Protein 4ZGP (pdb70)

B-factor: mean 39.88, std 13.02, range [15.13, 100.06]

Solvent-accessible surface area: 23967 Å² total; per-residue (Å²): 163,45,91,10,37,37,75,32,7,33,51,2,16,2,28,41,0,16,66,78,4,146,192,32,9,21,106,7,72,51,19,90,95,11,28,78,31,0,45,121,17,0,93,46,51,47,12,71,152,138,96,7,87,170,121,6,23,73,83,0,57,102,7,5,137,77,4,71,30,13,0,17,0,2,0,0,22,24,24,0,96,12,0,68,63,36,31,145,105,47,35,39,77,2,61,50,0,111,66,0,0,64,0,0,33,3,0,9,24,0,11,27,4,15,59,68,21,2,67,46,5,175,83,30,133,98,83,74,6,145,158,28,31,28,0,0,0,0,34,60,74,62,101,68,85,55,9,9,20,0,13,0,0,0,28,60,86,91,25,6,0,0,0,1,51,27,106,94,90,58,88,88,0,159,136,42,33,110,61,16,43,119,36,0,34,39,5,24,137,118,2,105,76,4,78,18,72,37,2,0,0,7,0,9,6,87,175,111,130,21,63,0,22,16,1,20,23,3,40,58,81,12,28,4,19,48,7,56,28,88,51,0,65,91,30,76,17,121,88,178,68,20,76,54,72,37,29,105,198,168,53,88,8,37,52,80,30,8,34,51,2,13,2,28,45,0,13,73,77,5,138,189,35,8,11,100,6,69,49,22,90,96,11,22,87,19,0,45,136,28,9,84,65,139,66,152,232,143,95,8,89,176,102,5,20,75,74,0,73,114,5,6,171,84,4,70,30,15,0,16,0,1,0,0,24,30,27,0,99,40,0,74,182,43,24,133,100,47,35,37,83,3,68,54,0,84,65,0,1,81,0,2,49,40,4,107,74,0,44,54,4,15,82,84,21,13,96,46,6,160,78,51,156,132,72,10,201,152,29,28,23,0,0,0,0,33,27,58,18,22,60,18,57,10,0,24,0,16,0,0,0,29,54,76,105,14,10,0,0,0,1,44,30,113,100,60,22,21,18,1,118,35,22,33,114,53,12,46,113,21,0,34,52,7,24,155,124,2,108,77,3,75,19,70,43,2,0,0,5,0,1,4,7,21,75,93,22,12,0,24,19,1,23,24,9,42,67,147,11,87,4,56,55,8,54,25,83,52,0,70,81,22,70,22,123,89,162,76,21,74,53,74,39,26,108,124

InterPro domains:
  IPR009772 Cell division cycle protein 123 [PF07065] (18-298)
  IPR009772 Cell division cycle protein 123 [PTHR15323] (5-314)

GO terms:
  GO:0000287 magnesium ion binding (F, IDA)
  GO:0005524 ATP binding (F, IDA)
  GO:0044183 protein folding chaperone (F, TAS)
  GO:0005829 cytosol (C, HDA)
  GO:0005515 protein binding (F, IPI)

Secondary structure (DSSP, 8-state):
---B-HHHHHHTSHHHHHHHTGGGS--EEEESSPPHHHHHHHT----------HHHHHHHHHHHHHTTS-EEEE-SS---GGGGGGSSSSSS-B-SHHHHHHHHHT-HHHHHHHHHTTTTBTT------TT----EEEEEP----GGGEEEEEEETTEEEEEEESSSS--THHHHTHHHHHHHHHHHHHTTTT-S-SSEEEEEEEETTEEEEEEEEESSTTS--TTS-HHHHHH--TT-SS-EEE----/-----HHHHHHTSHHHHHHHHGGGS--EEEESSPPHHHHHHHH---------HHHHHHHHHHHHHTTS-EEEE-SS---GGGTTTSSSSSS-B-SHHHHHHHHHT-HHHHHHHHHTTTT-TT-----TT----EEEEEP----GGGEEEEEEETTEEEEEEESSSS--HHHHHTHHHHHHHHHHHHHTTTT-S-SSEEEEEEEETTEEEEEEEEESSTTS--TTS-HHHHHHS-TTS-S-EEE----

Structure (mmCIF, N/CA/C/O backbone):
data_4ZGP
#
_entry.id   4ZGP
#
_cell.length_a   86.483
_cell.length_b   91.436
_cell.length_c   86.006
_cell.angle_alpha   90.00
_cell.angle_beta   91.24
_cell.angle_gamma   90.00
#
_symmetry.space_group_name_H-M   'C 1 2 1'
#
loop_
_entity.id
_entity.type
_entity.pdbx_description
1 polymer 'Cell division cycle protein 123'
2 non-polymer "ADENOSINE-5'-DIPHOSPHATE"
3 water water
#
loop_
_atom_site.group_PDB
_atom_site.id
_atom_site.type_symbol
_atom_site.label_atom_id
_atom_site.label_alt_id
_atom_site.label_comp_id
_atom_site.label_asym_id
_atom_site.label_entity_id
_atom_site.label_seq_id
_atom_site.pdbx_PDB_ins_code
_atom_site.Cartn_x
_atom_site.Cartn_y
_atom_site.Cartn_z
_atom_site.occupancy
_atom_site.B_iso_or_equiv
_atom_site.auth_seq_id
_atom_site.auth_comp_id
_atom_site.auth_asym_id
_atom_site.auth_atom_id
_atom_site.pdbx_PDB_model_num
ATOM 1 N N . THR A 1 21 ? 198.555 -21.166 184.182 1.00 62.12 2 THR A N 1
ATOM 2 C CA . THR A 1 21 ? 199.833 -21.450 183.534 1.00 65.29 2 THR A CA 1
ATOM 3 C C . THR A 1 21 ? 200.438 -20.194 182.902 1.00 60.66 2 THR A C 1
ATOM 4 O O . THR A 1 21 ? 201.663 -20.026 182.866 1.00 63.32 2 THR A O 1
ATOM 8 N N . LEU A 1 22 ? 199.573 -19.324 182.390 1.00 58.88 3 LEU A N 1
ATOM 9 C CA . LEU A 1 22 ? 199.991 -18.013 181.906 1.00 53.56 3 LEU A CA 1
ATOM 10 C C . LEU A 1 22 ? 200.490 -17.168 183.066 1.00 42.49 3 LEU A C 1
ATOM 11 O O . LEU A 1 22 ? 199.745 -16.916 184.014 1.00 46.42 3 LEU A O 1
ATOM 16 N N . ILE A 1 23 ? 201.739 -16.720 182.995 1.00 45.86 4 ILE A N 1
ATOM 17 C CA . ILE A 1 23 ? 202.257 -15.823 184.024 1.00 46.20 4 ILE A CA 1
ATOM 18 C C . ILE A 1 23 ? 202.614 -14.445 183.448 1.00 43.01 4 ILE A C 1
ATOM 19 O O . ILE A 1 23 ? 202.883 -14.300 182.250 1.00 40.48 4 ILE A O 1
ATOM 24 N N . LEU A 1 24 ? 202.603 -13.447 184.324 1.00 38.05 5 LEU A N 1
ATOM 25 C CA . LEU A 1 24 ? 202.897 -12.065 183.971 1.00 35.35 5 LEU A CA 1
ATOM 26 C C . LEU A 1 24 ? 204.118 -11.564 184.719 1.00 36.17 5 LEU A C 1
ATOM 27 O O . LEU A 1 24 ? 204.172 -11.666 185.942 1.00 39.89 5 LEU A O 1
ATOM 32 N N . THR A 1 25 ? 205.096 -11.018 184.006 1.00 31.68 6 THR A N 1
ATOM 33 C CA . THR A 1 25 ? 206.258 -10.455 184.685 1.00 31.97 6 THR A CA 1
ATOM 34 C C . THR A 1 25 ? 206.161 -8.932 184.762 1.00 35.85 6 THR A C 1
ATOM 35 O O . THR A 1 25 ? 205.464 -8.299 183.965 1.00 28.55 6 THR A O 1
ATOM 39 N N . LYS A 1 26 ? 206.866 -8.361 185.731 1.00 32.32 7 LYS A N 1
ATOM 40 C CA . LYS A 1 26 ? 207.035 -6.919 185.845 1.00 32.76 7 LYS A CA 1
ATOM 41 C C . LYS A 1 26 ? 207.499 -6.281 184.533 1.00 29.82 7 LYS A C 1
ATOM 42 O O . LYS A 1 26 ? 206.983 -5.238 184.131 1.00 28.82 7 LYS A O 1
ATOM 48 N N . ASN A 1 27 ? 208.465 -6.900 183.864 1.00 26.18 8 ASN A N 1
ATOM 49 C CA . ASN A 1 27 ? 208.964 -6.346 182.608 1.00 27.94 8 ASN A CA 1
ATOM 50 C C . ASN A 1 27 ? 207.876 -6.317 181.531 1.00 28.49 8 ASN A C 1
ATOM 51 O O . ASN A 1 27 ? 207.821 -5.404 180.711 1.00 22.94 8 ASN A O 1
ATOM 56 N N . GLN A 1 28 ? 207.013 -7.321 181.522 1.00 26.64 9 GLN A N 1
ATOM 57 C CA . GLN A 1 28 ? 205.951 -7.337 180.514 1.00 25.84 9 GLN A CA 1
ATOM 58 C C . GLN A 1 28 ? 205.008 -6.164 180.686 1.00 25.59 9 GLN A C 1
ATOM 59 O O . GLN A 1 28 ? 204.527 -5.598 179.694 1.00 26.48 9 GLN A O 1
ATOM 65 N N . VAL A 1 29 ? 204.734 -5.813 181.942 1.00 24.02 10 VAL A N 1
ATOM 66 C CA . VAL A 1 29 ? 203.883 -4.659 182.253 1.00 25.49 10 VAL A CA 1
ATOM 67 C C . VAL A 1 29 ? 204.594 -3.341 181.899 1.00 23.04 10 VAL A C 1
ATOM 68 O O . VAL A 1 29 ? 204.003 -2.440 181.277 1.00 24.49 10 VAL A O 1
ATOM 72 N N . LEU A 1 30 ? 205.862 -3.243 182.262 1.00 25.03 11 LEU A N 1
ATOM 73 C CA . LEU A 1 30 ? 206.662 -2.061 181.937 1.00 26.74 11 LEU A CA 1
ATOM 74 C C . LEU A 1 30 ? 206.777 -1.818 180.431 1.00 26.56 11 LEU A C 1
ATOM 75 O O . LEU A 1 30 ? 206.786 -0.665 179.988 1.00 21.65 11 LEU A O 1
ATOM 80 N N . HIS A 1 31 ? 206.897 -2.892 179.644 1.00 20.26 12 HIS A N 1
ATOM 81 C CA . HIS A 1 31 ? 207.054 -2.752 178.201 1.00 19.40 12 HIS A CA 1
ATOM 82 C C . HIS A 1 31 ? 205.799 -2.206 177.517 1.00 19.03 12 HIS A C 1
ATOM 83 O O . HIS A 1 31 ? 205.876 -1.696 176.394 1.00 22.91 12 HIS A O 1
ATOM 90 N N . CYS A 1 32 ? 204.658 -2.337 178.188 1.00 20.80 13 CYS A N 1
ATOM 91 C CA . CYS A 1 32 ? 203.382 -1.908 177.624 1.00 22.42 13 CYS A CA 1
ATOM 92 C C . CYS A 1 32 ? 202.988 -0.495 178.027 1.00 21.85 13 CYS A C 1
ATOM 93 O O . CYS A 1 32 ? 201.915 -0.028 177.624 1.00 20.11 13 CYS A O 1
ATOM 96 N N . GLN A 1 33 ? 203.814 0.176 178.824 1.00 20.81 14 GLN A N 1
ATOM 97 C CA . GLN A 1 33 ? 203.526 1.581 179.127 1.00 22.90 14 GLN A CA 1
ATOM 98 C C . GLN A 1 33 ? 203.493 2.383 177.844 1.00 22.91 14 GLN A C 1
ATOM 99 O O . GLN A 1 33 ? 204.303 2.150 176.944 1.00 20.37 14 GLN A O 1
ATOM 105 N N . PHE A 1 34 ? 202.584 3.357 177.758 1.00 20.54 15 PHE A N 1
ATOM 106 C CA . PHE A 1 34 ? 202.466 4.165 176.546 1.00 19.24 15 PHE A CA 1
ATOM 107 C C . PHE A 1 34 ? 203.809 4.776 176.121 1.00 18.25 15 PHE A C 1
ATOM 108 O O . PHE A 1 34 ? 204.196 4.705 174.959 1.00 21.92 15 PHE A O 1
ATOM 116 N N . SER A 1 35 ? 204.514 5.369 177.071 1.00 23.65 16 SER A N 1
ATOM 117 C CA . SER A 1 35 ? 205.795 5.986 176.743 1.00 25.66 16 SER A CA 1
ATOM 118 C C . SER A 1 35 ? 206.788 4.962 176.178 1.00 27.92 16 SER A C 1
ATOM 119 O O . SER A 1 35 ? 207.627 5.304 175.363 1.00 24.92 16 SER A O 1
ATOM 122 N N . SER A 1 36 ? 206.680 3.705 176.594 1.00 25.69 17 SER A N 1
ATOM 123 C CA . SER A 1 36 ? 207.632 2.714 176.112 1.00 25.58 17 SER A CA 1
ATOM 124 C C . SER A 1 36 ? 207.379 2.337 174.656 1.00 25.97 17 SER A C 1
ATOM 125 O O . SER A 1 36 ? 208.314 2.092 173.915 1.00 35.89 17 SER A O 1
ATOM 128 N N . TRP A 1 37 ? 206.134 2.278 174.216 1.00 25.82 18 TRP A N 1
ATOM 129 C CA . TRP A 1 37 ? 205.950 1.825 172.847 1.00 24.18 18 TRP A CA 1
ATOM 130 C C . TRP A 1 37 ? 205.644 2.954 171.881 1.00 20.83 18 TRP A C 1
ATOM 131 O O . TRP A 1 37 ? 205.847 2.809 170.669 1.00 22.43 18 TRP A O 1
ATOM 142 N N . TYR A 1 38 ? 205.189 4.089 172.401 1.00 24.41 19 TYR A N 1
ATOM 143 C CA . TYR A 1 38 ? 204.868 5.222 171.523 1.00 23.41 19 TYR A CA 1
ATOM 144 C C . TYR A 1 38 ? 206.135 5.657 170.798 1.00 25.13 19 TYR A C 1
ATOM 145 O O . TYR A 1 38 ? 206.109 5.943 169.610 1.00 27.81 19 TYR A O 1
ATOM 154 N N . SER A 1 39 ? 207.230 5.672 171.556 1.00 29.63 20 SER A N 1
ATOM 155 C CA . SER A 1 39 ? 208.586 5.910 171.075 1.00 34.62 20 SER A CA 1
ATOM 156 C C . SER A 1 39 ? 208.967 4.986 169.924 1.00 29.69 20 SER A C 1
ATOM 157 O O . SER A 1 39 ? 209.404 5.440 168.870 1.00 37.49 20 SER A O 1
ATOM 160 N N . LEU A 1 40 ? 208.781 3.686 170.134 1.00 27.09 21 LEU A N 1
ATOM 161 C CA . LEU A 1 40 ? 209.004 2.696 169.081 1.00 21.58 21 LEU A CA 1
ATOM 162 C C . LEU A 1 40 ? 208.206 2.908 167.810 1.00 24.00 21 LEU A C 1
ATOM 163 O O . LEU A 1 40 ? 208.722 2.711 166.715 1.00 21.04 21 LEU A O 1
ATOM 168 N N . PHE A 1 41 ? 206.931 3.252 167.971 1.00 21.03 22 PHE A N 1
ATOM 169 C CA . PHE A 1 41 ? 205.964 3.123 166.901 1.00 26.78 22 PHE A CA 1
ATOM 170 C C . PHE A 1 41 ? 205.284 4.446 166.543 1.00 25.18 22 PHE A C 1
ATOM 171 O O . PHE A 1 41 ? 204.153 4.453 166.072 1.00 22.87 22 PHE A O 1
ATOM 179 N N . ARG A 1 42 ? 205.998 5.554 166.748 1.00 26.92 23 ARG A N 1
ATOM 180 C CA . ARG A 1 42 ? 205.451 6.885 166.499 1.00 28.43 23 ARG A CA 1
ATOM 181 C C . ARG A 1 42 ? 204.879 7.027 165.095 1.00 24.93 23 ARG A C 1
ATOM 182 O O . ARG A 1 42 ? 203.843 7.651 164.908 1.00 28.34 23 ARG A O 1
ATOM 190 N N . LYS A 1 43 ? 205.525 6.422 164.109 1.00 23.22 24 LYS A N 1
ATOM 191 C CA . LYS A 1 43 ? 205.067 6.534 162.726 1.00 28.68 24 LYS A CA 1
ATOM 192 C C . LYS A 1 43 ? 203.797 5.717 162.419 1.00 27.25 24 LYS A C 1
ATOM 193 O O . LYS A 1 43 ? 203.201 5.871 161.350 1.00 27.47 24 LYS A O 1
ATOM 199 N N . LEU A 1 44 ? 203.390 4.858 163.350 1.00 25.19 25 LEU A N 1
ATOM 200 C CA . LEU A 1 44 ? 202.273 3.931 163.109 1.00 26.28 25 LEU A CA 1
ATOM 201 C C . LEU A 1 44 ? 201.027 4.259 163.919 1.00 25.84 25 LEU A C 1
ATOM 202 O O . LEU A 1 44 ? 199.985 3.631 163.750 1.00 24.91 25 LEU A O 1
ATOM 207 N N . THR A 1 45 ? 201.123 5.258 164.782 1.00 23.32 26 THR A N 1
ATOM 208 C CA . THR A 1 45 ? 200.130 5.449 165.827 1.00 21.36 26 THR A CA 1
ATOM 209 C C . THR A 1 45 ? 199.686 6.905 165.819 1.00 28.98 26 THR A C 1
ATOM 210 O O . THR A 1 45 ? 200.458 7.793 165.443 1.00 25.80 26 THR A O 1
ATOM 214 N N . PRO A 1 46 ? 198.429 7.157 166.180 1.00 27.35 27 PRO A N 1
ATOM 215 C CA . PRO A 1 46 ? 197.975 8.553 166.111 1.00 29.22 27 PRO A CA 1
ATOM 216 C C . PRO A 1 46 ? 198.752 9.464 167.047 1.00 28.32 27 PRO A C 1
ATOM 217 O O . PRO A 1 46 ? 199.238 9.049 168.105 1.00 25.97 27 PRO A O 1
ATOM 221 N N . LYS A 1 47 ? 198.889 10.724 166.638 1.00 27.78 28 LYS A N 1
ATOM 222 C CA . LYS A 1 47 ? 199.717 11.663 167.382 1.00 29.95 28 LYS A CA 1
ATOM 223 C C . LYS A 1 47 ? 199.316 11.792 168.852 1.00 28.44 28 LYS A C 1
ATOM 224 O O . LYS A 1 47 ? 198.128 11.756 169.202 1.00 28.64 28 LYS A O 1
ATOM 230 N N . ALA A 1 48 ? 200.313 11.956 169.706 1.00 23.21 29 ALA A N 1
ATOM 231 C CA . ALA A 1 48 ? 200.074 12.068 171.139 1.00 27.77 29 ALA A CA 1
ATOM 232 C C . ALA A 1 48 ? 201.176 12.861 171.811 1.00 31.09 29 ALA A C 1
ATOM 233 O O . ALA A 1 48 ? 202.286 12.972 171.279 1.00 33.67 29 ALA A O 1
ATOM 235 N N . LYS A 1 49 ? 200.865 13.437 172.969 1.00 25.57 30 LYS A N 1
ATOM 236 C CA . LYS A 1 49 ? 201.877 14.073 173.808 1.00 28.72 30 LYS A CA 1
ATOM 237 C C . LYS A 1 49 ? 201.935 13.358 175.128 1.00 30.06 30 LYS A C 1
ATOM 238 O O . LYS A 1 49 ? 200.910 12.925 175.661 1.00 31.29 30 LYS A O 1
ATOM 244 N N . VAL A 1 50 ? 203.134 13.220 175.671 1.00 26.12 31 VAL A N 1
ATOM 245 C CA . VAL A 1 50 ? 203.273 12.584 176.967 1.00 25.79 31 VAL A CA 1
ATOM 246 C C . VAL A 1 50 ? 203.849 13.536 178.004 1.00 31.62 31 VAL A C 1
ATOM 247 O O . VAL A 1 50 ? 204.911 14.120 177.797 1.00 35.16 31 VAL A O 1
ATOM 251 N N . ILE A 1 51 ? 203.141 13.693 179.115 1.00 28.36 32 ILE A N 1
ATOM 252 C CA . ILE A 1 51 ? 203.675 14.445 180.247 1.00 31.59 32 ILE A CA 1
ATOM 253 C C . ILE A 1 51 ? 204.232 13.491 181.296 1.00 28.39 32 ILE A C 1
ATOM 254 O O . ILE A 1 51 ? 203.487 12.787 181.972 1.00 30.98 32 ILE A O 1
ATOM 259 N N . LYS A 1 52 ? 205.558 13.461 181.420 1.00 27.61 33 LYS A N 1
ATOM 260 C CA . LYS A 1 52 ? 206.228 12.459 182.226 1.00 29.27 33 LYS A CA 1
ATOM 261 C C . LYS A 1 52 ? 207.474 13.052 182.888 1.00 38.38 33 LYS A C 1
ATOM 262 O O . LYS A 1 52 ? 208.301 13.647 182.209 1.00 35.77 33 LYS A O 1
ATOM 268 N N . PRO A 1 53 ? 207.591 12.909 184.214 1.00 32.95 34 PRO A N 1
ATOM 269 C CA . PRO A 1 53 ? 206.558 12.294 185.053 1.00 34.69 34 PRO A CA 1
ATOM 270 C C . PRO A 1 53 ? 205.317 13.169 185.195 1.00 38.50 34 PRO A C 1
ATOM 271 O O . PRO A 1 53 ? 205.342 14.361 184.892 1.00 37.02 34 PRO A O 1
ATOM 275 N N . ILE A 1 54 ? 204.229 12.556 185.629 1.00 35.02 35 ILE A N 1
ATOM 276 C CA . ILE A 1 54 ? 202.981 13.272 185.837 1.00 41.53 35 ILE A CA 1
ATOM 277 C C . ILE A 1 54 ? 203.163 14.278 186.976 1.00 40.92 35 ILE A C 1
ATOM 278 O O . ILE A 1 54 ? 203.780 13.959 187.991 1.00 45.40 35 ILE A O 1
ATOM 283 N N . PRO A 1 55 ? 202.669 15.515 186.792 1.00 42.20 36 PRO A N 1
ATOM 284 C CA . PRO A 1 55 ? 202.748 16.516 187.866 1.00 42.37 36 PRO A CA 1
ATOM 285 C C . PRO A 1 55 ? 202.128 16.000 189.152 1.00 43.42 36 PRO A C 1
ATOM 286 O O . PRO A 1 55 ? 201.040 15.429 189.118 1.00 43.03 36 PRO A O 1
ATOM 290 N N . ALA A 1 56 ? 202.827 16.185 190.268 1.00 46.96 37 ALA A N 1
ATOM 291 C CA . ALA A 1 56 ? 202.398 15.636 191.547 1.00 41.22 37 ALA A CA 1
ATOM 292 C C . ALA A 1 56 ? 201.019 16.134 191.994 1.00 44.79 37 ALA A C 1
ATOM 293 O O . ALA A 1 56 ? 200.267 15.388 192.629 1.00 45.66 37 ALA A O 1
ATOM 295 N N . THR A 1 57 ? 200.677 17.385 191.683 1.00 44.63 38 THR A N 1
ATOM 296 C CA . THR A 1 57 ? 199.373 17.894 192.107 1.00 44.05 38 THR A CA 1
ATOM 297 C C . THR A 1 57 ? 198.264 17.212 191.309 1.00 46.15 38 THR A C 1
ATOM 298 O O . THR A 1 57 ? 197.167 17.006 191.821 1.00 44.38 38 THR A O 1
ATOM 302 N N . VAL A 1 58 ? 198.557 16.854 190.060 1.00 42.72 39 VAL A N 1
ATOM 303 C CA . VAL A 1 58 ? 197.613 16.091 189.255 1.00 35.40 39 VAL A CA 1
ATOM 304 C C . VAL A 1 58 ? 197.427 14.700 189.870 1.00 39.76 39 VAL A C 1
ATOM 305 O O . VAL A 1 58 ? 196.299 14.217 190.037 1.00 39.19 39 VAL A O 1
ATOM 309 N N . LEU A 1 59 ? 198.543 14.071 190.212 1.00 40.30 40 LEU A N 1
ATOM 310 C CA . LEU A 1 59 ? 198.543 12.742 190.806 1.00 42.24 40 LEU A CA 1
ATOM 311 C C . LEU A 1 59 ? 197.719 12.736 192.086 1.00 45.92 40 LEU A C 1
ATOM 312 O O . LEU A 1 59 ? 196.932 11.822 192.333 1.00 44.27 40 LEU A O 1
ATOM 317 N N . LYS A 1 60 ? 197.887 13.786 192.880 1.00 44.69 41 LYS A N 1
ATOM 318 C CA . LYS A 1 60 ? 197.183 13.926 194.150 1.00 45.14 41 LYS A CA 1
ATOM 319 C C . LYS A 1 60 ? 195.669 14.018 193.928 1.00 46.90 41 LYS A C 1
ATOM 320 O O . LYS A 1 60 ? 194.887 13.341 194.594 1.00 45.29 41 LYS A O 1
ATOM 326 N N . TYR A 1 61 ? 195.268 14.851 192.973 1.00 45.23 42 TYR A N 1
ATOM 327 C CA . TYR A 1 61 ? 193.865 15.011 192.605 1.00 41.56 42 TYR A CA 1
ATOM 328 C C . TYR A 1 61 ? 193.223 13.711 192.107 1.00 47.65 42 TYR A C 1
ATOM 329 O O . TYR A 1 61 ? 192.054 13.447 192.392 1.00 46.83 42 TYR A O 1
ATOM 338 N N . LEU A 1 62 ? 193.981 12.894 191.374 1.00 38.68 43 LEU A N 1
ATOM 339 C CA . LEU A 1 62 ? 193.408 11.689 190.770 1.00 41.56 43 LEU A CA 1
ATOM 340 C C . LEU A 1 62 ? 193.041 10.596 191.777 1.00 45.94 43 LEU A C 1
ATOM 341 O O . LEU A 1 62 ? 192.246 9.710 191.465 1.00 44.36 43 LEU A O 1
ATOM 346 N N . HIS A 1 63 ? 193.614 10.656 192.974 1.00 41.99 44 HIS A N 1
ATOM 347 C CA . HIS A 1 63 ? 193.310 9.669 194.017 1.00 49.24 44 HIS A CA 1
ATOM 348 C C . HIS A 1 63 ? 192.031 9.959 194.838 1.00 47.97 44 HIS A C 1
ATOM 349 O O . HIS A 1 63 ? 191.698 9.206 195.747 1.00 54.30 44 HIS A O 1
ATOM 356 N N . GLU A 1 64 ? 191.318 11.034 194.518 1.00 49.34 45 GLU A N 1
ATOM 357 C CA . GLU A 1 64 ? 190.115 11.409 195.269 1.00 51.82 45 GLU A CA 1
ATOM 358 C C . GLU A 1 64 ? 188.918 10.519 194.961 1.00 54.01 45 GLU A C 1
ATOM 359 O O . GLU A 1 64 ? 188.538 10.376 193.801 1.00 49.52 45 GLU A O 1
ATOM 365 N N . ASP A 1 65 ? 188.298 9.966 196.002 1.00 50.96 46 ASP A N 1
ATOM 366 C CA . ASP A 1 65 ? 187.166 9.057 195.822 1.00 44.47 46 ASP A CA 1
ATOM 367 C C . ASP A 1 65 ? 185.800 9.708 196.048 1.00 50.05 46 ASP A C 1
ATOM 368 O O . ASP A 1 65 ? 184.866 9.042 196.490 1.00 48.33 46 ASP A O 1
ATOM 373 N N . SER A 1 66 ? 185.681 10.999 195.751 1.00 47.55 47 SER A N 1
ATOM 374 C CA . SER A 1 66 ? 184.410 11.691 195.933 1.00 48.59 47 SER A CA 1
ATOM 375 C C . SER A 1 66 ? 183.392 11.309 194.860 1.00 46.60 47 SER A C 1
ATOM 376 O O . SER A 1 66 ? 183.761 11.014 193.719 1.00 44.52 47 SER A O 1
ATOM 379 N N . ILE A 1 67 ? 182.111 11.320 195.222 1.00 47.19 48 ILE A N 1
ATOM 380 C CA . ILE A 1 67 ? 181.056 11.007 194.260 1.00 41.54 48 ILE A CA 1
ATOM 381 C C . ILE A 1 67 ? 180.265 12.246 193.823 1.00 43.42 48 ILE A C 1
ATOM 382 O O . ILE A 1 67 ? 179.656 12.245 192.751 1.00 46.45 48 ILE A O 1
ATOM 387 N N . TYR A 1 68 ? 180.273 13.296 194.642 1.00 47.89 49 TYR A N 1
ATOM 388 C CA . TYR A 1 68 ? 179.479 14.495 194.358 1.00 45.71 49 TYR A CA 1
ATOM 389 C C . TYR A 1 68 ? 180.185 15.426 193.366 1.00 51.16 49 TYR A C 1
ATOM 390 O O . TYR A 1 68 ? 181.402 15.367 193.209 1.00 49.90 49 TYR A O 1
ATOM 399 N N . VAL A 1 69 ? 179.411 16.289 192.709 1.00 51.70 50 VAL A N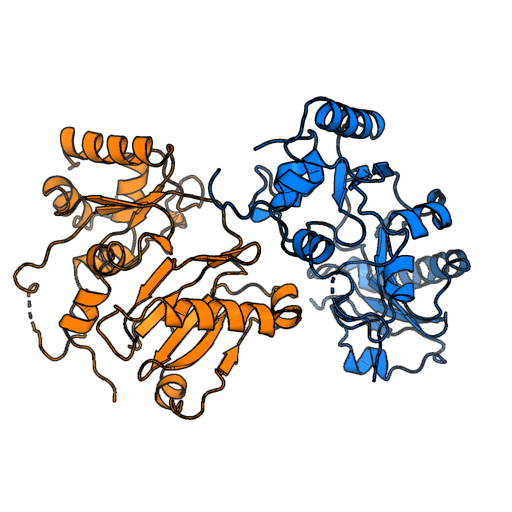 1
ATOM 400 C CA . VAL A 1 69 ? 179.960 17.271 191.771 1.00 57.91 50 VAL A CA 1
ATOM 401 C C . VAL A 1 69 ? 180.678 18.409 192.495 1.00 59.38 50 VAL A C 1
ATOM 402 O O . VAL A 1 69 ? 181.727 18.885 192.049 1.00 63.46 50 VAL A O 1
ATOM 406 N N . TYR A 1 91 ? 189.934 19.982 196.372 1.00 62.91 72 TYR A N 1
ATOM 407 C CA . TYR A 1 91 ? 191.290 20.091 195.839 1.00 57.77 72 TYR A CA 1
ATOM 408 C C . TYR A 1 91 ? 191.305 20.099 194.311 1.00 54.34 72 TYR A C 1
ATOM 409 O O . TYR A 1 91 ? 190.444 19.502 193.667 1.00 53.02 72 TYR A O 1
ATOM 418 N N . TYR A 1 92 ? 192.294 20.782 193.744 1.00 48.66 73 TYR A N 1
ATOM 419 C CA . TYR A 1 92 ? 192.445 20.880 192.302 1.00 47.64 73 TYR A CA 1
ATOM 420 C C . TYR A 1 92 ? 193.909 21.172 191.985 1.00 50.08 73 TYR A C 1
ATOM 421 O O . TYR A 1 92 ? 194.577 21.862 192.756 1.00 48.08 73 TYR A O 1
ATOM 430 N N . PRO A 1 93 ? 194.424 20.632 190.864 1.00 44.82 74 PRO A N 1
ATOM 431 C CA . PRO A 1 93 ? 195.849 20.809 190.551 1.00 41.88 74 PRO A CA 1
ATOM 432 C C . PRO A 1 93 ? 196.248 22.281 190.394 1.00 43.84 74 PRO A C 1
ATOM 433 O O . PRO A 1 93 ? 195.388 23.109 190.090 1.00 40.86 74 PRO A O 1
ATOM 437 N N . GLU A 1 94 ? 197.528 22.590 190.593 1.00 49.20 75 GLU A N 1
ATOM 438 C CA . GLU A 1 94 ? 198.005 23.972 190.495 1.00 47.53 75 GLU A CA 1
ATOM 439 C C . GLU A 1 94 ? 197.991 24.464 189.049 1.00 46.70 75 GLU A C 1
ATOM 440 O O . GLU A 1 94 ? 198.002 23.664 188.109 1.00 44.83 75 GLU A O 1
ATOM 446 N N . ARG A 1 95 ? 197.966 25.782 188.877 1.00 41.37 76 ARG A N 1
ATOM 447 C CA . ARG A 1 95 ? 197.759 26.382 187.563 1.00 43.88 76 ARG A CA 1
ATOM 448 C C . ARG A 1 95 ? 198.816 25.961 186.551 1.00 41.09 76 ARG A C 1
ATOM 449 O O . ARG A 1 95 ? 198.530 25.844 185.358 1.00 40.48 76 ARG A O 1
ATOM 457 N N . GLU A 1 96 ? 200.036 25.737 187.029 1.00 40.32 77 GLU A N 1
ATOM 458 C CA . GLU A 1 96 ? 201.146 25.383 186.158 1.00 42.36 77 GLU A CA 1
ATOM 459 C C . GLU A 1 96 ? 200.847 24.079 185.422 1.00 41.19 77 GLU A C 1
ATOM 460 O O . GLU A 1 96 ? 201.089 23.951 184.215 1.00 37.31 77 GLU A O 1
ATOM 466 N N . ALA A 1 97 ? 200.307 23.121 186.164 1.00 37.49 78 ALA A N 1
ATOM 467 C CA . ALA A 1 97 ? 199.925 21.830 185.608 1.00 39.91 78 ALA A CA 1
ATOM 468 C C . ALA A 1 97 ? 198.774 21.987 184.625 1.00 41.28 78 ALA A C 1
ATOM 469 O O . ALA A 1 97 ? 198.788 21.398 183.544 1.00 34.37 78 ALA A O 1
ATOM 471 N N . ILE A 1 98 ? 197.777 22.782 185.006 1.00 34.79 79 ILE A N 1
ATOM 472 C CA . ILE A 1 98 ? 196.639 23.044 184.135 1.00 32.17 79 ILE A CA 1
ATOM 473 C C . ILE A 1 98 ? 197.088 23.670 182.808 1.00 36.53 79 ILE A C 1
ATOM 474 O O . ILE A 1 98 ? 196.602 23.285 181.740 1.00 35.29 79 ILE A O 1
ATOM 479 N N . GLN A 1 99 ? 197.996 24.644 182.866 1.00 33.00 80 GLN A N 1
ATOM 480 C CA . GLN A 1 99 ? 198.473 25.283 181.635 1.00 34.52 80 GLN A CA 1
ATOM 481 C C . GLN A 1 99 ? 199.285 24.313 180.770 1.00 35.89 80 GLN A C 1
ATOM 482 O O . GLN A 1 99 ? 199.205 24.344 179.530 1.00 34.49 80 GLN A O 1
ATOM 488 N N . LEU A 1 100 ? 200.049 23.452 181.430 1.00 31.03 81 LEU A N 1
ATOM 489 C CA . LEU A 1 100 ? 200.849 22.440 180.744 1.00 38.26 81 LEU A CA 1
ATOM 490 C C . LEU A 1 100 ? 199.946 21.498 179.954 1.00 36.13 81 LEU A C 1
ATOM 491 O O . LEU A 1 100 ? 200.187 21.206 178.779 1.00 37.59 81 LEU A O 1
ATOM 496 N N . ILE A 1 101 ? 198.883 21.051 180.605 1.00 33.23 82 ILE A N 1
ATOM 497 C CA . ILE A 1 101 ? 197.903 20.192 179.961 1.00 27.14 82 ILE A CA 1
ATOM 498 C C . ILE A 1 101 ? 197.225 20.892 178.805 1.00 31.78 82 ILE A C 1
ATOM 499 O O . ILE A 1 101 ? 197.096 20.334 177.724 1.00 29.29 82 ILE A O 1
ATOM 504 N N . GLU A 1 102 ? 196.818 22.145 178.997 1.00 29.75 83 GLU A N 1
ATOM 505 C CA . GLU A 1 102 ? 196.083 22.783 177.922 1.00 30.82 83 GLU A CA 1
ATOM 506 C C . GLU A 1 102 ? 197.008 23.248 176.796 1.00 30.04 83 GLU A C 1
ATOM 507 O O . GLU A 1 102 ? 196.562 23.466 175.666 1.00 35.28 83 GLU A O 1
ATOM 513 N N . LYS A 1 103 ? 198.294 23.367 177.087 1.00 34.09 84 LYS A N 1
ATOM 514 C CA . LYS A 1 103 ? 199.270 23.613 176.034 1.00 35.66 84 LYS A CA 1
ATOM 515 C C . LYS A 1 103 ? 199.300 22.408 175.087 1.00 37.90 84 LYS A C 1
ATOM 516 O O . LYS A 1 103 ? 199.224 22.548 173.860 1.00 33.98 84 LYS A O 1
ATOM 522 N N . ALA A 1 104 ? 199.385 21.224 175.677 1.00 34.62 85 ALA A N 1
ATOM 523 C CA . ALA A 1 104 ? 199.363 19.977 174.914 1.00 36.15 85 ALA A CA 1
ATOM 524 C C . ALA A 1 104 ? 198.078 19.824 174.092 1.00 33.73 85 ALA A C 1
ATOM 525 O O . ALA A 1 104 ? 198.117 19.438 172.924 1.00 31.49 85 ALA A O 1
ATOM 527 N N . ILE A 1 105 ? 196.939 20.158 174.692 1.00 33.38 86 ILE A N 1
ATOM 528 C CA . ILE A 1 105 ? 195.673 20.070 173.981 1.00 28.61 86 ILE A CA 1
ATOM 529 C C . ILE A 1 105 ? 195.649 20.984 172.763 1.00 31.22 86 ILE A C 1
ATOM 530 O O . ILE A 1 105 ? 195.256 20.573 171.668 1.00 30.17 86 ILE A O 1
ATOM 535 N N . LYS A 1 106 ? 196.071 22.234 172.957 1.00 35.86 87 LYS A N 1
ATOM 536 C CA . LYS A 1 106 ? 196.174 23.192 171.855 1.00 33.14 87 LYS A CA 1
ATOM 537 C C . LYS A 1 106 ? 197.070 22.674 170.729 1.00 28.05 87 LYS A C 1
ATOM 538 O O . LYS A 1 106 ? 196.714 22.723 169.543 1.00 34.22 87 LYS A O 1
ATOM 544 N N . GLU A 1 107 ? 198.235 22.174 171.112 1.00 29.12 88 GLU A N 1
ATOM 545 C CA . GLU A 1 107 ? 199.194 21.608 170.160 1.00 35.07 88 GLU A CA 1
ATOM 546 C C . GLU A 1 107 ? 198.669 20.392 169.395 1.00 37.34 88 GLU A C 1
ATOM 547 O O . GLU A 1 107 ? 199.167 20.075 168.313 1.00 37.66 88 GLU A O 1
ATOM 553 N N . LEU A 1 108 ? 197.670 19.714 169.947 1.00 31.84 89 LEU A N 1
ATOM 554 C CA . LEU A 1 108 ? 197.098 18.531 169.295 1.00 30.51 89 LEU A CA 1
ATOM 555 C C . LEU A 1 108 ? 195.842 18.899 168.508 1.00 38.52 89 LEU A C 1
ATOM 556 O O . LEU A 1 108 ? 195.156 18.034 167.966 1.00 37.64 89 LEU A O 1
ATOM 561 N N . GLY A 1 109 ? 195.541 20.192 168.443 1.00 35.08 90 GLY A N 1
ATOM 562 C CA . GLY A 1 109 ? 194.422 20.652 167.640 1.00 33.90 90 GLY A CA 1
ATOM 563 C C . GLY A 1 109 ? 193.149 20.942 168.412 1.00 33.29 90 GLY A C 1
ATOM 564 O O . GLY A 1 109 ? 192.087 21.124 167.810 1.00 38.77 90 GLY A O 1
ATOM 565 N N . GLY A 1 110 ? 193.238 20.971 169.737 1.00 30.15 91 GLY A N 1
ATOM 566 C CA . GLY A 1 110 ? 192.099 21.347 170.559 1.00 32.35 91 GLY A CA 1
ATOM 567 C C . GLY A 1 110 ? 191.222 20.248 171.138 1.00 30.95 91 GLY A C 1
ATOM 568 O O . GLY A 1 110 ? 190.296 20.534 171.889 1.00 27.49 91 GLY A O 1
ATOM 569 N N . ALA A 1 111 ? 191.501 18.989 170.812 1.00 30.17 92 ALA A N 1
ATOM 570 C CA . ALA A 1 111 ? 190.698 17.896 171.356 1.00 28.26 92 ALA A CA 1
ATOM 571 C C . ALA A 1 111 ? 191.568 16.655 171.571 1.00 24.71 92 ALA A C 1
ATOM 572 O O . ALA A 1 111 ? 192.300 16.253 170.663 1.00 26.38 92 ALA A O 1
ATOM 574 N N . VAL A 1 112 ? 191.500 16.087 172.777 1.00 26.61 93 VAL A N 1
ATOM 575 C CA . VAL A 1 112 ? 192.330 14.924 173.125 1.00 28.09 93 VAL A CA 1
ATOM 576 C C . VAL A 1 112 ? 191.567 13.826 173.871 1.00 31.22 93 VAL A C 1
ATOM 577 O O . VAL A 1 112 ? 190.493 14.061 174.423 1.00 25.96 93 VAL A O 1
ATOM 581 N N . VAL A 1 113 ? 192.139 12.623 173.854 1.00 26.55 94 VAL A N 1
ATOM 582 C CA . VAL A 1 113 ? 191.715 11.530 174.719 1.00 23.01 94 VAL A CA 1
ATOM 583 C C . VAL A 1 113 ? 192.838 11.249 175.715 1.00 24.65 94 VAL A C 1
ATOM 584 O O . VAL A 1 113 ? 193.963 10.970 175.311 1.00 23.81 94 VAL A O 1
ATOM 588 N N . PRO A 1 114 ? 192.557 11.371 177.021 1.00 25.15 95 PRO A N 1
ATOM 589 C CA . PRO A 1 114 ? 193.601 11.198 178.034 1.00 26.44 95 PRO A CA 1
ATOM 590 C C . PRO A 1 114 ? 193.749 9.755 178.482 1.00 26.21 95 PRO A C 1
ATOM 591 O O . PRO A 1 114 ? 192.762 9.026 178.432 1.00 28.42 95 PRO A O 1
ATOM 595 N N . LYS A 1 115 ? 194.939 9.359 178.920 1.00 24.92 96 LYS A N 1
ATOM 596 C CA . LYS A 1 115 ? 195.106 8.053 179.595 1.00 22.82 96 LYS A CA 1
ATOM 597 C C . LYS A 1 115 ? 196.352 8.142 180.481 1.00 30.53 96 LYS A C 1
ATOM 598 O O . LYS A 1 115 ? 197.119 9.099 180.361 1.00 25.68 96 LYS A O 1
ATOM 604 N N . LEU A 1 116 ? 196.545 7.198 181.400 1.00 24.22 97 LEU A N 1
ATOM 605 C CA . LEU A 1 116 ? 197.829 7.125 182.089 1.00 25.28 97 LEU A CA 1
ATOM 606 C C . LEU A 1 116 ? 198.657 6.058 181.378 1.00 24.72 97 LEU A C 1
ATOM 607 O O . LEU A 1 116 ? 198.502 5.868 180.170 1.00 25.74 97 LEU A O 1
ATOM 612 N N . ASN A 1 117 ? 199.556 5.392 182.099 1.00 24.45 98 ASN A N 1
ATOM 613 C CA . ASN A 1 117 ? 200.540 4.574 181.415 1.00 26.82 98 ASN A CA 1
ATOM 614 C C . ASN A 1 117 ? 199.912 3.447 180.619 1.00 23.11 98 ASN A C 1
ATOM 615 O O . ASN A 1 117 ? 200.437 3.082 179.571 1.00 21.97 98 ASN A O 1
ATOM 620 N N . TRP A 1 118 ? 198.811 2.880 181.106 1.00 20.70 99 TRP A N 1
ATOM 621 C CA . TRP A 1 118 ? 198.255 1.714 180.399 1.00 24.93 99 TRP A CA 1
ATOM 622 C C . TRP A 1 118 ? 196.808 1.860 179.951 1.00 22.49 99 TRP A C 1
ATOM 623 O O . TRP A 1 118 ? 196.482 1.456 178.837 1.00 22.10 99 TRP A O 1
ATOM 634 N N . SER A 1 119 ? 195.950 2.417 180.805 1.00 26.95 100 SER A N 1
ATOM 635 C CA . SER A 1 119 ? 194.507 2.295 180.600 1.00 29.66 100 SER A CA 1
ATOM 636 C C . SER A 1 119 ? 193.806 3.601 180.202 1.00 28.01 100 SER A C 1
ATOM 637 O O . SER A 1 119 ? 193.970 4.632 180.844 1.00 33.31 100 SER A O 1
ATOM 640 N N . THR A 1 120 ? 193.043 3.523 179.126 1.00 23.73 101 THR A N 1
ATOM 641 C CA . THR A 1 120 ? 192.171 4.612 178.671 1.00 27.87 101 THR A CA 1
ATOM 642 C C . THR A 1 120 ? 190.872 4.538 179.474 1.00 28.42 101 THR A C 1
ATOM 643 O O . THR A 1 120 ? 190.334 3.449 179.654 1.00 30.55 101 THR A O 1
ATOM 647 N N . PRO A 1 121 ? 190.375 5.691 179.970 1.00 27.76 102 PRO A N 1
ATOM 648 C CA . PRO A 1 121 ? 189.185 5.732 180.831 1.00 29.05 102 PRO A CA 1
ATOM 649 C C . PRO A 1 121 ? 187.893 5.541 180.043 1.00 29.40 102 PRO A C 1
ATOM 650 O O . PRO A 1 121 ? 186.957 6.345 180.103 1.00 30.84 102 PRO A O 1
ATOM 654 N N . LYS A 1 122 ? 187.843 4.451 179.294 1.00 26.66 103 LYS A N 1
ATOM 655 C CA . LYS A 1 122 ? 186.704 4.153 178.436 1.00 26.70 103 LYS A CA 1
ATOM 656 C C . LYS A 1 122 ? 185.475 3.838 179.287 1.00 31.50 103 LYS A C 1
ATOM 657 O O . LYS A 1 122 ? 184.338 3.901 178.819 1.00 29.84 103 LYS A O 1
ATOM 663 N N . ASP A 1 123 ? 185.717 3.505 180.545 1.00 34.51 104 ASP A N 1
ATOM 664 C CA . ASP A 1 123 ? 184.642 3.071 181.438 1.00 39.51 104 ASP A CA 1
ATOM 665 C C . ASP A 1 123 ? 183.942 4.244 182.081 1.00 36.61 104 ASP A C 1
ATOM 666 O O . ASP A 1 123 ? 182.969 4.072 182.815 1.00 42.69 104 ASP A O 1
ATOM 671 N N . ALA A 1 124 ? 184.450 5.439 181.823 1.00 40.82 105 ALA A N 1
ATOM 672 C CA . ALA A 1 124 ? 184.051 6.595 182.606 1.00 36.01 105 ALA A CA 1
ATOM 673 C C . ALA A 1 124 ? 183.232 7.579 181.789 1.00 41.34 105 ALA A C 1
ATOM 674 O O . ALA A 1 124 ? 183.127 8.757 182.147 1.00 38.28 105 ALA A O 1
ATOM 676 N N . LEU A 1 125 ? 182.645 7.092 180.702 1.00 39.17 106 LEU A N 1
ATOM 677 C CA . LEU A 1 125 ? 181.798 7.929 179.859 1.00 37.51 106 LEU A CA 1
ATOM 678 C C . LEU A 1 125 ? 180.592 8.494 180.608 1.00 44.29 106 LEU A C 1
ATOM 679 O O . LEU A 1 125 ? 180.098 9.569 180.269 1.00 41.55 106 LEU A O 1
ATOM 684 N N . TRP A 1 126 ? 180.137 7.766 181.628 1.00 41.26 107 TRP A N 1
ATOM 685 C CA . TRP A 1 126 ? 178.960 8.148 182.410 1.00 42.62 107 TRP A CA 1
ATOM 686 C C . TRP A 1 126 ? 179.107 9.504 183.084 1.00 44.82 107 TRP A C 1
ATOM 687 O O . TRP A 1 126 ? 178.102 10.120 183.451 1.00 46.71 107 TRP A O 1
ATOM 698 N N . ILE A 1 127 ? 180.334 9.986 183.253 1.00 37.10 108 ILE A N 1
ATOM 699 C CA . ILE A 1 127 ? 180.493 11.258 183.950 1.00 38.16 108 ILE A CA 1
ATOM 700 C C . ILE A 1 127 ? 180.633 12.446 183.004 1.00 43.29 108 ILE A C 1
ATOM 701 O O . ILE A 1 127 ? 180.635 13.595 183.431 1.00 47.64 108 ILE A O 1
ATOM 706 N N . THR A 1 128 ? 180.734 12.188 181.712 1.00 40.99 109 THR A N 1
ATOM 707 C CA . THR A 1 128 ? 180.979 13.293 180.795 1.00 49.76 109 THR A CA 1
ATOM 708 C C . THR A 1 128 ? 179.684 13.982 180.393 1.00 50.47 109 THR A C 1
ATOM 709 O O . THR A 1 128 ? 178.648 13.337 180.228 1.00 45.76 109 THR A O 1
ATOM 713 N N . THR A 1 129 ? 179.753 15.296 180.217 1.00 58.33 110 THR A N 1
ATOM 714 C CA . THR A 1 129 ? 178.568 16.061 179.853 1.00 57.35 110 THR A CA 1
ATOM 715 C C . THR A 1 129 ? 178.110 15.727 178.428 1.00 55.49 110 THR A C 1
ATOM 716 O O . THR A 1 129 ? 176.995 16.067 178.041 1.00 62.46 110 THR A O 1
ATOM 720 N N . THR A 1 130 ? 178.959 15.029 177.669 1.00 54.90 111 THR A N 1
ATOM 721 C CA . THR A 1 130 ? 178.702 14.747 176.253 1.00 50.82 111 THR A CA 1
ATOM 722 C C . THR A 1 130 ? 178.696 13.266 175.856 1.00 48.91 111 THR A C 1
ATOM 723 O O . THR A 1 130 ? 178.440 12.941 174.693 1.00 49.30 111 THR A O 1
ATOM 727 N N . GLY A 1 131 ? 179.011 12.377 176.793 1.00 47.30 112 GLY A N 1
ATOM 728 C CA . GLY A 1 131 ? 179.066 10.952 176.500 1.00 44.91 112 GLY A CA 1
ATOM 729 C C . GLY A 1 131 ? 180.243 10.511 175.640 1.00 43.42 112 GLY A C 1
ATOM 730 O O . GLY A 1 131 ? 180.191 9.476 174.982 1.00 46.62 112 GLY A O 1
ATOM 731 N N . SER A 1 132 ? 181.321 11.283 175.662 1.00 37.70 113 SER A N 1
ATOM 732 C CA . SER A 1 132 ? 182.451 11.040 174.774 1.00 38.89 113 SER A CA 1
ATOM 733 C C . SER A 1 132 ? 183.770 11.075 175.547 1.00 31.36 113 SER A C 1
ATOM 734 O O . SER A 1 132 ? 183.844 11.668 176.614 1.00 31.84 113 SER A O 1
ATOM 737 N N . LEU A 1 133 ? 184.804 10.446 174.996 1.00 28.78 114 LEU A N 1
ATOM 738 C CA . LEU A 1 133 ? 186.132 10.518 175.575 1.00 33.01 114 LEU A CA 1
ATOM 739 C C . LEU A 1 133 ? 186.818 11.827 175.192 1.00 28.56 114 LEU A C 1
ATOM 740 O O . LEU A 1 133 ? 187.859 12.175 175.747 1.00 28.89 114 LEU A O 1
ATOM 745 N N . LYS A 1 134 ? 186.233 12.527 174.231 1.00 28.30 115 LYS A N 1
ATOM 746 C CA . LYS A 1 134 ? 186.787 13.784 173.744 1.00 28.66 115 LYS A CA 1
ATOM 747 C C . LYS A 1 134 ? 186.886 14.834 174.851 1.00 28.79 115 LYS A C 1
ATOM 748 O O . LYS A 1 134 ? 185.906 15.137 175.511 1.00 31.68 115 LYS A O 1
ATOM 754 N N . CYS A 1 135 ? 188.083 15.376 175.057 1.00 26.17 116 CYS A N 1
ATOM 755 C CA . CYS A 1 135 ? 188.294 16.397 176.081 1.00 28.40 116 CYS A CA 1
ATOM 756 C C . CYS A 1 135 ? 188.916 17.600 175.407 1.00 32.47 116 CYS A C 1
ATOM 757 O O . CYS A 1 135 ? 189.847 17.446 174.609 1.00 28.62 116 CYS A O 1
ATOM 760 N N . THR A 1 136 ? 188.417 18.793 175.728 1.00 30.06 117 THR A N 1
ATOM 761 C CA . THR A 1 136 ? 188.943 20.013 175.114 1.00 28.00 117 THR A CA 1
ATOM 762 C C . THR A 1 136 ? 189.591 20.950 176.128 1.00 32.03 117 THR A C 1
ATOM 763 O O . THR A 1 136 ? 190.208 21.945 175.755 1.00 36.21 117 THR A O 1
ATOM 767 N N . THR A 1 137 ? 189.448 20.648 177.410 1.00 27.61 118 THR A N 1
ATOM 768 C CA . THR A 1 137 ? 190.062 21.465 178.453 1.00 30.15 118 THR A CA 1
ATOM 769 C C . THR A 1 137 ? 190.703 20.571 179.490 1.00 30.36 118 THR A C 1
ATOM 770 O O . THR A 1 137 ? 190.429 19.368 179.530 1.00 31.18 118 THR A O 1
ATOM 774 N N . ALA A 1 138 ? 191.543 21.147 180.342 1.00 28.55 119 ALA A N 1
ATOM 775 C CA . ALA A 1 138 ? 192.168 20.356 181.397 1.00 30.48 119 ALA A CA 1
ATOM 776 C C . ALA A 1 138 ? 191.134 19.844 182.385 1.00 34.67 119 ALA A C 1
ATOM 777 O O . ALA A 1 138 ? 191.278 18.755 182.958 1.00 31.13 119 ALA A O 1
ATOM 779 N N . GLU A 1 139 ? 190.079 20.628 182.590 1.00 33.24 120 GLU A N 1
ATOM 780 C CA . GLU A 1 139 ? 189.017 20.220 183.493 1.00 34.16 120 GLU A CA 1
ATOM 781 C C . GLU A 1 139 ? 188.359 18.916 183.044 1.00 31.23 120 GLU A C 1
ATOM 782 O O . GLU A 1 139 ? 188.093 18.025 183.861 1.00 36.42 120 GLU A O 1
ATOM 788 N N . GLU A 1 140 ? 188.098 18.821 181.748 1.00 30.93 121 GLU A N 1
ATOM 789 C CA A GLU A 1 140 ? 187.500 17.633 181.147 0.32 32.55 121 GLU A CA 1
ATOM 790 C CA B GLU A 1 140 ? 187.491 17.631 181.181 0.68 32.52 121 GLU A CA 1
ATOM 791 C C . GLU A 1 140 ? 188.431 16.432 181.263 1.00 30.52 121 GLU A C 1
ATOM 792 O O . GLU A 1 140 ? 188.009 15.330 181.618 1.00 31.70 121 GLU A O 1
ATOM 803 N N . VAL A 1 141 ? 189.699 16.651 180.943 1.00 29.44 122 VAL A N 1
ATOM 804 C CA . VAL A 1 141 ? 190.700 15.597 181.064 1.00 30.79 122 VAL A CA 1
ATOM 805 C C . VAL A 1 141 ? 190.720 15.034 182.489 1.00 33.65 122 VAL A C 1
ATOM 806 O O . VAL A 1 141 ? 190.649 13.816 182.697 1.00 31.15 122 VAL A O 1
ATOM 810 N N . LEU A 1 142 ? 190.780 15.929 183.467 1.00 29.63 123 LEU A N 1
ATOM 811 C CA . LEU A 1 142 ? 190.952 15.542 184.860 1.00 29.35 123 LEU A CA 1
ATOM 812 C C . LEU A 1 142 ? 189.712 14.855 185.415 1.00 33.22 123 LEU A C 1
ATOM 813 O O . LEU A 1 142 ? 189.809 13.897 186.182 1.00 33.95 123 LEU A O 1
ATOM 818 N N . LEU A 1 143 ? 188.547 15.353 185.026 1.00 31.61 124 LEU A N 1
ATOM 819 C CA . LEU A 1 143 ? 187.299 14.778 185.507 1.00 38.08 124 LEU A CA 1
ATOM 820 C C . LEU A 1 143 ? 187.171 13.343 184.994 1.00 37.77 124 LEU A C 1
ATOM 821 O O . LEU A 1 143 ? 186.847 12.418 185.751 1.00 33.03 124 LEU A O 1
ATOM 826 N N . LEU A 1 144 ? 187.481 13.150 183.715 1.00 32.48 125 LEU A N 1
ATOM 827 C CA . LEU A 1 144 ? 187.383 11.826 183.111 1.00 30.60 125 LEU A CA 1
ATOM 828 C C . LEU A 1 144 ? 188.375 10.842 183.746 1.00 33.84 125 LEU A C 1
ATOM 829 O O . LEU A 1 144 ? 188.023 9.703 184.067 1.00 30.00 125 LEU A O 1
ATOM 834 N N . LEU A 1 145 ? 189.610 11.282 183.950 1.00 34.68 126 LEU A N 1
ATOM 835 C CA . LEU A 1 145 ? 190.610 10.410 184.562 1.00 30.85 126 LEU A CA 1
ATOM 836 C C . LEU A 1 145 ? 190.280 10.067 186.007 1.00 34.27 126 LEU A C 1
ATOM 837 O O . LEU A 1 145 ? 190.513 8.943 186.450 1.00 34.60 126 LEU A O 1
ATOM 842 N N . LYS A 1 146 ? 189.768 11.046 186.747 1.00 30.81 127 LYS A N 1
ATOM 843 C CA . LYS A 1 146 ? 189.431 10.836 188.154 1.00 37.56 127 LYS A CA 1
ATOM 844 C C . LYS A 1 146 ? 188.302 9.812 188.330 1.00 42.17 127 LYS A C 1
ATOM 845 O O . LYS A 1 146 ? 188.230 9.133 189.359 1.00 41.92 127 LYS A O 1
ATOM 851 N N . SER A 1 147 ? 187.435 9.683 187.328 1.00 36.94 128 SER A N 1
ATOM 852 C CA . SER A 1 147 ? 186.228 8.863 187.491 1.00 39.31 128 SER A CA 1
ATOM 853 C C . SER A 1 147 ? 186.373 7.437 186.982 1.00 37.08 128 SER A C 1
ATOM 854 O O . SER A 1 147 ? 185.447 6.630 187.101 1.00 40.15 128 SER A O 1
ATOM 857 N N . SER A 1 148 ? 187.528 7.123 186.408 1.00 32.47 129 SER A N 1
ATOM 858 C CA . SER A 1 148 ? 187.741 5.807 185.824 1.00 30.92 129 SER A CA 1
ATOM 859 C C . SER A 1 148 ? 188.261 4.763 186.799 1.00 30.05 129 SER A C 1
ATOM 860 O O . SER A 1 148 ? 189.260 5.002 187.492 1.00 32.41 129 SER A O 1
ATOM 863 N N . ASP A 1 149 ? 187.610 3.594 186.809 1.00 35.42 130 ASP A N 1
ATOM 864 C CA . ASP A 1 149 ? 188.113 2.403 187.508 1.00 32.43 130 ASP A CA 1
ATOM 865 C C . ASP A 1 149 ? 189.436 1.922 186.902 1.00 31.67 130 ASP A C 1
ATOM 866 O O . ASP A 1 149 ? 190.339 1.446 187.611 1.00 35.15 130 ASP A O 1
ATOM 871 N N . PHE A 1 150 ? 189.524 1.997 185.576 1.00 32.87 131 PHE A N 1
ATOM 872 C CA . PHE A 1 150 ? 190.710 1.535 184.869 1.00 32.65 131 PHE A CA 1
ATOM 873 C C . PHE A 1 150 ? 191.900 2.378 185.257 1.00 29.71 131 PHE A C 1
ATOM 874 O O . PHE A 1 150 ? 192.971 1.852 185.531 1.00 30.35 131 PHE A O 1
ATOM 882 N N . VAL A 1 151 ? 191.708 3.695 185.272 1.00 32.78 132 VAL A N 1
ATOM 883 C CA . VAL A 1 151 ? 192.778 4.617 185.647 1.00 33.06 132 VAL A CA 1
ATOM 884 C C . VAL A 1 151 ? 193.202 4.357 187.092 1.00 31.94 132 VAL A C 1
ATOM 885 O O . VAL A 1 151 ? 194.390 4.333 187.405 1.00 28.31 132 VAL A O 1
ATOM 889 N N . ALA A 1 152 ? 192.219 4.126 187.959 1.00 33.15 133 ALA A N 1
ATOM 890 C CA . ALA A 1 152 ? 192.476 3.814 189.359 1.00 35.12 133 ALA A CA 1
ATOM 891 C C . ALA A 1 152 ? 193.277 2.525 189.491 1.00 30.63 133 ALA A C 1
ATOM 892 O O . ALA A 1 152 ? 194.108 2.393 190.38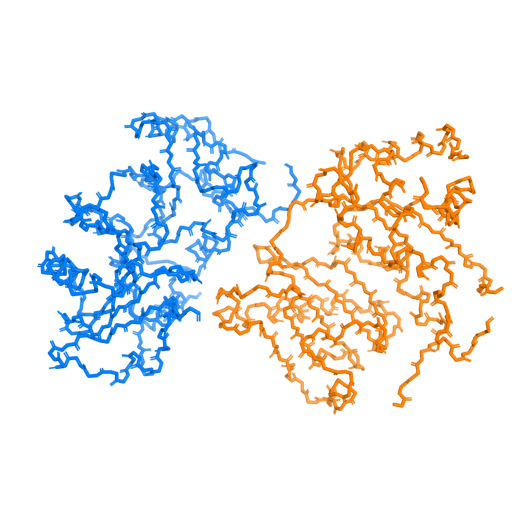8 1.00 33.62 133 ALA A O 1
ATOM 894 N N . HIS A 1 153 ? 193.024 1.577 188.597 1.00 32.20 134 HIS A N 1
ATOM 895 C CA . HIS A 1 153 ? 193.789 0.340 188.615 1.00 30.75 134 HIS A CA 1
ATOM 896 C C . HIS A 1 153 ? 195.250 0.575 188.232 1.00 32.10 134 HIS A C 1
ATOM 897 O O . HIS A 1 153 ? 196.153 -0.035 188.815 1.00 33.30 134 HIS A O 1
ATOM 904 N N . ASP A 1 154 ? 195.476 1.457 187.260 1.00 30.92 135 ASP A N 1
ATOM 905 C CA . ASP A 1 154 ? 196.835 1.853 186.897 1.00 27.86 135 ASP A CA 1
ATOM 906 C C . ASP A 1 154 ? 197.563 2.454 188.095 1.00 32.54 135 ASP A C 1
ATOM 907 O O . ASP A 1 154 ? 198.745 2.181 188.328 1.00 30.52 135 ASP A O 1
ATOM 912 N N . LEU A 1 155 ? 196.847 3.313 188.820 1.00 28.58 136 LEU A N 1
ATOM 913 C CA . LEU A 1 155 ? 197.426 4.084 189.918 1.00 34.58 136 LEU A CA 1
ATOM 914 C C . LEU A 1 155 ? 197.742 3.250 191.163 1.00 36.19 136 LEU A C 1
ATOM 915 O O . LEU A 1 155 ? 198.688 3.555 191.893 1.00 40.53 136 LEU A O 1
ATOM 920 N N . ASN A 1 156 ? 196.968 2.199 191.401 1.00 35.39 137 ASN A N 1
ATOM 921 C CA . ASN A 1 156 ? 197.070 1.470 192.666 1.00 38.33 137 ASN A CA 1
ATOM 922 C C . ASN A 1 156 ? 197.448 -0.014 192.568 1.00 42.15 137 ASN A C 1
ATOM 923 O O . ASN A 1 156 ? 197.883 -0.606 193.554 1.00 42.28 137 ASN A O 1
ATOM 928 N N . HIS A 1 157 ? 197.269 -0.626 191.401 1.00 36.23 138 HIS A N 1
ATOM 929 C CA . HIS A 1 157 ? 197.398 -2.075 191.303 1.00 36.61 138 HIS A CA 1
ATOM 930 C C . HIS A 1 157 ? 198.125 -2.574 190.062 1.00 36.74 138 HIS A C 1
ATOM 931 O O . HIS A 1 157 ? 198.003 -3.748 189.722 1.00 35.03 138 HIS A O 1
ATOM 938 N N . ALA A 1 158 ? 198.885 -1.702 189.403 1.00 33.92 139 ALA A N 1
ATOM 939 C CA . ALA A 1 158 ? 199.429 -2.018 188.085 1.00 34.51 139 ALA A CA 1
ATOM 940 C C . ALA A 1 158 ? 200.316 -3.259 188.068 1.00 35.66 139 ALA A C 1
ATOM 941 O O . ALA A 1 158 ? 200.369 -3.967 187.066 1.00 32.66 139 ALA A O 1
ATOM 943 N N . PHE A 1 159 ? 201.025 -3.516 189.161 1.00 32.74 140 PHE A N 1
ATOM 944 C CA . PHE A 1 159 ? 201.989 -4.615 189.179 1.00 34.38 140 PHE A CA 1
ATOM 945 C C . PHE A 1 159 ? 201.588 -5.790 190.066 1.00 40.15 140 PHE A C 1
ATOM 946 O O . PHE A 1 159 ? 202.404 -6.671 190.325 1.00 40.01 140 PHE A O 1
ATOM 954 N N . ASP A 1 160 ? 200.339 -5.816 190.513 1.00 42.47 141 ASP A N 1
ATOM 955 C CA . ASP A 1 160 ? 199.911 -6.806 191.504 1.00 42.64 141 ASP A CA 1
ATOM 956 C C . ASP A 1 160 ? 199.867 -8.238 190.964 1.00 48.25 141 ASP A C 1
ATOM 957 O O . ASP A 1 160 ? 199.956 -9.199 191.732 1.00 49.02 141 ASP A O 1
ATOM 962 N N . ASP A 1 161 ? 199.736 -8.391 189.650 1.00 39.69 142 ASP A N 1
ATOM 963 C CA . ASP A 1 161 ? 199.688 -9.727 189.074 1.00 42.85 142 ASP A CA 1
ATOM 964 C C 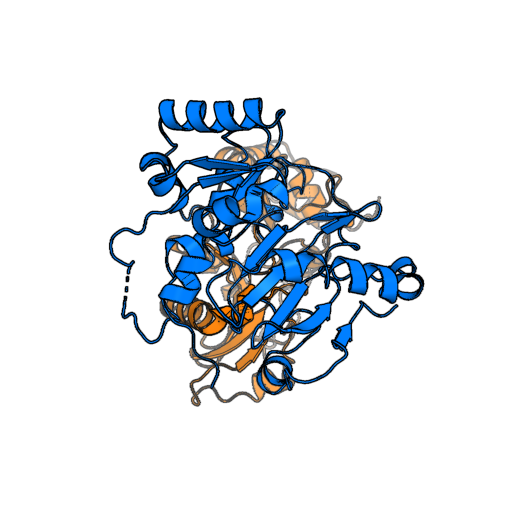. ASP A 1 161 ? 201.058 -10.245 188.632 1.00 41.14 142 ASP A C 1
ATOM 965 O O . ASP A 1 161 ? 201.168 -11.369 188.152 1.00 41.76 142 ASP A O 1
ATOM 970 N N . CYS A 1 162 ? 202.098 -9.433 188.795 1.00 35.56 143 CYS A N 1
ATOM 971 C CA . CYS A 1 162 ? 203.433 -9.845 188.395 1.00 43.31 143 CYS A CA 1
ATOM 972 C C . CYS A 1 162 ? 204.023 -10.798 189.419 1.00 48.14 143 CYS A C 1
ATOM 973 O O . CYS A 1 162 ? 204.191 -10.447 190.588 1.00 46.84 143 CYS A O 1
ATOM 976 N N . LYS A 1 163 ? 204.340 -12.007 188.973 1.00 45.39 144 LYS A N 1
ATOM 977 C CA . LYS A 1 163 ? 204.821 -13.020 189.891 1.00 51.60 144 LYS A CA 1
ATOM 978 C C . LYS A 1 163 ? 206.201 -12.653 190.428 1.00 54.06 144 LYS A C 1
ATOM 979 O O . LYS A 1 163 ? 206.558 -13.034 191.544 1.00 53.16 144 LYS A O 1
ATOM 985 N N . ASP A 1 164 ? 206.967 -11.895 189.648 1.00 45.64 145 ASP A N 1
ATOM 986 C CA . ASP A 1 164 ? 208.327 -11.565 190.041 1.00 42.65 145 ASP A CA 1
ATOM 987 C C . ASP A 1 164 ? 208.431 -10.223 190.759 1.00 55.04 145 ASP A C 1
ATOM 988 O O . ASP A 1 164 ? 209.514 -9.651 190.863 1.00 60.02 145 ASP A O 1
ATOM 993 N N . PHE A 1 165 ? 207.309 -9.733 191.275 1.00 56.34 146 PHE A N 1
ATOM 994 C CA . PHE A 1 165 ? 207.295 -8.445 191.954 1.00 58.83 146 PHE A CA 1
ATOM 995 C C . PHE A 1 165 ? 206.237 -8.399 193.064 1.00 60.54 146 PHE A C 1
ATOM 996 O O . PHE A 1 165 ? 205.035 -8.472 192.801 1.00 67.51 146 PHE A O 1
ATOM 1004 N N . ASP A 1 166 ? 206.700 -8.273 194.306 1.00 73.07 147 ASP A N 1
ATOM 1005 C CA . ASP A 1 166 ? 205.832 -8.336 195.485 1.00 74.87 147 ASP A CA 1
ATOM 1006 C C . ASP A 1 166 ? 205.437 -6.958 196.018 1.00 77.50 147 ASP A C 1
ATOM 1007 O O . ASP A 1 166 ? 206.203 -5.994 195.923 1.00 72.01 147 ASP A O 1
ATOM 1012 N N . ASN A 1 167 ? 204.238 -6.884 196.591 1.00 79.89 148 ASN A N 1
ATOM 1013 C CA . ASN A 1 167 ? 203.658 -5.608 196.991 1.00 80.74 148 ASN A CA 1
ATOM 1014 C C . ASN A 1 167 ? 203.166 -5.620 198.432 1.00 77.93 148 ASN A C 1
ATOM 1015 O O . ASN A 1 167 ? 202.700 -4.602 198.943 1.00 81.30 148 ASN A O 1
ATOM 1020 N N . SER A 1 171 ? 202.545 -0.930 195.205 1.00 62.97 152 SER A N 1
ATOM 1021 C CA . SER A 1 171 ? 203.942 -0.506 195.167 1.00 66.31 152 SER A CA 1
ATOM 1022 C C . SER A 1 171 ? 204.529 -0.691 193.766 1.00 63.97 152 SER A C 1
ATOM 1023 O O . SER A 1 171 ? 204.003 -1.464 192.959 1.00 63.60 152 SER A O 1
ATOM 1026 N N . VAL A 1 172 ? 205.617 0.021 193.479 1.00 61.04 153 VAL A N 1
ATOM 1027 C CA . VAL A 1 172 ? 206.101 0.152 192.105 1.00 56.33 153 VAL A CA 1
ATOM 1028 C C . VAL A 1 172 ? 207.614 -0.072 191.985 1.00 55.73 153 VAL A C 1
ATOM 1029 O O . VAL A 1 172 ? 208.349 0.105 192.955 1.00 56.42 153 VAL A O 1
ATOM 1033 N N . PRO A 1 173 ? 208.080 -0.475 190.790 1.00 50.82 154 PRO A N 1
ATOM 1034 C CA . PRO A 1 173 ? 209.508 -0.716 190.555 1.00 51.92 154 PRO A CA 1
ATOM 1035 C C . PRO A 1 173 ? 210.357 0.547 190.552 1.00 53.20 154 PRO A C 1
ATOM 1036 O O . PRO A 1 173 ? 209.845 1.662 190.438 1.00 44.08 154 PRO A O 1
ATOM 1040 N N . LYS A 1 174 ? 211.665 0.336 190.665 1.00 58.12 155 LYS A N 1
ATOM 1041 C CA . LYS A 1 174 ? 212.680 1.378 190.540 1.00 57.25 155 LYS A CA 1
ATOM 1042 C C . LYS A 1 174 ? 212.661 2.009 189.154 1.00 53.39 155 LYS A C 1
ATOM 1043 O O . LYS A 1 174 ? 212.468 1.315 188.154 1.00 57.86 155 LYS A O 1
ATOM 1049 N N . ASP A 1 175 ? 212.862 3.323 189.106 1.00 54.00 156 ASP A N 1
ATOM 1050 C CA . ASP A 1 175 ? 212.940 4.074 187.848 1.00 58.04 156 ASP A CA 1
ATOM 1051 C C . ASP A 1 175 ? 211.634 4.025 187.043 1.00 52.09 156 ASP A C 1
ATOM 1052 O O . ASP A 1 175 ? 211.629 4.200 185.824 1.00 55.47 156 ASP A O 1
ATOM 1057 N N . PHE A 1 176 ? 210.532 3.783 187.738 1.00 44.44 157 PHE A N 1
ATOM 1058 C CA . PHE A 1 176 ? 209.211 3.860 187.126 1.00 42.63 157 PHE A CA 1
ATOM 1059 C C . PHE A 1 176 ? 208.604 5.213 187.458 1.00 38.65 157 PHE A C 1
ATOM 1060 O O . PHE A 1 176 ? 208.863 5.756 188.523 1.00 37.12 157 PHE A O 1
ATOM 1068 N N . SER A 1 177 ? 207.813 5.773 186.553 1.00 35.30 158 SER A N 1
ATOM 1069 C CA . SER A 1 177 ? 207.005 6.935 186.915 1.00 33.09 158 SER A CA 1
ATOM 1070 C C . SER A 1 177 ? 205.654 6.886 186.200 1.00 32.63 158 SER A C 1
ATOM 1071 O O . SER A 1 177 ? 205.565 6.378 185.085 1.00 28.63 158 SER A O 1
ATOM 1074 N N . PHE A 1 178 ? 204.614 7.427 186.830 1.00 29.48 159 PHE A N 1
ATOM 1075 C CA . PHE A 1 178 ? 203.342 7.583 186.146 1.00 28.21 159 PHE A CA 1
ATOM 1076 C C . PHE A 1 178 ? 203.466 8.696 185.102 1.00 32.25 159 PHE A C 1
ATOM 1077 O O . PHE A 1 178 ? 204.303 9.597 185.224 1.00 32.47 159 PHE A O 1
ATOM 1085 N N . GLU A 1 179 ? 202.651 8.617 184.057 1.00 26.66 160 GLU A N 1
ATOM 1086 C CA . GLU A 1 179 ? 202.721 9.570 182.960 1.00 27.01 160 GLU A CA 1
ATOM 1087 C C . GLU A 1 179 ? 201.308 9.938 182.573 1.00 29.92 160 GLU A C 1
ATOM 1088 O O . GLU A 1 179 ? 200.397 9.122 182.696 1.00 27.87 160 GLU A O 1
ATOM 1094 N N . LEU A 1 180 ? 201.128 11.180 182.144 1.00 30.20 161 LEU A N 1
ATOM 1095 C CA . LEU A 1 180 ? 199.867 11.630 181.609 1.00 30.63 161 LEU A CA 1
ATOM 1096 C C . LEU A 1 180 ? 199.963 11.680 180.095 1.00 29.34 161 LEU A C 1
ATOM 1097 O O . LEU A 1 180 ? 200.746 12.442 179.519 1.00 28.81 161 LEU A O 1
ATOM 1102 N N . VAL A 1 181 ? 199.149 10.856 179.457 1.00 23.64 162 VAL A N 1
ATOM 1103 C CA . VAL A 1 181 ? 199.124 10.776 178.016 1.00 23.82 162 VAL A CA 1
ATOM 1104 C C . VAL A 1 181 ? 197.928 11.536 177.480 1.00 25.50 162 VAL A C 1
ATOM 1105 O O . VAL A 1 181 ? 196.808 11.324 177.913 1.00 26.28 162 VAL A O 1
ATOM 1109 N N . LEU A 1 182 ? 198.181 12.421 176.531 1.00 25.76 163 LEU A N 1
ATOM 1110 C CA . LEU A 1 182 ? 197.113 13.083 175.808 1.00 27.59 163 LEU A CA 1
ATOM 1111 C C . LEU A 1 182 ? 197.205 12.697 174.332 1.00 26.75 163 LEU A C 1
ATOM 1112 O O . LEU A 1 182 ? 198.098 13.130 173.606 1.00 25.98 163 LEU A O 1
ATOM 1117 N N . LYS A 1 183 ? 196.282 11.855 173.888 1.00 22.50 164 LYS A N 1
ATOM 1118 C CA . LYS A 1 183 ? 196.217 11.476 172.484 1.00 24.83 164 LYS A CA 1
ATOM 1119 C C . LYS A 1 183 ? 195.365 12.434 171.706 1.00 28.26 164 LYS A C 1
ATOM 1120 O O . LYS A 1 183 ? 194.299 12.800 172.173 1.00 27.20 164 LYS A O 1
ATOM 1126 N N . GLU A 1 184 ? 195.795 12.806 170.504 1.00 25.48 165 GLU A N 1
ATOM 1127 C CA . GLU A 1 184 ? 194.933 13.629 169.662 1.00 27.46 165 GLU A CA 1
ATOM 1128 C C . GLU A 1 184 ? 193.623 12.898 169.404 1.00 34.04 165 GLU A C 1
ATOM 1129 O O . GLU A 1 184 ? 193.628 11.746 168.999 1.00 27.85 165 GLU A O 1
ATOM 1135 N N . TRP A 1 185 ? 192.504 13.564 169.665 1.00 27.75 166 TRP A N 1
ATOM 1136 C CA . TRP A 1 185 ? 191.204 12.980 169.408 1.00 26.72 166 TRP A CA 1
ATOM 1137 C C . TRP A 1 185 ? 190.909 12.957 167.923 1.00 33.55 166 TRP A C 1
ATOM 1138 O O . TRP A 1 185 ? 191.222 13.893 167.198 1.00 32.97 166 TRP A O 1
ATOM 1149 N N . PHE A 1 186 ? 190.309 11.870 167.462 1.00 30.37 167 PHE A N 1
ATOM 1150 C CA . PHE A 1 186 ? 189.768 11.844 166.124 1.00 32.72 167 PHE A CA 1
ATOM 1151 C C . PHE A 1 186 ? 188.518 10.976 166.144 1.00 38.47 167 PHE A C 1
ATOM 1152 O O . PHE A 1 186 ? 188.414 10.030 166.925 1.00 32.44 167 PHE A O 1
ATOM 1160 N N . PRO A 1 187 ? 187.537 11.322 165.320 1.00 35.23 168 PRO A N 1
ATOM 1161 C CA . PRO A 1 187 ? 186.374 10.441 165.292 1.00 35.67 168 PRO A CA 1
ATOM 1162 C C . PRO A 1 187 ? 186.786 9.101 164.683 1.00 33.48 168 PRO A C 1
ATOM 1163 O O . PRO A 1 187 ? 187.405 9.089 163.625 1.00 42.79 168 PRO A O 1
ATOM 1167 N N . MET A 1 188 ? 186.501 7.990 165.344 1.00 39.51 169 MET A N 1
ATOM 1168 C CA . MET A 1 188 ? 186.866 6.706 164.751 1.00 34.63 169 MET A CA 1
ATOM 1169 C C . MET A 1 188 ? 185.663 5.775 164.676 1.00 34.66 169 MET A C 1
ATOM 1170 O O . MET A 1 188 ? 184.824 5.757 165.572 1.00 41.19 169 MET A O 1
ATOM 1175 N N . HIS A 1 189 ? 185.570 5.029 163.582 1.00 30.81 170 HIS A N 1
ATOM 1176 C CA . HIS A 1 189 ? 184.494 4.060 163.403 1.00 31.54 170 HIS A CA 1
ATOM 1177 C C . HIS A 1 189 ? 184.728 2.892 164.358 1.00 31.86 170 HIS A C 1
ATOM 1178 O O . HIS A 1 189 ? 185.680 2.146 164.188 1.00 31.09 170 HIS A O 1
ATOM 1185 N N . ALA A 1 190 ? 183.867 2.743 165.358 1.00 32.38 171 ALA A N 1
ATOM 1186 C CA . ALA A 1 190 ? 184.089 1.750 166.406 1.00 33.99 171 ALA A CA 1
ATOM 1187 C C . ALA A 1 190 ? 184.216 0.340 165.842 1.00 32.39 171 ALA A C 1
ATOM 1188 O O . ALA A 1 190 ? 184.933 -0.500 166.408 1.00 31.59 171 ALA A O 1
ATOM 1190 N N . SER A 1 191 ? 183.527 0.085 164.728 1.00 28.84 172 SER A N 1
ATOM 1191 C CA . SER A 1 191 ? 183.429 -1.265 164.181 1.00 30.67 172 SER A CA 1
ATOM 1192 C C . SER A 1 191 ? 184.592 -1.632 163.270 1.00 29.22 172 SER A C 1
ATOM 1193 O O . SER A 1 191 ? 184.649 -2.752 162.781 1.00 27.21 172 SER A O 1
ATOM 1196 N N . THR A 1 192 ? 185.506 -0.705 163.003 1.00 24.20 173 THR A N 1
ATOM 1197 C CA . THR A 1 192 ? 186.695 -1.104 162.245 1.00 24.38 173 THR A CA 1
ATOM 1198 C C . THR A 1 192 ? 187.939 -1.034 163.138 1.00 24.02 173 THR A C 1
ATOM 1199 O O . THR A 1 192 ? 189.065 -0.827 162.652 1.00 23.95 173 THR A O 1
ATOM 1203 N N . GLU A 1 193 ? 187.710 -1.236 164.431 1.00 26.14 174 GLU A N 1
ATOM 1204 C CA A GLU A 1 193 ? 188.815 -1.428 165.357 0.54 25.81 174 GLU A CA 1
ATOM 1205 C CA B GLU A 1 193 ? 188.773 -1.431 165.416 0.46 25.81 174 GLU A CA 1
ATOM 1206 C C . GLU A 1 193 ? 188.896 -2.904 165.735 1.00 25.28 174 GLU A C 1
ATOM 1207 O O . GLU A 1 193 ? 187.874 -3.586 165.863 1.00 25.16 174 GLU A O 1
ATOM 1218 N N . PHE A 1 194 ? 190.120 -3.397 165.891 1.00 22.24 175 PHE A N 1
ATOM 1219 C CA . PHE A 1 194 ? 190.309 -4.825 166.170 1.00 21.88 175 PHE A CA 1
ATOM 1220 C C . PHE A 1 194 ? 191.283 -5.027 167.317 1.00 23.92 175 PHE A C 1
ATOM 1221 O O . PHE A 1 194 ? 192.154 -4.196 167.557 1.00 20.60 175 PHE A O 1
ATOM 1229 N N . ARG A 1 195 ? 191.154 -6.164 167.988 1.00 21.27 176 ARG A N 1
ATOM 1230 C CA . ARG A 1 195 ? 192.117 -6.557 169.001 1.00 16.68 176 ARG A CA 1
ATOM 1231 C C . ARG A 1 195 ? 192.834 -7.805 168.501 1.00 22.78 176 ARG A C 1
ATOM 1232 O O . ARG A 1 195 ? 192.186 -8.743 168.058 1.00 21.11 176 ARG A O 1
ATOM 1240 N N . CYS A 1 196 ? 194.166 -7.801 168.582 1.00 20.97 177 CYS A N 1
ATOM 1241 C CA . CYS A 1 196 ? 195.005 -8.730 167.825 1.00 19.16 177 CYS A CA 1
ATOM 1242 C C . CYS A 1 196 ? 195.985 -9.400 168.766 1.00 23.27 177 CYS A C 1
ATOM 1243 O O . CYS A 1 196 ? 196.727 -8.750 169.509 1.00 20.49 177 CYS A O 1
ATOM 1246 N N . PHE A 1 197 ? 195.992 -10.721 168.718 1.00 20.20 178 PHE A N 1
ATOM 1247 C CA . PHE A 1 197 ? 196.668 -11.505 169.721 1.00 21.81 178 PHE A CA 1
ATOM 1248 C C . PHE A 1 197 ? 197.887 -12.164 169.102 1.00 20.90 178 PHE A C 1
ATOM 1249 O O . PHE A 1 197 ? 197.812 -12.773 168.034 1.00 22.22 178 PHE A O 1
ATOM 1257 N N . VAL A 1 198 ? 199.017 -12.005 169.777 1.00 23.49 179 VAL A N 1
ATOM 1258 C CA . VAL A 1 198 ? 200.297 -12.396 169.249 1.00 22.34 179 VAL A CA 1
ATOM 1259 C C . VAL A 1 198 ? 200.973 -13.354 170.217 1.00 22.20 179 VAL A C 1
ATOM 1260 O O . VAL A 1 198 ? 201.089 -13.060 171.395 1.00 20.75 179 VAL A O 1
ATOM 1264 N N . LYS A 1 199 ? 201.419 -14.496 169.707 1.00 27.22 180 LYS A N 1
ATOM 1265 C CA . LYS A 1 199 ? 202.107 -15.472 170.546 1.00 26.43 180 LYS A CA 1
ATOM 1266 C C . LYS A 1 199 ? 203.301 -16.007 169.776 1.00 24.97 180 LYS A C 1
ATOM 1267 O O . LYS A 1 199 ? 203.178 -16.358 168.603 1.00 26.11 180 LYS A O 1
ATOM 1273 N N . SER A 1 200 ? 204.454 -16.029 170.439 1.00 29.05 181 SER A N 1
ATOM 1274 C CA . SER A 1 200 ? 205.732 -16.332 169.798 1.00 32.68 181 SER A CA 1
ATOM 1275 C C . SER A 1 200 ? 205.902 -15.543 168.505 1.00 31.20 181 SER A C 1
ATOM 1276 O O . SER A 1 200 ? 206.273 -16.093 167.476 1.00 30.68 181 SER A O 1
ATOM 1279 N N . LYS A 1 201 ? 205.591 -14.245 168.576 1.00 27.70 182 LYS A N 1
ATOM 1280 C CA A LYS A 1 201 ? 205.736 -13.312 167.463 0.67 27.31 182 LYS A CA 1
ATOM 1281 C CA B LYS A 1 201 ? 205.767 -13.334 167.442 0.33 27.42 182 LYS A CA 1
ATOM 1282 C C . LYS A 1 201 ? 204.858 -13.633 166.258 1.00 33.51 182 LYS A C 1
ATOM 1283 O O . LYS A 1 201 ? 205.067 -13.102 165.163 1.00 31.36 182 LYS A O 1
ATOM 1294 N N . ARG A 1 202 ? 203.856 -14.482 166.451 1.00 28.96 183 ARG A N 1
ATOM 1295 C CA . ARG A 1 202 ? 202.953 -14.756 165.354 1.00 27.02 183 ARG A CA 1
ATOM 1296 C C . ARG A 1 202 ? 201.513 -14.323 165.708 1.00 21.04 183 ARG A C 1
ATOM 1297 O O . ARG A 1 202 ? 201.099 -14.391 166.855 1.00 23.45 183 ARG A O 1
ATOM 1305 N N . LEU A 1 203 ? 200.778 -13.881 164.702 1.00 28.20 184 LEU A N 1
ATOM 1306 C CA . LEU A 1 203 ? 199.382 -13.508 164.885 1.00 25.38 184 LEU A CA 1
ATOM 1307 C C . LEU A 1 203 ? 198.502 -14.756 164.925 1.00 21.11 184 LEU A C 1
ATOM 1308 O O . LEU A 1 203 ? 198.287 -15.382 163.887 1.00 29.39 184 LEU A O 1
ATOM 1313 N N . ILE A 1 204 ? 198.005 -15.092 166.102 1.00 23.53 185 ILE A N 1
ATOM 1314 C CA . ILE A 1 204 ? 197.229 -16.316 166.262 1.00 27.30 185 ILE A CA 1
ATOM 1315 C C . ILE A 1 204 ? 195.725 -16.066 166.162 1.00 29.53 185 ILE A C 1
ATOM 1316 O O . ILE A 1 204 ? 194.955 -16.988 165.873 1.00 28.86 185 ILE A O 1
ATOM 1321 N N . ALA A 1 205 ? 195.311 -14.821 166.389 1.00 24.41 186 ALA A N 1
ATOM 1322 C CA . ALA A 1 205 ? 193.885 -14.490 166.444 1.00 20.09 186 ALA A CA 1
ATOM 1323 C C . ALA A 1 205 ? 193.667 -12.990 166.430 1.00 27.94 186 ALA A C 1
ATOM 1324 O O . ALA A 1 205 ? 194.503 -12.248 166.928 1.00 24.50 186 ALA A O 1
ATOM 1326 N N . PHE A 1 206 ? 192.527 -12.561 165.894 1.00 21.67 187 PHE A N 1
ATOM 1327 C CA . PHE A 1 206 ? 192.066 -11.190 166.129 1.00 20.54 187 PHE A CA 1
ATOM 1328 C C . PHE A 1 206 ? 190.560 -11.126 166.021 1.00 26.09 187 PHE A C 1
ATOM 1329 O O . PHE A 1 206 ? 189.926 -11.986 165.393 1.00 25.55 187 PHE A O 1
ATOM 1337 N N . CYS A 1 207 ? 189.985 -10.119 166.671 1.00 20.67 188 CYS A N 1
ATOM 1338 C CA . CYS A 1 207 ? 188.548 -9.970 166.671 1.00 22.95 188 CYS A CA 1
ATOM 1339 C C . CYS A 1 207 ? 188.174 -8.524 166.599 1.00 23.43 188 CYS A C 1
ATOM 1340 O O . CYS A 1 207 ? 188.961 -7.645 166.921 1.00 22.27 188 CYS A O 1
ATOM 1343 N N . GLN A 1 208 ? 186.965 -8.299 166.118 1.00 23.52 189 GLN A N 1
ATOM 1344 C CA . GLN A 1 208 ? 186.317 -7.009 166.219 1.00 22.73 189 GLN A CA 1
ATOM 1345 C C . GLN A 1 208 ? 186.342 -6.499 167.656 1.00 28.93 189 GLN A C 1
ATOM 1346 O O . GLN A 1 208 ? 186.116 -7.258 168.616 1.00 26.51 189 GLN A O 1
ATOM 1352 N N . ARG A 1 209 ? 186.594 -5.200 167.813 1.00 23.24 190 ARG A N 1
ATOM 1353 C CA A ARG A 1 209 ? 186.803 -4.603 169.130 0.49 29.81 190 ARG A CA 1
ATOM 1354 C CA B ARG A 1 209 ? 186.789 -4.644 169.143 0.51 29.80 190 ARG A CA 1
ATOM 1355 C C . ARG A 1 209 ? 185.495 -4.221 169.822 1.00 32.88 190 ARG A C 1
ATOM 1356 O O . ARG A 1 209 ? 185.372 -4.326 171.042 1.00 32.84 190 ARG A O 1
ATOM 1371 N N . ASP A 1 210 ? 184.518 -3.766 169.046 1.00 28.50 191 ASP A N 1
ATOM 1372 C CA . ASP A 1 210 ? 183.254 -3.320 169.644 1.00 35.62 191 ASP A CA 1
ATOM 1373 C C . ASP A 1 210 ? 182.241 -4.449 169.634 1.00 35.35 191 ASP A C 1
ATOM 1374 O O . ASP A 1 210 ? 182.579 -5.573 169.271 1.00 35.87 191 ASP A O 1
ATOM 1379 N N . ASP A 1 211 ? 180.992 -4.177 170.002 1.00 33.16 192 ASP A N 1
ATOM 1380 C CA . ASP A 1 211 ? 180.036 -5.284 170.067 1.00 32.14 192 ASP A CA 1
ATOM 1381 C C . ASP A 1 211 ? 178.843 -5.149 169.126 1.00 39.06 192 ASP A C 1
ATOM 1382 O O . ASP A 1 211 ? 177.807 -5.772 169.333 1.00 39.10 192 ASP A O 1
ATOM 1387 N N . ASN A 1 212 ? 178.997 -4.371 168.061 1.00 37.90 193 ASN A N 1
ATOM 1388 C CA . ASN A 1 212 ? 177.918 -4.256 167.094 1.00 40.58 193 ASN A CA 1
ATOM 1389 C C . ASN A 1 212 ? 178.264 -4.930 165.788 1.00 39.50 193 ASN A C 1
ATOM 1390 O O . ASN A 1 212 ? 179.363 -4.769 165.262 1.00 36.79 193 ASN A O 1
ATOM 1395 N N . TYR A 1 213 ? 177.316 -5.708 165.290 1.00 36.07 194 TYR A N 1
ATOM 1396 C CA . TYR A 1 213 ? 177.434 -6.354 164.001 1.00 39.59 194 TYR A CA 1
ATOM 1397 C C . TYR A 1 213 ? 177.684 -5.307 162.921 1.00 42.89 194 TYR A C 1
ATOM 1398 O O . TYR A 1 213 ? 177.147 -4.209 162.982 1.00 37.61 194 TYR A O 1
ATOM 1407 N N . TYR A 1 214 ? 178.534 -5.641 161.957 1.00 36.21 195 TYR A N 1
ATOM 1408 C CA . TYR A 1 214 ? 178.877 -4.712 160.880 1.00 37.21 195 TYR A CA 1
ATOM 1409 C C . TYR A 1 214 ? 179.162 -5.559 159.650 1.00 38.91 195 TYR A C 1
ATOM 1410 O O . TYR A 1 214 ? 180.224 -6.155 159.525 1.00 37.65 195 TYR A O 1
ATOM 1419 N N . GLU A 1 215 ? 178.180 -5.658 158.759 1.00 44.94 196 GLU A N 1
ATOM 1420 C CA . GLU A 1 215 ? 178.251 -6.602 157.640 1.00 48.33 196 GLU A CA 1
ATOM 1421 C C . GLU A 1 215 ? 179.449 -6.356 156.715 1.00 37.03 196 GLU A C 1
ATOM 1422 O O . GLU A 1 215 ? 179.967 -7.295 156.125 1.00 39.21 196 GLU A O 1
ATOM 1428 N N . PHE A 1 216 ? 179.895 -5.106 156.628 1.00 39.78 197 PHE A N 1
ATOM 1429 C CA . PHE A 1 216 ? 181.040 -4.731 155.785 1.00 38.52 197 PHE A CA 1
ATOM 1430 C C . PHE A 1 216 ? 182.302 -5.547 156.092 1.00 35.57 197 PHE A C 1
ATOM 1431 O O . PHE A 1 216 ? 183.147 -5.759 155.224 1.00 38.78 197 PHE A O 1
ATOM 1439 N N . LEU A 1 217 ? 182.433 -5.994 157.336 1.00 35.40 198 LEU A N 1
ATOM 1440 C CA . LEU A 1 217 ? 183.632 -6.708 157.756 1.00 32.45 198 LEU A CA 1
ATOM 1441 C C . LEU A 1 217 ? 183.755 -8.072 157.081 1.00 35.13 198 LEU A C 1
ATOM 1442 O O . LEU A 1 217 ? 184.844 -8.485 156.696 1.00 33.43 198 LEU A O 1
ATOM 1447 N N . LYS A 1 218 ? 182.629 -8.766 156.936 1.00 39.00 199 LYS A N 1
ATOM 1448 C CA . LYS A 1 218 ? 182.638 -10.139 156.442 1.00 40.43 199 LYS A CA 1
ATOM 1449 C C . LYS A 1 218 ? 183.200 -10.209 155.026 1.00 30.67 199 LYS A C 1
ATOM 1450 O O . LYS A 1 218 ? 184.037 -11.053 154.708 1.00 36.93 199 LYS A O 1
ATOM 1456 N N . GLU A 1 219 ? 182.749 -9.275 154.196 1.00 35.17 200 GLU A N 1
ATOM 1457 C CA . GLU A 1 219 ? 183.125 -9.181 152.797 1.00 42.07 200 GLU A CA 1
ATOM 1458 C C . GLU A 1 219 ? 184.581 -8.734 152.608 1.00 44.65 200 GLU A C 1
ATOM 1459 O O . GLU A 1 219 ? 185.185 -8.950 151.552 1.00 44.07 200 GLU A O 1
ATOM 1465 N N . ASN A 1 220 ? 185.148 -8.119 153.641 1.00 34.19 201 ASN A N 1
ATOM 1466 C CA . ASN A 1 220 ? 186.461 -7.495 153.518 1.00 32.88 201 ASN A CA 1
ATOM 1467 C C . ASN A 1 220 ? 187.504 -8.041 154.483 1.00 36.20 201 ASN A C 1
ATOM 1468 O O . ASN A 1 220 ? 188.557 -7.426 154.689 1.00 31.29 201 ASN A O 1
ATOM 1473 N N . ILE A 1 221 ? 187.240 -9.227 155.024 1.00 34.90 202 ILE A N 1
ATOM 1474 C CA . ILE A 1 221 ? 188.057 -9.747 156.116 1.00 31.94 202 ILE A CA 1
ATOM 1475 C C . ILE A 1 221 ? 189.485 -10.081 155.675 1.00 31.39 202 ILE A C 1
ATOM 1476 O O . ILE A 1 221 ? 190.420 -9.893 156.449 1.00 31.06 202 ILE A O 1
ATOM 1481 N N . ASP A 1 222 ? 189.681 -10.522 154.432 1.00 31.36 203 ASP A N 1
ATOM 1482 C CA . ASP A 1 222 ? 191.032 -10.829 153.962 1.00 34.58 203 ASP A CA 1
ATOM 1483 C C . ASP A 1 222 ? 191.866 -9.551 153.850 1.00 32.68 203 ASP A C 1
ATOM 1484 O O . ASP A 1 222 ? 193.062 -9.540 154.148 1.00 31.52 203 ASP A O 1
ATOM 1489 N N . CYS A 1 223 ? 191.222 -8.468 153.443 1.00 30.52 204 CYS A N 1
ATOM 1490 C CA . CYS A 1 223 ? 191.886 -7.170 153.373 1.00 29.57 204 CYS A CA 1
ATOM 1491 C C . CYS A 1 223 ? 192.306 -6.726 154.781 1.00 31.82 204 CYS A C 1
ATOM 1492 O O . CYS A 1 223 ? 193.458 -6.330 154.990 1.00 28.41 204 CYS A O 1
ATOM 1495 N N . TYR A 1 224 ? 191.389 -6.818 155.745 1.00 28.73 205 TYR A N 1
ATOM 1496 C CA . TYR A 1 224 ? 191.727 -6.448 157.127 1.00 26.88 205 TYR A CA 1
ATOM 1497 C C . TYR A 1 224 ? 192.859 -7.305 157.673 1.00 26.64 205 TYR A C 1
ATOM 1498 O O . TYR A 1 224 ? 193.774 -6.789 158.313 1.00 24.45 205 TYR A O 1
ATOM 1507 N N . GLU A 1 225 ? 192.797 -8.611 157.406 1.00 24.58 206 GLU A N 1
ATOM 1508 C CA . GLU A 1 225 ? 193.808 -9.529 157.890 1.00 29.30 206 GLU A CA 1
ATOM 1509 C C . GLU A 1 225 ? 195.185 -9.160 157.354 1.00 29.03 206 GLU A C 1
ATOM 1510 O O . GLU A 1 225 ? 196.165 -9.148 158.104 1.00 25.26 206 GLU A O 1
ATOM 1516 N N . LYS A 1 226 ? 195.254 -8.849 156.060 1.00 27.75 207 LYS A N 1
ATOM 1517 C CA . LYS A 1 226 ? 196.532 -8.499 155.437 1.00 29.44 207 LYS A CA 1
ATOM 1518 C C . LYS A 1 226 ? 197.096 -7.221 156.043 1.00 24.54 207 LYS A C 1
ATOM 1519 O O . LYS A 1 226 ? 198.284 -7.141 156.312 1.00 24.92 207 LYS A O 1
ATOM 1525 N N . LEU A 1 227 ? 196.249 -6.225 156.255 1.00 22.69 208 LEU A N 1
ATOM 1526 C CA . LEU A 1 227 ? 196.714 -4.976 156.870 1.00 24.35 208 LEU A CA 1
ATOM 1527 C C . LEU A 1 227 ? 197.197 -5.179 158.322 1.00 25.46 208 LEU A C 1
ATOM 1528 O O . LEU A 1 227 ? 198.171 -4.556 158.748 1.00 22.04 208 LEU A O 1
ATOM 1533 N N . ILE A 1 228 ? 196.529 -6.058 159.064 1.00 23.85 209 ILE A N 1
ATOM 1534 C CA . ILE A 1 228 ? 196.937 -6.363 160.446 1.00 24.40 209 ILE A CA 1
ATOM 1535 C C . ILE A 1 228 ? 198.260 -7.127 160.458 1.00 22.56 209 ILE A C 1
ATOM 1536 O O . ILE A 1 228 ? 199.139 -6.839 161.272 1.00 22.59 209 ILE A O 1
ATOM 1541 N N . SER A 1 229 ? 198.382 -8.109 159.568 1.00 23.31 210 SER A N 1
ATOM 1542 C CA A SER A 1 229 ? 199.610 -8.889 159.388 0.54 25.49 210 SER A CA 1
ATOM 1543 C CA B SER A 1 229 ? 199.629 -8.867 159.469 0.46 25.47 210 SER A CA 1
ATOM 1544 C C . SER A 1 229 ? 200.791 -7.977 159.045 1.00 26.13 210 SER A C 1
ATOM 1545 O O . SER A 1 229 ? 201.893 -8.098 159.587 1.00 28.38 210 SER A O 1
ATOM 1550 N N . ASP A 1 230 ? 200.553 -7.073 158.106 1.00 27.27 211 ASP A N 1
ATOM 1551 C CA . ASP A 1 230 ? 201.587 -6.125 157.697 1.00 26.90 211 ASP A CA 1
ATOM 1552 C C . ASP A 1 230 ? 202.016 -5.219 158.843 1.00 26.77 211 ASP A C 1
ATOM 1553 O O . ASP A 1 230 ? 203.207 -4.933 159.001 1.00 26.11 211 ASP A O 1
ATOM 1558 N N . LEU A 1 231 ? 201.056 -4.754 159.640 1.00 23.10 212 LEU A N 1
ATOM 1559 C CA . LEU A 1 231 ? 201.402 -3.926 160.799 1.00 23.52 212 LEU A CA 1
ATOM 1560 C C . LEU A 1 231 ? 202.264 -4.723 161.792 1.00 24.57 212 LEU A C 1
ATOM 1561 O O . LEU A 1 231 ? 203.258 -4.217 162.298 1.00 24.45 212 LEU A O 1
ATOM 1566 N N . LEU A 1 232 ? 201.898 -5.976 162.050 1.00 21.44 213 LEU A N 1
ATOM 1567 C CA . LEU A 1 232 ? 202.644 -6.775 163.013 1.00 24.29 213 LEU A CA 1
ATOM 1568 C C . LEU A 1 232 ? 204.110 -6.908 162.589 1.00 24.11 213 LEU A C 1
ATOM 1569 O O . LEU A 1 232 ? 204.998 -6.929 163.434 1.00 23.92 213 LEU A O 1
ATOM 1574 N N . LYS A 1 233 ? 204.369 -6.971 161.284 1.00 24.22 214 LYS A N 1
ATOM 1575 C CA . LYS A 1 233 ? 205.755 -7.024 160.814 1.00 26.25 214 LYS A CA 1
ATOM 1576 C C . LYS A 1 233 ? 206.513 -5.772 161.216 1.00 27.75 214 LYS A C 1
ATOM 1577 O O . LYS A 1 233 ? 207.736 -5.801 161.414 1.00 29.91 214 LYS A O 1
ATOM 1583 N N . LYS A 1 234 ? 205.787 -4.671 161.340 1.00 24.23 215 LYS A N 1
ATOM 1584 C CA . LYS A 1 234 ? 206.416 -3.406 161.731 1.00 25.24 215 LYS A CA 1
ATOM 1585 C C . LYS A 1 234 ? 206.556 -3.242 163.250 1.00 24.40 215 LYS A C 1
ATOM 1586 O O . LYS A 1 234 ? 207.102 -2.238 163.721 1.00 26.17 215 LYS A O 1
ATOM 1592 N N . LEU A 1 235 ? 206.075 -4.222 164.012 1.00 22.99 216 LEU A N 1
ATOM 1593 C CA . LEU A 1 235 ? 206.160 -4.178 165.484 1.00 21.65 216 LEU A CA 1
ATOM 1594 C C . LEU A 1 235 ? 207.341 -5.028 165.968 1.00 21.45 216 LEU A C 1
ATOM 1595 O O . LEU A 1 235 ? 207.405 -5.450 167.135 1.00 21.22 216 LEU A O 1
ATOM 1600 N N . ASP A 1 236 ? 208.272 -5.258 165.054 1.00 25.20 217 ASP A N 1
ATOM 1601 C CA . ASP A 1 236 ? 209.432 -6.121 165.303 1.00 28.83 217 ASP A CA 1
ATOM 1602 C C . ASP A 1 236 ? 210.294 -5.664 166.477 1.00 29.22 217 ASP A C 1
ATOM 1603 O O . ASP A 1 236 ? 211.026 -6.466 167.055 1.00 28.08 217 ASP A O 1
ATOM 1608 N N . THR A 1 237 ? 210.210 -4.389 166.844 1.00 23.92 218 THR A N 1
ATOM 1609 C CA . THR A 1 237 ? 211.037 -3.876 167.944 1.00 25.21 218 THR A CA 1
ATOM 1610 C C . THR A 1 237 ? 210.377 -4.072 169.305 1.00 22.19 218 THR A C 1
ATOM 1611 O O . THR A 1 237 ? 210.989 -3.791 170.336 1.00 23.84 218 THR A O 1
ATOM 1615 N N . PHE A 1 238 ? 209.123 -4.532 169.329 1.00 19.10 219 PHE A N 1
ATOM 1616 C CA . PHE A 1 238 ? 208.495 -4.761 170.613 1.00 18.72 219 PHE A CA 1
ATOM 1617 C C . PHE A 1 238 ? 209.230 -5.945 171.268 1.00 22.15 219 PHE A C 1
ATOM 1618 O O . PHE A 1 238 ? 209.486 -6.945 170.607 1.00 25.45 219 PHE A O 1
ATOM 1626 N N . PRO A 1 239 ? 209.590 -5.815 172.559 1.00 20.57 220 PRO A N 1
ATOM 1627 C CA . PRO A 1 239 ? 210.606 -6.722 173.111 1.00 21.48 220 PRO A CA 1
ATOM 1628 C C . PRO A 1 239 ? 210.096 -8.081 173.584 1.00 27.11 220 PRO A C 1
ATOM 1629 O O . PRO A 1 239 ? 210.935 -8.954 173.824 1.00 31.35 220 PRO A O 1
ATOM 1633 N N . ASP A 1 240 ? 208.784 -8.265 173.707 1.00 24.77 221 ASP A N 1
ATOM 1634 C CA . ASP A 1 240 ? 208.240 -9.548 174.187 1.00 25.73 221 ASP A CA 1
ATOM 1635 C C . ASP A 1 240 ? 207.630 -10.376 173.047 1.00 26.27 221 ASP A C 1
ATOM 1636 O O . ASP A 1 240 ? 207.137 -9.821 172.084 1.00 23.05 221 ASP A O 1
ATOM 1641 N N . PRO A 1 241 ? 207.682 -11.723 173.155 1.00 25.85 222 PRO A N 1
ATOM 1642 C CA . PRO A 1 241 ? 207.150 -12.588 172.101 1.00 28.62 222 PRO A CA 1
ATOM 1643 C C . PRO A 1 241 ? 205.624 -12.668 172.079 1.00 23.82 222 PRO A C 1
ATOM 1644 O O . PRO A 1 241 ? 205.049 -12.936 171.013 1.00 25.83 222 PRO A O 1
ATOM 1648 N N . ASP A 1 242 ? 204.995 -12.482 173.235 1.00 23.68 223 ASP A N 1
ATOM 1649 C CA . ASP A 1 242 ? 203.540 -12.547 173.339 1.00 27.77 223 ASP A CA 1
ATOM 1650 C C . ASP A 1 242 ? 202.969 -11.210 173.821 1.00 25.06 223 ASP A C 1
ATOM 1651 O O . ASP A 1 242 ? 203.420 -10.665 174.830 1.00 29.71 223 ASP A O 1
ATOM 1656 N N . PHE A 1 243 ? 201.968 -10.701 173.113 1.00 25.89 224 PHE A N 1
ATOM 1657 C CA . PHE A 1 243 ? 201.336 -9.445 173.513 1.00 22.71 224 PHE A CA 1
ATOM 1658 C C . PHE A 1 243 ? 200.029 -9.275 172.747 1.00 19.71 224 PHE A C 1
ATOM 1659 O O . PHE A 1 243 ? 199.681 -10.103 171.907 1.00 20.34 224 PHE A O 1
ATOM 1667 N N . VAL A 1 244 ? 199.299 -8.206 173.056 1.00 22.11 225 VAL A N 1
ATOM 1668 C CA . VAL A 1 244 ? 198.013 -7.951 172.415 1.00 15.65 225 VAL A CA 1
ATOM 1669 C C . VAL A 1 244 ? 198.035 -6.529 171.884 1.00 20.46 225 VAL A C 1
ATOM 1670 O O . VAL A 1 244 ? 198.357 -5.637 172.642 1.00 21.14 225 VAL A O 1
ATOM 1674 N N . PHE A 1 245 ? 197.717 -6.315 170.612 1.00 17.83 226 PHE A N 1
ATOM 1675 C CA . PHE A 1 245 ? 197.728 -4.932 170.116 1.00 18.27 226 PHE A CA 1
ATOM 1676 C C . PHE A 1 245 ? 196.378 -4.573 169.527 1.00 21.21 226 PHE A C 1
ATOM 1677 O O . PHE A 1 245 ? 195.699 -5.427 168.970 1.00 21.67 226 PHE A O 1
ATOM 1685 N N . ASP A 1 246 ? 195.953 -3.317 169.730 1.00 19.29 227 ASP A N 1
ATOM 1686 C CA . ASP A 1 246 ? 194.675 -2.854 169.193 1.00 20.98 227 ASP A CA 1
ATOM 1687 C C . ASP A 1 246 ? 194.962 -2.038 167.952 1.00 22.08 227 ASP A C 1
ATOM 1688 O O . ASP A 1 246 ? 195.952 -1.307 167.902 1.00 19.64 227 ASP A O 1
ATOM 1693 N N . VAL A 1 247 ? 194.127 -2.192 166.931 1.00 22.61 228 VAL A N 1
ATOM 1694 C CA A VAL A 1 247 ? 194.348 -1.486 165.674 0.66 22.26 228 VAL A CA 1
ATOM 1695 C CA B VAL A 1 247 ? 194.340 -1.532 165.638 0.34 22.15 228 VAL A CA 1
ATOM 1696 C C . VAL A 1 247 ? 193.073 -0.841 165.177 1.00 24.94 228 VAL A C 1
ATOM 1697 O O . VAL A 1 247 ? 191.995 -1.359 165.391 1.00 25.88 228 VAL A O 1
ATOM 1704 N N . TYR A 1 248 ? 193.228 0.311 164.536 1.00 21.38 229 TYR A N 1
ATOM 1705 C CA . TYR A 1 248 ? 192.119 0.987 163.892 1.00 22.79 229 TYR A CA 1
ATOM 1706 C C . TYR A 1 248 ? 192.415 1.002 162.396 1.00 21.28 229 TYR A C 1
ATOM 1707 O O . TYR A 1 248 ? 193.466 1.471 161.968 1.00 23.10 229 TYR A O 1
ATOM 1716 N N . ILE A 1 249 ? 191.505 0.464 161.597 1.00 24.33 230 ILE A N 1
ATOM 1717 C CA . ILE A 1 249 ? 191.761 0.363 160.164 1.00 23.70 230 ILE A CA 1
ATOM 1718 C C . ILE A 1 249 ? 190.755 1.228 159.444 1.00 27.83 230 ILE A C 1
ATOM 1719 O O . ILE A 1 249 ? 189.560 1.057 159.592 1.00 26.29 230 ILE A O 1
ATOM 1724 N N . HIS A 1 250 ? 191.259 2.189 158.689 1.00 28.94 231 HIS A N 1
ATOM 1725 C CA . HIS A 1 250 ? 190.398 3.182 158.082 1.00 29.95 231 HIS A CA 1
ATOM 1726 C C . HIS A 1 250 ? 190.986 3.545 156.727 1.00 28.50 231 HIS A C 1
ATOM 1727 O O . HIS A 1 250 ? 192.161 3.874 156.630 1.00 28.21 231 HIS A O 1
ATOM 1734 N N . LYS A 1 251 ? 190.172 3.447 155.679 1.00 34.57 232 LYS A N 1
ATOM 1735 C CA . LYS A 1 251 ? 190.635 3.754 154.323 1.00 34.03 232 LYS A CA 1
ATOM 1736 C C . LYS A 1 251 ? 191.958 3.078 153.978 1.00 28.86 232 LYS A C 1
ATOM 1737 O O . LYS A 1 251 ? 192.909 3.745 153.556 1.00 32.76 232 LYS A O 1
ATOM 1743 N N . ASP A 1 252 ? 192.016 1.762 154.194 1.00 29.25 233 ASP A N 1
ATOM 1744 C CA . ASP A 1 252 ? 193.142 0.911 153.804 1.00 32.25 233 ASP A CA 1
ATOM 1745 C C . ASP A 1 252 ? 194.433 1.240 154.541 1.00 32.41 233 ASP A C 1
ATOM 1746 O O . ASP A 1 252 ? 195.523 0.916 154.068 1.00 31.14 233 ASP A O 1
ATOM 1751 N N . ARG A 1 253 ? 194.298 1.878 155.697 1.00 27.58 234 ARG A N 1
ATOM 1752 C CA . ARG A 1 253 ? 195.440 2.216 156.529 1.00 24.65 234 ARG A CA 1
ATOM 1753 C C . ARG A 1 253 ? 195.205 1.734 157.953 1.00 31.30 234 ARG A C 1
ATOM 1754 O O . ARG A 1 253 ? 194.176 2.050 158.566 1.00 27.86 234 ARG A O 1
ATOM 1762 N N . ALA A 1 254 ? 196.170 0.991 158.479 1.00 29.26 235 ALA A N 1
ATOM 1763 C CA . ALA A 1 254 ? 196.076 0.471 159.832 1.00 27.55 235 ALA A CA 1
ATOM 1764 C C . ALA A 1 254 ? 196.832 1.396 160.774 1.00 31.91 235 ALA A C 1
ATOM 1765 O O . ALA A 1 254 ? 197.939 1.852 160.465 1.00 33.82 235 ALA A O 1
ATOM 1767 N N . TRP A 1 255 ? 196.200 1.722 161.894 1.00 22.65 236 TRP A N 1
ATOM 1768 C CA . TRP A 1 255 ? 196.820 2.522 162.927 1.00 21.60 236 TRP A CA 1
ATOM 1769 C C . TRP A 1 255 ? 196.953 1.702 164.187 1.00 23.93 236 TRP A C 1
ATOM 1770 O O . TRP A 1 255 ? 195.971 1.147 164.654 1.00 23.23 236 TRP A O 1
ATOM 1781 N N . LEU A 1 256 ? 198.145 1.669 164.765 1.00 19.89 237 LEU A N 1
ATOM 1782 C CA . LEU A 1 256 ? 198.310 1.056 166.084 1.00 18.53 237 LEU A CA 1
ATOM 1783 C C . LEU A 1 256 ? 197.654 1.912 167.160 1.00 25.17 237 LEU A C 1
ATOM 1784 O O . LEU A 1 256 ? 197.940 3.093 167.261 1.00 23.29 237 LEU A O 1
ATOM 1789 N N . ILE A 1 257 ? 196.784 1.334 167.982 1.00 18.54 238 ILE A N 1
ATOM 1790 C CA . ILE A 1 257 ? 196.096 2.122 169.003 1.00 22.18 238 ILE A CA 1
ATOM 1791 C C . ILE A 1 257 ? 196.622 1.841 170.407 1.00 26.08 238 ILE A C 1
ATOM 1792 O O . ILE A 1 257 ? 196.762 2.750 171.223 1.00 20.38 238 ILE A O 1
ATOM 1797 N N . ASP A 1 258 ? 196.950 0.581 170.696 1.00 20.41 239 ASP A N 1
ATOM 1798 C CA . ASP A 1 258 ? 197.431 0.266 172.036 1.00 19.39 239 ASP A CA 1
ATOM 1799 C C . ASP A 1 258 ? 198.149 -1.073 171.998 1.00 20.28 239 ASP A C 1
ATOM 1800 O O . ASP A 1 258 ? 197.970 -1.845 171.063 1.00 18.52 239 ASP A O 1
ATOM 1805 N N . ILE A 1 259 ? 198.971 -1.308 173.009 1.00 20.80 240 ILE A N 1
ATOM 1806 C CA . ILE A 1 259 ? 199.630 -2.601 173.189 1.00 21.83 240 ILE A CA 1
ATOM 1807 C C . ILE A 1 259 ? 199.417 -2.987 174.653 1.00 21.68 240 ILE A C 1
ATOM 1808 O O . ILE A 1 259 ? 199.624 -2.180 175.557 1.00 22.32 240 ILE A O 1
ATOM 1813 N N . ASN A 1 260 ? 198.985 -4.222 174.891 1.00 17.98 241 ASN A N 1
ATOM 1814 C CA . ASN A 1 260 ? 198.689 -4.700 176.231 1.00 18.64 241 ASN A CA 1
ATOM 1815 C C . ASN A 1 260 ? 199.323 -6.068 176.495 1.00 22.29 241 ASN A C 1
ATOM 1816 O O . ASN A 1 260 ? 199.667 -6.754 175.550 1.00 20.69 241 ASN A O 1
ATOM 1821 N N . PRO A 1 261 ? 199.471 -6.458 177.774 1.00 20.50 242 PRO A N 1
ATOM 1822 C CA . PRO A 1 261 ? 200.105 -7.772 178.019 1.00 23.02 242 PRO A CA 1
ATOM 1823 C C . PRO A 1 261 ? 199.278 -8.964 177.545 1.00 22.70 242 PRO A C 1
ATOM 1824 O O . PRO A 1 261 ? 198.058 -8.900 177.468 1.00 23.33 242 PRO A O 1
ATOM 1828 N N . PHE A 1 262 ? 199.962 -10.053 177.206 1.00 24.06 243 PHE A N 1
ATOM 1829 C CA . PHE A 1 262 ? 199.299 -11.318 176.858 1.00 25.97 243 PHE A CA 1
ATOM 1830 C C . PHE A 1 262 ? 198.963 -11.998 178.178 1.00 31.29 243 PHE A C 1
ATOM 1831 O O . PHE A 1 262 ? 199.727 -12.821 178.678 1.00 31.67 243 PHE A O 1
ATOM 1839 N N . TYR A 1 263 ? 197.835 -11.607 178.750 1.00 25.89 244 TYR A N 1
ATOM 1840 C CA . TYR A 1 263 ? 197.476 -11.995 180.112 1.00 29.30 244 TYR A CA 1
ATOM 1841 C C . TYR A 1 263 ? 195.998 -11.690 180.331 1.00 31.71 244 TYR A C 1
ATOM 1842 O O . TYR A 1 263 ? 195.489 -10.707 179.794 1.00 29.51 244 TYR A O 1
ATOM 1851 N N . PRO A 1 264 ? 195.285 -12.537 181.104 1.00 33.96 245 PRO A N 1
ATOM 1852 C CA . PRO A 1 264 ? 193.822 -12.416 181.163 1.00 33.10 245 PRO A CA 1
ATOM 1853 C C . PRO A 1 264 ? 193.269 -11.079 181.639 1.00 32.61 245 PRO A C 1
ATOM 1854 O O . PRO A 1 264 ? 192.089 -10.851 181.411 1.00 33.13 245 PRO A O 1
ATOM 1858 N N . ARG A 1 265 ? 194.065 -10.214 182.256 1.00 31.54 246 ARG A N 1
ATOM 1859 C CA . ARG A 1 265 ? 193.555 -8.885 182.585 1.00 31.96 246 ARG A CA 1
ATOM 1860 C C . ARG A 1 265 ? 193.338 -8.037 181.320 1.00 32.13 246 ARG A C 1
ATOM 1861 O O . ARG A 1 265 ? 192.624 -7.032 181.329 1.00 33.12 246 ARG A O 1
ATOM 1869 N N . THR A 1 266 ? 193.965 -8.438 180.229 1.00 32.06 247 THR A N 1
ATOM 1870 C CA . THR A 1 266 ? 193.662 -7.850 178.932 1.00 28.66 247 THR A CA 1
ATOM 1871 C C . THR A 1 266 ? 192.397 -8.531 178.400 1.00 26.10 247 THR A C 1
ATOM 1872 O O . THR A 1 266 ? 192.418 -9.737 178.147 1.00 27.37 247 THR A O 1
ATOM 1876 N N . ASP A 1 267 ? 191.296 -7.792 178.266 1.00 24.78 248 ASP A N 1
ATOM 1877 C CA . ASP A 1 267 ? 190.031 -8.399 177.802 1.00 28.19 248 ASP A CA 1
ATOM 1878 C C . ASP A 1 267 ? 190.196 -9.200 176.505 1.00 29.07 248 ASP A C 1
ATOM 1879 O O . ASP A 1 267 ? 190.683 -8.681 175.501 1.00 26.60 248 ASP A O 1
ATOM 1884 N N . GLY A 1 268 ? 189.796 -10.477 176.519 1.00 23.61 249 GLY A N 1
ATOM 1885 C CA . GLY A 1 268 ? 189.942 -11.315 175.342 1.00 25.76 249 GLY A CA 1
ATOM 1886 C C . GLY A 1 268 ? 188.817 -11.092 174.349 1.00 22.34 249 GLY A C 1
ATOM 1887 O O . GLY A 1 268 ? 188.876 -11.537 173.202 1.00 24.68 249 GLY A O 1
ATOM 1888 N N . LEU A 1 269 ? 187.781 -10.393 174.806 1.00 25.73 250 LEU A N 1
ATOM 1889 C CA . LEU A 1 269 ? 186.652 -9.996 173.964 1.00 26.45 250 LEU A CA 1
ATOM 1890 C C . LEU A 1 269 ? 185.921 -11.210 173.388 1.00 29.65 250 LEU A C 1
ATOM 1891 O O . LEU A 1 269 ? 185.213 -11.891 174.131 1.00 27.90 250 LEU A O 1
ATOM 1896 N N . LEU A 1 270 ? 186.060 -11.482 172.092 1.00 25.43 251 LEU A N 1
ATOM 1897 C CA . LEU A 1 270 ? 185.364 -12.633 171.500 1.00 25.99 251 LEU A CA 1
ATOM 1898 C C . LEU A 1 270 ? 186.128 -13.942 171.687 1.00 30.39 251 LEU A C 1
ATOM 1899 O O . LEU A 1 270 ? 185.642 -15.013 171.296 1.00 27.02 251 LEU A O 1
ATOM 1904 N N . PHE A 1 271 ? 187.323 -13.854 172.267 1.00 24.94 252 PHE A N 1
ATOM 1905 C CA . PHE A 1 271 ? 188.104 -15.043 172.629 1.00 28.42 252 PHE A CA 1
ATOM 1906 C C . PHE A 1 271 ? 188.164 -15.231 174.136 1.00 31.11 252 PHE A C 1
ATOM 1907 O O . PHE A 1 271 ? 188.187 -14.264 174.894 1.00 29.43 252 PHE A O 1
ATOM 1915 N N . SER A 1 272 ? 188.202 -16.481 174.588 1.00 28.79 253 SER A N 1
ATOM 1916 C CA . SER A 1 272 ? 188.518 -16.724 175.987 1.00 26.29 253 SER A CA 1
ATOM 1917 C C . SER A 1 272 ? 190.016 -16.952 176.135 1.00 26.84 253 SER A C 1
ATOM 1918 O O . SER A 1 272 ? 190.684 -17.391 175.200 1.00 27.78 253 SER A O 1
ATOM 1921 N N . TRP A 1 273 ? 190.532 -16.683 177.321 1.00 28.25 254 TRP A N 1
ATOM 1922 C CA . TRP A 1 273 ? 191.951 -16.863 177.562 1.00 29.42 254 TRP A CA 1
ATOM 1923 C C . TRP A 1 273 ? 192.309 -18.343 177.653 1.00 32.38 254 TRP A C 1
ATOM 1924 O O . TRP A 1 273 ? 193.458 -18.709 177.435 1.00 29.30 254 TRP A O 1
ATOM 1935 N N . SER A 1 274 ? 191.323 -19.188 177.944 1.00 33.16 255 SER A N 1
ATOM 1936 C CA . SER A 1 274 ? 191.566 -20.621 177.885 1.00 38.31 255 SER A CA 1
ATOM 1937 C C . SER A 1 274 ? 191.958 -20.997 176.476 1.00 31.07 255 SER A C 1
ATOM 1938 O O . SER A 1 274 ? 192.952 -21.682 176.267 1.00 35.53 255 SER A O 1
ATOM 1941 N N . GLU A 1 275 ? 191.202 -20.544 175.481 1.00 29.78 256 GLU A N 1
ATOM 1942 C CA . GLU A 1 275 ? 191.584 -20.931 174.128 1.00 32.23 256 GLU A CA 1
ATOM 1943 C C . GLU A 1 275 ? 192.833 -20.175 173.654 1.00 27.21 256 GLU A C 1
ATOM 1944 O O . GLU A 1 275 ? 193.635 -20.726 172.918 1.00 29.62 256 GLU A O 1
ATOM 1950 N N . LEU A 1 276 ? 193.018 -18.931 174.090 1.00 29.67 257 LEU A N 1
ATOM 1951 C CA . LEU A 1 276 ? 194.211 -18.180 173.658 1.00 25.09 257 LEU A CA 1
ATOM 1952 C C . LEU A 1 276 ? 195.493 -18.812 174.181 1.00 25.02 257 LEU A C 1
ATOM 1953 O O . LEU A 1 276 ? 196.501 -18.890 173.478 1.00 27.19 257 LEU A O 1
ATOM 1958 N N . GLU A 1 277 ? 195.429 -19.264 175.427 1.00 30.69 258 GLU A N 1
ATOM 1959 C CA . GLU A 1 277 ? 196.554 -19.925 176.072 1.00 33.30 258 GLU A CA 1
ATOM 1960 C C . GLU A 1 277 ? 196.912 -21.255 175.415 1.00 32.14 258 GLU A C 1
ATOM 1961 O O . GLU A 1 277 ? 198.082 -21.595 175.287 1.00 32.23 258 GLU A O 1
ATOM 1967 N N . SER A 1 278 ? 195.902 -21.997 174.978 1.00 30.60 259 SER A N 1
ATOM 1968 C CA . SER A 1 278 ? 196.166 -23.314 174.413 1.00 38.39 259 SER A CA 1
ATOM 1969 C C . SER A 1 278 ? 196.447 -23.226 172.915 1.00 35.27 259 SER A C 1
ATOM 1970 O O . SER A 1 278 ? 197.056 -24.127 172.332 1.00 33.71 259 SER A O 1
ATOM 1973 N N . MET A 1 279 ? 196.060 -22.109 172.299 1.00 31.93 260 MET A N 1
ATOM 1974 C CA . MET A 1 279 ? 196.200 -21.969 170.858 1.00 30.85 260 MET A CA 1
ATOM 1975 C C . MET A 1 279 ? 197.626 -22.157 170.396 1.00 34.72 260 MET A C 1
ATOM 1976 O O . MET A 1 279 ? 198.585 -21.664 171.010 1.00 34.30 260 MET A O 1
ATOM 1981 N N . ASN A 1 280 ? 197.755 -22.910 169.311 1.00 36.04 261 ASN A N 1
ATOM 1982 C CA . ASN A 1 280 ? 199.046 -23.215 168.722 1.00 42.11 261 ASN A CA 1
ATOM 1983 C C . ASN A 1 280 ? 199.569 -22.031 167.913 1.00 39.85 261 ASN A C 1
ATOM 1984 O O . ASN A 1 280 ? 198.856 -21.501 167.066 1.00 44.36 261 ASN A O 1
ATOM 1989 N N . SER A 1 281 ? 200.811 -21.619 168.156 1.00 34.02 262 SER A N 1
ATOM 1990 C CA . SER A 1 281 ? 201.340 -20.443 167.469 1.00 38.95 262 SER A CA 1
ATOM 1991 C C . SER A 1 281 ? 201.813 -20.756 166.049 1.00 47.68 262 SER A C 1
ATOM 1992 O O . SER A 1 281 ? 202.015 -19.848 165.241 1.00 40.82 262 SER A O 1
ATOM 1995 N N . GLU A 1 282 ? 201.957 -22.042 165.736 1.00 49.35 263 GLU A N 1
ATOM 1996 C CA . GLU A 1 282 ? 202.516 -22.459 164.448 1.00 49.59 263 GLU A CA 1
ATOM 1997 C C . GLU A 1 282 ? 201.494 -22.511 163.326 1.00 51.84 263 GLU A C 1
ATOM 1998 O O . GLU A 1 282 ? 201.836 -22.832 162.189 1.00 51.76 263 GLU A O 1
ATOM 2004 N N . ASN A 1 283 ? 200.241 -22.205 163.636 1.00 47.70 264 ASN A N 1
ATOM 2005 C CA . ASN A 1 283 ? 199.219 -22.160 162.603 1.00 49.37 264 ASN A CA 1
ATOM 2006 C C . ASN A 1 283 ? 199.543 -21.108 161.560 1.00 50.01 264 ASN A C 1
ATOM 2007 O O . ASN A 1 283 ? 200.144 -20.087 161.879 1.00 57.50 264 ASN A O 1
ATOM 2012 N N . MET A 1 284 ? 199.157 -21.354 160.314 1.00 49.54 265 MET A N 1
ATOM 2013 C CA A MET A 1 284 ? 199.460 -20.438 159.223 0.51 51.87 265 MET A CA 1
ATOM 2014 C CA B MET A 1 284 ? 199.475 -20.411 159.246 0.49 51.87 265 MET A CA 1
ATOM 2015 C C . MET A 1 284 ? 198.335 -19.424 159.012 1.00 55.54 265 MET A C 1
ATOM 2016 O O . MET A 1 284 ? 198.485 -18.460 158.255 1.00 47.78 265 MET A O 1
ATOM 2025 N N . LYS A 1 285 ? 197.202 -19.658 159.671 1.00 47.41 266 LYS A N 1
ATOM 2026 C CA . LYS A 1 285 ? 196.061 -18.753 159.569 1.00 45.41 266 LYS A CA 1
ATOM 2027 C C . LYS A 1 285 ? 195.647 -18.323 160.970 1.00 36.20 266 LYS A C 1
ATOM 2028 O O . LYS A 1 285 ? 195.573 -19.151 161.868 1.00 35.70 266 LYS A O 1
ATOM 2030 N N . PRO A 1 286 ? 195.406 -17.019 161.177 1.00 31.38 267 PRO A N 1
ATOM 2031 C CA . PRO A 1 286 ? 194.888 -16.668 162.498 1.00 31.12 267 PRO A CA 1
ATOM 2032 C C . PRO A 1 286 ? 193.405 -16.981 162.593 1.00 27.14 267 PRO A C 1
ATOM 2033 O O . PRO A 1 286 ? 192.726 -16.971 161.558 1.00 29.35 267 PRO A O 1
ATOM 2037 N N . GLU A 1 287 ? 192.910 -17.215 163.804 1.00 25.41 268 GLU A N 1
ATOM 2038 C CA . GLU A 1 287 ? 191.465 -17.268 164.015 1.00 29.95 268 GLU A CA 1
ATOM 2039 C C . GLU A 1 287 ? 190.902 -15.870 163.942 1.00 32.22 268 GLU A C 1
ATOM 2040 O O . GLU A 1 287 ? 191.466 -14.955 164.517 1.00 25.94 268 GLU A O 1
ATOM 2046 N N . ILE A 1 288 ? 189.775 -15.702 163.265 1.00 24.37 269 ILE A N 1
ATOM 2047 C CA . ILE A 1 288 ? 189.175 -14.379 163.150 1.00 24.08 269 ILE A CA 1
ATOM 2048 C C . ILE A 1 288 ? 187.745 -14.415 163.647 1.00 31.48 269 ILE A C 1
ATOM 2049 O O . ILE A 1 288 ? 186.954 -15.245 163.194 1.00 31.33 269 ILE A O 1
ATOM 2054 N N . ARG A 1 289 ? 187.405 -13.554 164.599 1.00 29.06 270 ARG A N 1
ATOM 2055 C CA . ARG A 1 289 ? 186.015 -13.495 165.045 1.00 28.54 270 ARG A CA 1
ATOM 2056 C C . ARG A 1 289 ? 185.406 -12.122 164.905 1.00 33.10 270 ARG A C 1
ATOM 2057 O O . ARG A 1 289 ? 186.013 -11.121 165.254 1.00 26.37 270 ARG A O 1
ATOM 2065 N N . LEU A 1 290 ? 184.188 -12.093 164.387 1.00 22.66 271 LEU A N 1
ATOM 2066 C CA . LEU A 1 290 ? 183.444 -10.859 164.243 1.00 27.82 271 LEU A CA 1
ATOM 2067 C C . LEU A 1 290 ? 182.147 -11.005 165.011 1.00 30.58 271 LEU A C 1
ATOM 2068 O O . LEU A 1 290 ? 181.719 -12.121 165.284 1.00 31.75 271 LEU A O 1
ATOM 2073 N N . ILE A 1 291 ? 181.527 -9.883 165.360 1.00 29.13 272 ILE A N 1
ATOM 2074 C CA . ILE A 1 291 ? 180.225 -9.919 166.022 1.00 32.64 272 ILE A CA 1
ATOM 2075 C C . ILE A 1 291 ? 179.184 -10.515 165.058 1.00 35.17 272 ILE A C 1
ATOM 2076 O O . ILE A 1 291 ? 179.072 -10.074 163.923 1.00 32.66 272 ILE A O 1
ATOM 2081 N N . PRO A 1 292 ? 178.460 -11.557 165.497 1.00 36.59 273 PRO A N 1
ATOM 2082 C CA . PRO A 1 292 ? 177.390 -12.165 164.691 1.00 42.65 273 PRO A CA 1
ATOM 2083 C C . PRO A 1 292 ? 176.194 -11.224 164.531 1.00 40.52 273 PRO A C 1
ATOM 2084 O O . PRO A 1 292 ? 175.955 -10.395 165.401 1.00 35.75 273 PRO A O 1
ATOM 2088 N N . LYS A 1 293 ? 175.461 -11.340 163.431 1.00 43.42 274 LYS A N 1
ATOM 2089 C CA . LYS A 1 293 ? 174.233 -10.559 163.272 1.00 50.34 274 LYS A CA 1
ATOM 2090 C C . LYS A 1 293 ? 173.179 -11.089 164.232 1.00 47.05 274 LYS A C 1
ATOM 2091 O O . LYS A 1 293 ? 173.077 -12.302 164.402 1.00 47.87 274 LYS A O 1
ATOM 2097 N N . THR B 1 21 ? 158.490 -20.585 201.370 1.00 74.26 2 THR B N 1
ATOM 2098 C CA . THR B 1 21 ? 157.671 -20.643 202.577 1.00 78.50 2 THR B CA 1
ATOM 2099 C C . THR B 1 21 ? 157.872 -19.411 203.454 1.00 72.30 2 THR B C 1
ATOM 2100 O O . THR B 1 21 ? 157.165 -19.230 204.445 1.00 71.22 2 THR B O 1
ATOM 2104 N N . LEU B 1 22 ? 158.835 -18.568 203.095 1.00 63.88 3 LEU B N 1
ATOM 2105 C CA . LEU B 1 22 ? 159.163 -17.427 203.940 1.00 63.40 3 LEU B CA 1
ATOM 2106 C C . LEU B 1 22 ? 158.044 -16.391 203.940 1.00 59.04 3 LEU B C 1
ATOM 2107 O O . LEU B 1 22 ? 157.301 -16.249 202.971 1.00 57.80 3 LEU B O 1
ATOM 2112 N N . ILE B 1 23 ? 157.935 -15.662 205.040 1.00 54.61 4 ILE B N 1
ATOM 2113 C CA . ILE B 1 23 ? 156.878 -14.687 205.184 1.00 52.34 4 ILE B CA 1
ATOM 2114 C C . ILE B 1 23 ? 157.462 -13.295 205.358 1.00 48.69 4 ILE B C 1
ATOM 2115 O O . ILE B 1 23 ? 158.669 -13.133 205.534 1.00 47.87 4 ILE B O 1
ATOM 2120 N N . LEU B 1 24 ? 156.593 -12.297 205.286 1.00 41.34 5 LEU B N 1
ATOM 2121 C CA . LEU B 1 24 ? 156.981 -10.914 205.473 1.00 39.22 5 LEU B CA 1
ATOM 2122 C C . LEU B 1 24 ? 156.144 -10.316 206.592 1.00 41.71 5 LEU B C 1
ATOM 2123 O O . LEU B 1 24 ? 154.940 -10.517 206.641 1.00 40.60 5 LEU B O 1
ATOM 2128 N N . THR B 1 25 ? 156.776 -9.577 207.489 1.00 38.63 6 THR B N 1
ATOM 2129 C CA . THR B 1 25 ? 156.040 -8.936 208.566 1.00 39.26 6 THR B CA 1
ATOM 2130 C C . THR B 1 25 ? 155.971 -7.435 208.383 1.00 40.02 6 THR B C 1
ATOM 2131 O O . THR B 1 25 ? 156.790 -6.839 207.689 1.00 37.68 6 THR B O 1
ATOM 2135 N N . LYS B 1 26 ? 154.990 -6.830 209.037 1.00 37.44 7 LYS B N 1
ATOM 2136 C CA . LYS B 1 26 ? 154.844 -5.388 209.077 1.00 39.01 7 LYS B CA 1
ATOM 2137 C C . LYS B 1 26 ? 156.139 -4.700 209.526 1.00 36.08 7 LYS B C 1
ATOM 2138 O O . LYS B 1 26 ? 156.540 -3.664 208.980 1.00 32.31 7 LYS B O 1
ATOM 2144 N N . ASN B 1 27 ? 156.787 -5.274 210.535 1.00 33.63 8 ASN B N 1
ATOM 2145 C CA . ASN B 1 27 ? 158.007 -4.684 211.064 1.00 34.98 8 ASN B CA 1
ATOM 2146 C C . ASN B 1 27 ? 159.172 -4.742 210.069 1.00 28.87 8 ASN B C 1
ATOM 2147 O O . ASN B 1 27 ? 159.940 -3.795 209.963 1.00 31.11 8 ASN B O 1
ATOM 2152 N N . GLN B 1 28 ? 159.299 -5.853 209.356 1.00 33.43 9 GLN B N 1
ATOM 2153 C CA . GLN B 1 28 ? 160.313 -5.954 208.308 1.00 31.63 9 GLN B CA 1
ATOM 2154 C C . GLN B 1 28 ? 160.140 -4.830 207.298 1.00 30.54 9 GLN B C 1
ATOM 2155 O O . GLN B 1 28 ? 161.116 -4.232 206.856 1.00 32.26 9 GLN B O 1
ATOM 2161 N N . VAL B 1 29 ? 158.897 -4.529 206.938 1.00 27.82 10 VAL B N 1
ATOM 2162 C CA . VAL B 1 29 ? 158.663 -3.453 205.988 1.00 28.96 10 VAL B CA 1
ATOM 2163 C C . VAL B 1 29 ? 158.994 -2.095 206.601 1.00 30.67 10 VAL B C 1
ATOM 2164 O O . VAL B 1 29 ? 159.637 -1.247 205.960 1.00 27.65 10 VAL B O 1
ATOM 2168 N N . LEU B 1 30 ? 158.589 -1.885 207.854 1.00 30.10 11 LEU B N 1
ATOM 2169 C CA . LEU B 1 30 ? 158.843 -0.602 208.508 1.00 29.04 11 LEU B CA 1
ATOM 2170 C C . LEU B 1 30 ? 160.346 -0.334 208.672 1.00 24.68 11 LEU B C 1
ATOM 2171 O O . LEU B 1 30 ? 160.777 0.811 208.601 1.00 28.56 11 LEU B O 1
ATOM 2176 N N . HIS B 1 31 ? 161.129 -1.386 208.884 1.00 27.75 12 HIS B N 1
ATOM 2177 C CA . HIS B 1 31 ? 162.569 -1.217 209.143 1.00 29.06 12 HIS B CA 1
ATOM 2178 C C . HIS B 1 31 ? 163.315 -0.741 207.902 1.00 35.81 12 HIS B C 1
ATOM 2179 O O . HIS B 1 31 ? 164.373 -0.115 207.998 1.00 30.59 12 HIS B O 1
ATOM 2186 N N . CYS B 1 32 ? 162.738 -1.023 206.735 1.00 27.36 13 CYS B N 1
ATOM 2187 C CA . CYS B 1 32 ? 163.346 -0.639 205.466 1.00 25.92 13 CYS B CA 1
ATOM 2188 C C . CYS B 1 32 ? 162.956 0.748 204.985 1.00 27.74 13 CYS B C 1
ATOM 2189 O O . CYS B 1 32 ? 163.382 1.160 203.908 1.00 30.26 13 CYS B O 1
ATOM 2192 N N . GLN B 1 33 ? 162.129 1.462 205.747 1.00 26.41 14 GLN B N 1
ATOM 2193 C CA . GLN B 1 33 ? 161.835 2.851 205.424 1.00 27.14 14 GLN B CA 1
ATOM 2194 C C . GLN B 1 33 ? 163.129 3.630 205.410 1.00 30.19 14 GLN B C 1
ATOM 2195 O O . GLN B 1 33 ? 163.982 3.408 206.271 1.00 30.25 14 GLN B O 1
ATOM 2201 N N . PHE B 1 34 ? 163.259 4.551 204.462 1.00 25.77 15 PHE B N 1
ATOM 2202 C CA . PHE B 1 34 ? 164.479 5.344 204.346 1.00 27.82 15 PHE B CA 1
ATOM 2203 C C . PHE B 1 34 ? 164.824 5.995 205.688 1.00 34.13 15 PHE B C 1
ATOM 2204 O O . PHE B 1 34 ? 165.959 5.885 206.169 1.00 30.33 15 PHE B O 1
ATOM 2212 N N . SER B 1 35 ? 163.831 6.641 206.300 1.00 33.80 16 SER B N 1
ATOM 2213 C CA . SER B 1 35 ? 164.057 7.363 207.552 1.00 35.68 16 SER B CA 1
ATOM 2214 C C . SER B 1 35 ? 164.561 6.420 208.643 1.00 33.98 16 SER B C 1
ATOM 2215 O O . SER B 1 35 ? 165.325 6.825 209.514 1.00 37.46 16 SER B O 1
ATOM 2218 N N . SER B 1 36 ? 164.166 5.151 208.577 1.00 29.53 17 SER B N 1
ATOM 2219 C CA . SER B 1 36 ? 164.556 4.177 209.592 1.00 34.47 17 SER B CA 1
ATOM 2220 C C . SER B 1 36 ? 165.988 3.637 209.480 1.00 42.06 17 SER B C 1
ATOM 2221 O O . SER B 1 36 ? 166.522 3.133 210.456 1.00 40.28 17 SER B O 1
ATOM 2224 N N . TRP B 1 37 ? 166.607 3.696 208.309 1.00 32.31 18 TRP B N 1
ATOM 2225 C CA . TRP B 1 37 ? 167.984 3.230 208.227 1.00 31.02 18 TRP B CA 1
ATOM 2226 C C . TRP B 1 37 ? 168.947 4.345 207.819 1.00 32.32 18 TRP B C 1
ATOM 2227 O O . TRP B 1 37 ? 170.159 4.212 208.012 1.00 36.22 18 TRP B O 1
ATOM 2238 N N . TYR B 1 38 ? 168.430 5.452 207.294 1.00 31.15 19 TYR B N 1
ATOM 2239 C CA . TYR B 1 38 ? 169.309 6.560 206.955 1.00 32.07 19 TYR B CA 1
ATOM 2240 C C . TYR B 1 38 ? 169.997 7.095 208.221 1.00 38.72 19 TYR B C 1
ATOM 2241 O O . TYR B 1 38 ? 171.184 7.371 208.200 1.00 35.57 19 TYR B O 1
ATOM 2250 N N . SER B 1 39 ? 169.260 7.222 209.321 1.00 41.32 20 SER B N 1
ATOM 2251 C CA . SER B 1 39 ? 169.873 7.709 210.559 1.00 43.13 20 SER B CA 1
ATOM 2252 C C . SER B 1 39 ? 170.911 6.710 211.070 1.00 40.55 20 SER B C 1
ATOM 2253 O O . SER B 1 39 ? 171.993 7.110 211.508 1.00 51.52 20 SER B O 1
ATOM 2256 N N . LEU B 1 40 ? 170.604 5.415 210.981 1.00 35.06 21 LEU B N 1
ATOM 2257 C CA . LEU B 1 40 ? 171.580 4.388 211.342 1.00 35.44 21 LEU B CA 1
ATOM 2258 C C . LEU B 1 40 ? 172.874 4.495 210.529 1.00 41.82 21 LEU B C 1
ATOM 2259 O O . LEU B 1 40 ? 173.967 4.397 211.078 1.00 34.04 21 LEU B O 1
ATOM 2264 N N . PHE B 1 41 ? 172.757 4.700 209.220 1.00 34.98 22 PHE B N 1
ATOM 2265 C CA . PHE B 1 41 ? 173.920 4.542 208.345 1.00 34.61 22 PHE B CA 1
ATOM 2266 C C . PHE B 1 41 ? 174.304 5.799 207.576 1.00 37.73 22 PHE B C 1
ATOM 2267 O O . PHE B 1 41 ? 174.893 5.729 206.491 1.00 33.48 22 PHE B O 1
ATOM 2275 N N . ARG B 1 42 ? 173.991 6.949 208.162 1.00 35.10 23 ARG B N 1
ATOM 2276 C CA . ARG B 1 42 ? 174.259 8.245 207.549 1.00 37.35 23 ARG B CA 1
ATOM 2277 C C . ARG B 1 42 ? 175.703 8.411 207.045 1.00 38.94 23 ARG B C 1
ATOM 2278 O O . ARG B 1 42 ? 175.921 9.026 206.004 1.00 37.88 23 ARG B O 1
ATOM 2286 N N . LYS B 1 43 ? 176.675 7.861 207.777 1.00 36.93 24 LYS B N 1
ATOM 2287 C CA . LYS B 1 43 ? 178.085 7.982 207.409 1.00 39.48 24 LYS B CA 1
ATOM 2288 C C . LYS B 1 43 ? 178.468 7.098 206.229 1.00 38.72 24 LYS B C 1
ATOM 2289 O O . LYS B 1 43 ? 179.544 7.252 205.652 1.00 40.76 24 LYS B O 1
ATOM 2295 N N . LEU B 1 44 ? 177.589 6.167 205.879 1.00 33.39 25 LEU B N 1
ATOM 2296 C CA . LEU B 1 44 ? 177.882 5.178 204.847 1.00 34.79 25 LEU B CA 1
ATOM 2297 C C . LEU B 1 44 ? 177.091 5.393 203.560 1.00 34.59 25 LEU B C 1
ATOM 2298 O O . LEU B 1 44 ? 177.286 4.672 202.581 1.00 31.27 25 LEU B O 1
ATOM 2303 N N . THR B 1 45 ? 176.192 6.365 203.564 1.00 32.80 26 THR B N 1
ATOM 2304 C CA . THR B 1 45 ? 175.219 6.490 202.485 1.00 30.16 26 THR B CA 1
ATOM 2305 C C . THR B 1 45 ? 175.313 7.901 201.917 1.00 35.07 26 THR B C 1
ATOM 2306 O O . THR B 1 45 ? 175.752 8.828 202.610 1.00 33.10 26 THR B O 1
ATOM 2310 N N . PRO B 1 46 ? 174.960 8.068 200.633 1.00 31.58 27 PRO B N 1
ATOM 2311 C CA . PRO B 1 46 ? 175.042 9.419 200.071 1.00 33.39 27 PRO B CA 1
ATOM 2312 C C . PRO B 1 46 ? 174.086 10.391 200.763 1.00 35.85 27 PRO B C 1
ATOM 2313 O O . PRO B 1 46 ? 173.042 9.999 201.291 1.00 33.45 27 PRO B O 1
ATOM 2317 N N . LYS B 1 47 ? 174.453 11.663 200.761 1.00 32.83 28 LYS B N 1
ATOM 2318 C CA . LYS B 1 47 ? 173.707 12.686 201.487 1.00 35.28 28 LYS B CA 1
ATOM 2319 C C . LYS B 1 47 ? 172.237 12.760 201.067 1.00 36.20 28 LYS B C 1
ATOM 2320 O O . LYS B 1 47 ? 171.923 12.677 199.888 1.00 33.13 28 LYS B O 1
ATOM 2326 N N . ALA B 1 48 ? 171.338 12.920 202.032 1.00 31.20 29 ALA B N 1
ATOM 2327 C CA . ALA B 1 48 ? 169.923 13.099 201.709 1.00 35.85 29 ALA B CA 1
ATOM 2328 C C . ALA B 1 48 ? 169.242 13.992 202.743 1.00 35.53 29 ALA B C 1
ATOM 2329 O O . ALA B 1 48 ? 169.740 14.139 203.859 1.00 34.11 29 ALA B O 1
ATOM 2331 N N . LYS B 1 49 ? 168.127 14.607 202.363 1.00 34.90 30 LYS B N 1
ATOM 2332 C CA . LYS B 1 49 ? 167.242 15.277 203.319 1.00 35.21 30 LYS B CA 1
ATOM 2333 C C . LYS B 1 49 ? 165.924 14.524 203.357 1.00 39.88 30 LYS B C 1
ATOM 2334 O O . LYS B 1 49 ? 165.427 14.101 202.313 1.00 35.93 30 LYS B O 1
ATOM 2340 N N . VAL B 1 50 ? 165.360 14.347 204.547 1.00 37.90 31 VAL B N 1
ATOM 2341 C CA . VAL B 1 50 ? 164.076 13.683 204.675 1.00 35.69 31 VAL B CA 1
ATOM 2342 C C . VAL B 1 50 ? 163.025 14.659 205.201 1.00 45.31 31 VAL B C 1
ATOM 2343 O O . VAL B 1 50 ? 163.208 15.264 206.255 1.00 40.26 31 VAL B O 1
ATOM 2347 N N . ILE B 1 51 ? 161.940 14.825 204.453 1.00 40.50 32 ILE B N 1
ATOM 2348 C CA . ILE B 1 51 ? 160.808 15.620 204.918 1.00 44.52 32 ILE B CA 1
ATOM 2349 C C . ILE B 1 51 ? 159.741 14.686 205.474 1.00 41.76 32 ILE B C 1
ATOM 2350 O O . ILE B 1 51 ? 159.078 13.964 204.720 1.00 39.89 32 ILE B O 1
ATOM 2355 N N . LYS B 1 52 ? 159.588 14.694 206.794 1.00 38.67 33 LYS B N 1
ATOM 2356 C CA . LYS B 1 52 ? 158.721 13.746 207.482 1.00 37.05 33 LYS B CA 1
ATOM 2357 C C . LYS B 1 52 ? 157.991 14.434 208.638 1.00 45.99 33 LYS B C 1
ATOM 2358 O O . LYS B 1 52 ? 158.631 15.064 209.474 1.00 43.09 33 LYS B O 1
ATOM 2364 N N . PRO B 1 53 ? 156.650 14.332 208.679 1.00 42.87 34 PRO B N 1
ATOM 2365 C CA . PRO B 1 53 ? 155.783 13.668 207.694 1.00 39.17 34 PRO B CA 1
ATOM 2366 C C . PRO B 1 53 ? 155.722 14.435 206.383 1.00 39.35 34 PRO B C 1
ATOM 2367 O O . PRO B 1 53 ? 155.988 15.635 206.369 1.00 43.40 34 PRO B O 1
ATOM 2371 N N . ILE B 1 54 ? 155.405 13.740 205.293 1.00 39.89 35 ILE B N 1
ATOM 2372 C CA . ILE B 1 54 ? 155.254 14.385 203.995 1.00 44.41 35 ILE B CA 1
ATOM 2373 C C . ILE B 1 54 ? 154.151 15.445 204.106 1.00 45.36 35 ILE B C 1
ATOM 2374 O O . ILE B 1 54 ? 153.153 15.229 204.798 1.00 44.97 35 ILE B O 1
ATOM 2379 N N . PRO B 1 55 ? 154.353 16.612 203.471 1.00 46.34 36 PRO B N 1
ATOM 2380 C CA . PRO B 1 55 ? 153.317 17.656 203.485 1.00 44.95 36 PRO B CA 1
ATOM 2381 C C . PRO B 1 55 ? 151.969 17.123 203.017 1.00 46.91 36 PRO B C 1
ATOM 2382 O O . PRO B 1 55 ? 151.902 16.436 201.991 1.00 46.66 36 PRO B O 1
ATOM 2386 N N . ALA B 1 56 ? 150.916 17.430 203.771 1.00 47.07 37 ALA B N 1
ATOM 2387 C CA . ALA B 1 56 ? 149.596 16.862 203.518 1.00 49.48 37 ALA B CA 1
ATOM 2388 C C . ALA B 1 56 ? 149.146 17.146 202.096 1.00 49.76 37 ALA B C 1
ATOM 2389 O O . ALA B 1 56 ? 148.565 16.287 201.425 1.00 49.27 37 ALA B O 1
ATOM 2391 N N . THR B 1 57 ? 149.444 18.350 201.628 1.00 48.22 38 THR B N 1
ATOM 2392 C CA . THR B 1 57 ? 149.028 18.754 200.299 1.00 53.62 38 THR B CA 1
ATOM 2393 C C . THR B 1 57 ? 149.839 18.042 199.207 1.00 51.27 38 THR B C 1
ATOM 2394 O O . THR B 1 57 ? 149.347 17.826 198.097 1.00 49.91 38 THR B O 1
ATOM 2398 N N . VAL B 1 58 ? 151.074 17.667 199.525 1.00 47.12 39 VAL B N 1
ATOM 2399 C CA . VAL B 1 58 ? 151.881 16.889 198.589 1.00 46.92 39 VAL B CA 1
ATOM 2400 C C . VAL B 1 58 ? 151.323 15.467 198.502 1.00 42.19 39 VAL B C 1
ATOM 2401 O O . VAL B 1 58 ? 151.157 14.917 197.411 1.00 44.77 39 VAL B O 1
ATOM 2405 N N . LEU B 1 59 ? 151.017 14.887 199.658 1.00 44.08 40 LEU B N 1
ATOM 2406 C CA . LEU B 1 59 ? 150.499 13.523 199.729 1.00 46.84 40 LEU B CA 1
ATOM 2407 C C . LEU B 1 59 ? 149.191 13.374 198.948 1.00 48.94 40 LEU B C 1
ATOM 2408 O O . LEU B 1 59 ? 148.998 12.387 198.226 1.00 46.06 40 LEU B O 1
ATOM 2413 N N . LYS B 1 60 ? 148.302 14.359 199.072 1.00 48.56 41 LYS B N 1
ATOM 2414 C CA . LYS B 1 60 ? 147.042 14.326 198.331 1.00 52.93 41 LYS B CA 1
ATOM 2415 C C . LYS B 1 60 ? 147.298 14.393 196.827 1.00 50.38 41 LYS B C 1
ATOM 2416 O O . LYS B 1 60 ? 146.722 13.627 196.059 1.00 52.64 41 LYS B O 1
ATOM 2422 N N . TYR B 1 61 ? 148.180 15.303 196.423 1.00 51.59 42 TYR B N 1
ATOM 2423 C CA . TYR B 1 61 ? 148.564 15.461 195.023 1.00 47.91 42 TYR B CA 1
ATOM 2424 C C . TYR B 1 61 ? 149.112 14.171 194.405 1.00 53.49 42 TYR B C 1
ATOM 2425 O O . TYR B 1 61 ? 148.872 13.884 193.233 1.00 52.54 42 TYR B O 1
ATOM 2434 N N . LEU B 1 62 ? 149.851 13.395 195.192 1.00 44.77 43 LEU B N 1
ATOM 2435 C CA . LEU B 1 62 ? 150.502 12.204 194.662 1.00 48.59 43 LEU B CA 1
ATOM 2436 C C . LEU B 1 62 ? 149.523 11.043 194.504 1.00 50.09 43 LEU B C 1
ATOM 2437 O O . LEU B 1 62 ? 149.747 10.135 193.695 1.00 52.53 43 LEU B O 1
ATOM 2442 N N . HIS B 1 63 ? 148.437 11.085 195.268 1.00 46.01 44 HIS B N 1
ATOM 2443 C CA . HIS B 1 63 ? 147.416 10.037 195.233 1.00 56.91 44 HIS B CA 1
ATOM 2444 C C . HIS B 1 63 ? 146.493 10.112 194.009 1.00 59.53 44 HIS B C 1
ATOM 2445 O O . HIS B 1 63 ? 145.830 9.127 193.673 1.00 62.94 44 HIS B O 1
ATOM 2452 N N . GLU B 1 64 ? 146.437 11.268 193.355 1.00 54.56 45 GLU B N 1
ATOM 2453 C CA . GLU B 1 64 ? 145.521 11.449 192.231 1.00 56.33 45 GLU B CA 1
ATOM 2454 C C . GLU B 1 64 ? 145.903 10.546 191.055 1.00 62.32 45 GLU B C 1
ATOM 2455 O O . GLU B 1 64 ? 147.062 10.509 190.637 1.00 55.83 45 GLU B O 1
ATOM 2461 N N . ASP B 1 65 ? 144.924 9.809 190.534 1.00 55.19 46 ASP B N 1
ATOM 2462 C CA . ASP B 1 65 ? 145.206 8.806 189.513 1.00 56.26 46 ASP B CA 1
ATOM 2463 C C . ASP B 1 65 ? 144.790 9.257 188.110 1.00 58.22 46 ASP B C 1
ATOM 2464 O O . ASP B 1 65 ? 144.543 8.426 187.229 1.00 50.50 46 ASP B O 1
ATOM 2469 N N . SER B 1 66 ? 144.704 10.569 187.910 1.00 56.47 47 SER B N 1
ATOM 2470 C CA . SER B 1 66 ? 144.397 11.102 186.588 1.00 57.88 47 SER B CA 1
ATOM 2471 C C . SER B 1 66 ? 145.600 10.899 185.681 1.00 58.58 47 SER B C 1
ATOM 2472 O O . SER B 1 66 ? 146.747 11.015 186.123 1.00 54.51 47 SER B O 1
ATOM 2475 N N . ILE B 1 67 ? 145.338 10.591 184.415 1.00 52.91 48 ILE B N 1
ATOM 2476 C CA . ILE B 1 67 ? 146.408 10.354 183.454 1.00 52.77 48 ILE B CA 1
ATOM 2477 C C . ILE B 1 67 ? 146.803 11.630 182.712 1.00 56.79 48 ILE B C 1
ATOM 2478 O O . ILE B 1 67 ? 147.864 11.683 182.087 1.00 53.24 48 ILE B O 1
ATOM 2483 N N . TYR B 1 68 ? 145.954 12.654 182.774 1.00 52.67 49 TYR B N 1
ATOM 2484 C CA . TYR B 1 68 ? 146.145 13.835 181.933 1.00 54.13 49 TYR B CA 1
ATOM 2485 C C . TYR B 1 68 ? 147.173 14.832 182.489 1.00 54.84 49 TYR B C 1
ATOM 2486 O O . TYR B 1 68 ? 147.691 14.665 183.596 1.00 61.75 49 TYR B O 1
ATOM 2495 N N . TYR B 1 91 ? 144.542 20.295 190.650 1.00 75.97 72 TYR B N 1
ATOM 2496 C CA . TYR B 1 91 ? 145.008 20.446 192.026 1.00 74.35 72 TYR B CA 1
ATOM 2497 C C . TYR B 1 91 ? 146.534 20.395 192.101 1.00 75.35 72 TYR B C 1
ATOM 2498 O O . TYR B 1 91 ? 147.178 19.692 191.319 1.00 74.24 72 TYR B O 1
ATOM 2507 N N . TYR B 1 92 ? 147.107 21.146 193.039 1.00 71.58 73 TYR B N 1
ATOM 2508 C CA . TYR B 1 92 ? 148.558 21.242 193.172 1.00 66.07 73 TYR B CA 1
ATOM 2509 C C . TYR B 1 92 ? 148.940 21.516 194.621 1.00 64.38 73 TYR B C 1
ATOM 2510 O O . TYR B 1 92 ? 148.183 22.160 195.344 1.00 70.20 73 TYR B O 1
ATOM 2519 N N . PRO B 1 93 ? 150.109 21.016 195.060 1.00 64.06 74 PRO B N 1
ATOM 2520 C CA . PRO B 1 93 ? 150.564 21.324 196.421 1.00 60.19 74 PRO B CA 1
ATOM 2521 C C . PRO B 1 93 ? 150.688 22.829 196.658 1.00 62.12 74 PRO B C 1
ATOM 2522 O O . PRO B 1 93 ? 150.849 23.587 195.701 1.00 61.66 74 PRO B O 1
ATOM 2526 N N . GLU B 1 94 ? 150.616 23.250 197.917 1.00 60.30 75 GLU B N 1
ATOM 2527 C CA . GLU B 1 94 ? 150.645 24.670 198.242 1.00 61.99 75 GLU B CA 1
ATOM 2528 C C . GLU B 1 94 ? 152.065 25.233 198.269 1.00 66.70 75 GLU B C 1
ATOM 2529 O O . GLU B 1 94 ? 153.042 24.494 198.146 1.00 65.43 75 GLU B O 1
ATOM 2535 N N . ARG B 1 95 ? 152.164 26.548 198.446 1.00 67.52 76 ARG B N 1
ATOM 2536 C CA . ARG B 1 95 ? 153.416 27.277 198.249 1.00 73.20 76 ARG B CA 1
ATOM 2537 C C . ARG B 1 95 ? 154.530 26.906 199.228 1.00 70.60 76 ARG B C 1
ATOM 2538 O O . ARG B 1 95 ? 155.663 26.674 198.810 1.00 71.19 76 ARG B O 1
ATOM 2546 N N . GLU B 1 96 ? 154.221 26.858 200.521 1.00 71.69 77 GLU B N 1
ATOM 2547 C CA . GLU B 1 96 ? 155.228 26.502 201.519 1.00 72.16 77 GLU B CA 1
ATOM 2548 C C . GLU B 1 96 ? 155.686 25.059 201.352 1.00 66.01 77 GLU B C 1
ATOM 2549 O O . GLU B 1 96 ? 156.789 24.705 201.760 1.00 62.92 77 GLU B O 1
ATOM 2555 N N . ALA B 1 97 ? 154.834 24.228 200.759 1.00 66.88 78 ALA B N 1
ATOM 2556 C CA . ALA B 1 97 ? 155.220 22.860 200.431 1.00 65.53 78 ALA B CA 1
ATOM 2557 C C . ALA B 1 97 ? 156.257 22.876 199.317 1.00 59.43 78 ALA B C 1
ATOM 2558 O O . ALA B 1 97 ? 157.284 22.208 199.405 1.00 58.63 78 ALA B O 1
ATOM 2560 N N . ILE B 1 98 ? 155.976 23.643 198.269 1.00 59.26 79 ILE B N 1
ATOM 2561 C CA . ILE B 1 98 ? 156.920 23.827 197.178 1.00 58.55 79 ILE B CA 1
ATOM 2562 C C . ILE B 1 98 ? 158.203 24.463 197.706 1.00 60.55 79 ILE B C 1
ATOM 2563 O O . ILE B 1 98 ? 159.306 24.017 197.390 1.00 59.73 79 ILE B O 1
ATOM 2568 N N . GLN B 1 99 ? 158.059 25.491 198.533 1.00 61.53 80 GLN B N 1
ATOM 2569 C CA . GLN B 1 99 ? 159.224 26.190 199.053 1.00 60.66 80 GLN B CA 1
ATOM 2570 C C . GLN B 1 99 ? 160.049 25.297 199.968 1.00 56.15 80 GLN B C 1
ATOM 2571 O O . GLN B 1 99 ? 161.273 25.400 200.000 1.00 55.81 80 GLN B O 1
ATOM 2577 N N . LEU B 1 100 ? 159.387 24.410 200.702 1.00 53.98 81 LEU B N 1
ATOM 2578 C CA . LEU B 1 100 ? 160.108 23.475 201.559 1.00 53.38 81 LEU B CA 1
ATOM 2579 C C . LEU B 1 100 ? 160.968 22.518 200.721 1.00 55.18 81 LEU B C 1
ATOM 2580 O O . LEU B 1 100 ? 162.104 22.203 201.085 1.00 49.51 81 LEU B O 1
ATOM 2585 N N . ILE B 1 101 ? 160.423 22.076 199.591 1.00 51.05 82 ILE B N 1
ATOM 2586 C CA . ILE B 1 101 ? 161.147 21.188 198.684 1.00 52.33 82 ILE B CA 1
ATOM 2587 C C . ILE B 1 101 ? 162.304 21.907 198.008 1.00 49.54 82 ILE B C 1
ATOM 2588 O O . ILE B 1 101 ? 163.421 21.395 197.966 1.00 47.53 82 ILE B O 1
ATOM 2593 N N . GLU B 1 102 ? 162.037 23.100 197.486 1.00 51.75 83 GLU B N 1
ATOM 2594 C CA . GLU B 1 102 ? 163.080 23.890 196.838 1.00 51.96 83 GLU B CA 1
ATOM 2595 C C . GLU B 1 102 ? 164.204 24.220 197.814 1.00 50.74 83 GLU B C 1
ATOM 2596 O O . GLU B 1 102 ? 165.367 24.305 197.421 1.00 47.57 83 GLU B O 1
ATOM 2602 N N . LYS B 1 103 ? 163.857 24.378 199.088 1.00 50.43 84 LYS B N 1
ATOM 2603 C CA . LYS B 1 103 ? 164.848 24.657 200.120 1.00 51.74 84 LYS B CA 1
ATOM 2604 C C . LYS B 1 103 ? 165.786 23.462 200.304 1.00 53.66 84 LYS B C 1
ATOM 2605 O O . LYS B 1 103 ? 167.014 23.618 200.362 1.00 49.35 84 LYS B O 1
ATOM 2611 N N . ALA B 1 104 ? 165.208 22.268 200.388 1.00 50.29 85 ALA B N 1
ATOM 2612 C CA . ALA B 1 104 ? 166.002 21.050 200.520 1.00 48.92 85 ALA B CA 1
ATOM 2613 C C . ALA B 1 104 ? 166.882 20.829 199.288 1.00 45.50 85 ALA B C 1
ATOM 2614 O O . ALA B 1 104 ? 168.039 20.415 199.406 1.00 46.97 85 ALA B O 1
ATOM 2616 N N . ILE B 1 105 ? 166.331 21.118 198.112 1.00 43.48 86 ILE B N 1
ATOM 2617 C CA . ILE B 1 105 ? 167.067 20.995 196.863 1.00 43.18 86 ILE B CA 1
ATOM 2618 C C . ILE B 1 105 ? 168.300 21.897 196.882 1.00 47.73 86 ILE B C 1
ATOM 2619 O O . ILE B 1 105 ? 169.414 21.451 196.608 1.00 40.97 86 ILE B O 1
ATOM 2624 N N . LYS B 1 106 ? 168.100 23.164 197.228 1.00 45.81 87 LYS B N 1
ATOM 2625 C CA . LYS B 1 106 ? 169.216 24.102 197.318 1.00 50.68 87 LYS B CA 1
ATOM 2626 C C . LYS B 1 106 ? 170.257 23.647 198.346 1.00 43.54 87 LYS B C 1
ATOM 2627 O O . LYS B 1 106 ? 171.459 23.708 198.087 1.00 51.67 87 LYS B O 1
ATOM 2633 N N . GLU B 1 107 ? 169.796 23.168 199.497 1.00 44.27 88 GLU B N 1
ATOM 2634 C CA . GLU B 1 107 ? 170.694 22.679 200.537 1.00 45.86 88 GLU B CA 1
ATOM 2635 C C . GLU B 1 107 ? 171.538 21.487 200.074 1.00 48.73 88 GLU B C 1
ATOM 2636 O O . GLU B 1 107 ? 172.663 21.296 200.535 1.00 46.71 88 GLU B O 1
ATOM 2642 N N . LEU B 1 108 ? 171.000 20.683 199.164 1.00 44.22 89 LEU B N 1
ATOM 2643 C CA . LEU B 1 108 ? 171.715 19.498 198.702 1.00 44.58 89 LEU B CA 1
ATOM 2644 C C . LEU B 1 108 ? 172.560 19.758 197.468 1.00 44.04 89 LEU B C 1
ATOM 2645 O O . LEU B 1 108 ? 173.129 18.825 196.901 1.00 50.23 89 LEU B O 1
ATOM 2650 N N . GLY B 1 109 ? 172.635 21.013 197.040 1.00 45.40 90 GLY B N 1
ATOM 2651 C CA . GLY B 1 109 ? 173.529 21.371 195.957 1.00 41.46 90 GLY B CA 1
ATOM 2652 C C . GLY B 1 109 ? 172.842 21.685 194.647 1.00 44.34 90 GLY B C 1
ATOM 2653 O O . GLY B 1 109 ? 173.504 21.928 193.640 1.00 42.67 90 GLY B O 1
ATOM 2654 N N . GLY B 1 110 ? 171.513 21.672 194.649 1.00 42.62 91 GLY B N 1
ATOM 2655 C CA . GLY B 1 110 ? 170.763 22.086 193.478 1.00 39.63 91 GLY B CA 1
ATOM 2656 C C . GLY B 1 110 ? 170.211 20.964 192.610 1.00 43.63 91 GLY B C 1
ATOM 2657 O O . GLY B 1 110 ? 169.490 21.228 191.647 1.00 38.71 91 GLY B O 1
ATOM 2658 N N . ALA B 1 111 ? 170.534 19.715 192.936 1.00 36.38 92 ALA B N 1
ATOM 2659 C CA . ALA B 1 111 ? 170.061 18.599 192.117 1.00 41.60 92 ALA B CA 1
ATOM 2660 C C . ALA B 1 111 ? 169.839 17.375 192.978 1.00 31.81 92 ALA B C 1
ATOM 2661 O O . ALA B 1 111 ? 170.741 16.947 193.694 1.00 33.26 92 ALA B O 1
ATOM 2663 N N . VAL B 1 112 ? 168.640 16.802 192.883 1.00 32.24 93 VAL B N 1
ATOM 2664 C CA . VAL B 1 112 ? 168.244 15.712 193.769 1.00 29.51 93 VAL B CA 1
ATOM 2665 C C . VAL B 1 112 ? 167.579 14.554 193.018 1.00 29.06 93 VAL B C 1
ATOM 2666 O O . VAL B 1 112 ? 167.137 14.700 191.883 1.00 31.65 93 VAL B O 1
ATOM 2670 N N . VAL B 1 113 ? 167.532 13.406 193.676 1.00 31.02 94 VAL B N 1
ATOM 2671 C CA . VAL B 1 113 ? 166.704 12.288 193.249 1.00 31.29 94 VAL B CA 1
ATOM 2672 C C . VAL B 1 113 ? 165.690 12.023 194.350 1.00 30.20 94 VAL B C 1
ATOM 2673 O O . VAL B 1 113 ? 166.068 11.775 195.496 1.00 29.74 94 VAL B O 1
ATOM 2677 N N . PRO B 1 114 ? 164.391 12.075 194.016 1.00 31.34 95 PRO B N 1
ATOM 2678 C CA . PRO B 1 114 ? 163.358 11.907 195.043 1.00 31.05 95 PRO B CA 1
ATOM 2679 C C . PRO B 1 114 ? 162.892 10.474 195.208 1.00 34.69 95 PRO B C 1
ATOM 2680 O O . PRO B 1 114 ? 163.042 9.685 194.287 1.00 34.75 95 PRO B O 1
ATOM 2684 N N . LYS B 1 115 ? 162.301 10.171 196.359 1.00 30.21 96 LYS B N 1
ATOM 2685 C CA . LYS B 1 115 ? 161.628 8.900 196.608 1.00 30.69 96 LYS B CA 1
ATOM 2686 C C . LYS B 1 115 ? 160.764 9.065 197.853 1.00 35.91 96 LYS B C 1
ATOM 2687 O O . LYS B 1 115 ? 160.903 10.050 198.580 1.00 29.30 96 LYS B O 1
ATOM 2693 N N . LEU B 1 116 ? 159.855 8.126 198.089 1.00 29.21 97 LEU B N 1
ATOM 2694 C CA . LEU B 1 116 ? 159.125 8.108 199.339 1.00 30.08 97 LEU B CA 1
ATOM 2695 C C . LEU B 1 116 ? 159.818 7.096 200.234 1.00 29.03 97 LEU B C 1
ATOM 2696 O O . LEU B 1 116 ? 161.008 6.842 200.071 1.00 30.70 97 LEU B O 1
ATOM 2701 N N . ASN B 1 117 ? 159.087 6.507 201.168 1.00 31.38 98 ASN B N 1
ATOM 2702 C CA . ASN B 1 117 ? 159.695 5.654 202.186 1.00 32.42 98 ASN B CA 1
ATOM 2703 C C . ASN B 1 117 ? 160.552 4.519 201.640 1.00 30.96 98 ASN B C 1
ATOM 2704 O O . ASN B 1 117 ? 161.574 4.176 202.244 1.00 28.92 98 ASN B O 1
ATOM 2709 N N . TRP B 1 118 ? 160.155 3.931 200.506 1.00 26.39 99 TRP B N 1
ATOM 2710 C CA . TRP B 1 118 ? 160.832 2.715 200.066 1.00 26.72 99 TRP B CA 1
ATOM 2711 C C . TRP B 1 118 ? 161.382 2.758 198.639 1.00 26.73 99 TRP B C 1
ATOM 2712 O O . TRP B 1 118 ? 162.518 2.358 198.405 1.00 27.27 99 TRP B O 1
ATOM 2723 N N . SER B 1 119 ? 160.579 3.236 197.699 1.00 28.50 100 SER B N 1
ATOM 2724 C CA . SER B 1 119 ? 160.862 2.994 196.287 1.00 33.16 100 SER B CA 1
ATOM 2725 C C . SER B 1 119 ? 161.308 4.237 195.521 1.00 30.77 100 SER B C 1
ATOM 2726 O O . SER B 1 119 ? 160.634 5.258 195.541 1.00 34.15 100 SER B O 1
ATOM 2729 N N . THR B 1 120 ? 162.463 4.143 194.878 1.00 29.55 101 THR B N 1
ATOM 2730 C CA . THR B 1 120 ? 162.939 5.173 193.969 1.00 32.22 101 THR B CA 1
ATOM 2731 C C . THR B 1 120 ? 162.161 5.036 192.654 1.00 32.63 101 THR B C 1
ATOM 2732 O O . THR B 1 120 ? 161.963 3.923 192.185 1.00 32.96 101 THR B O 1
ATOM 2736 N N . PRO B 1 121 ? 161.679 6.153 192.091 1.00 32.23 102 PRO B N 1
ATOM 2737 C CA . PRO B 1 121 ? 160.850 6.137 190.870 1.00 33.66 102 PRO B CA 1
ATOM 2738 C C . PRO B 1 121 ? 161.652 5.875 189.592 1.00 30.27 102 PRO B C 1
ATOM 2739 O O . PRO B 1 121 ? 161.521 6.615 188.614 1.00 37.71 102 PRO B O 1
ATOM 2743 N N . LYS B 1 122 ? 162.460 4.820 189.593 1.00 30.46 103 LYS B N 1
ATOM 2744 C CA . LYS B 1 122 ? 163.348 4.537 188.466 1.00 37.16 103 LYS B CA 1
ATOM 2745 C C . LYS B 1 122 ? 162.569 4.040 187.248 1.00 37.35 103 LYS B C 1
ATOM 2746 O O . LYS B 1 122 ? 163.070 4.017 186.124 1.00 38.73 103 LYS B O 1
ATOM 2752 N N . ASP B 1 123 ? 161.331 3.647 187.478 1.00 36.91 104 ASP B N 1
ATOM 2753 C CA . ASP B 1 123 ? 160.512 3.143 186.395 1.00 40.69 104 ASP B CA 1
ATOM 2754 C C . ASP B 1 123 ? 159.935 4.291 185.569 1.00 45.96 104 ASP B C 1
ATOM 2755 O O . ASP B 1 123 ? 159.409 4.071 184.482 1.00 46.37 104 ASP B O 1
ATOM 2760 N N . ALA B 1 124 ? 160.051 5.515 186.077 1.00 40.53 105 ALA B N 1
ATOM 2761 C CA . ALA B 1 124 ? 159.372 6.653 185.465 1.00 46.27 105 ALA B CA 1
ATOM 2762 C C . ALA B 1 124 ? 160.288 7.527 184.602 1.00 47.92 105 ALA B C 1
ATOM 2763 O O . ALA B 1 124 ? 159.961 8.675 184.315 1.00 48.30 105 ALA B O 1
ATOM 2765 N N . LEU B 1 125 ? 161.423 6.988 184.176 1.00 42.68 106 LEU B N 1
ATOM 2766 C CA . LEU B 1 125 ? 162.345 7.736 183.329 1.00 42.76 106 LEU B CA 1
ATOM 2767 C C . LEU B 1 125 ? 161.693 8.278 182.062 1.00 50.71 106 LEU B C 1
ATOM 2768 O O . LEU B 1 125 ? 162.149 9.274 181.495 1.00 55.44 106 LEU B O 1
ATOM 2773 N N . TRP B 1 126 ? 160.618 7.634 181.627 1.00 52.04 107 TRP B N 1
ATOM 2774 C CA . TRP B 1 126 ? 159.981 7.987 180.366 1.00 53.83 107 TRP B CA 1
ATOM 2775 C C . TRP B 1 126 ? 159.274 9.361 180.380 1.00 59.80 107 TRP B C 1
ATOM 2776 O O . TRP B 1 126 ? 159.290 10.056 179.362 1.00 64.74 107 TRP B O 1
ATOM 2787 N N . ILE B 1 127 ? 158.669 9.764 181.503 1.00 51.64 108 ILE B N 1
ATOM 2788 C CA . ILE B 1 127 ? 157.988 11.069 181.558 1.00 57.44 108 ILE B CA 1
ATOM 2789 C C . ILE B 1 127 ? 158.910 12.267 181.688 1.00 58.31 108 ILE B C 1
ATOM 2790 O O . ILE B 1 127 ? 158.499 13.389 181.409 1.00 59.81 108 ILE B O 1
ATOM 2795 N N . THR B 1 128 ? 160.131 12.049 182.154 1.00 55.29 109 THR B N 1
ATOM 2796 C CA . THR B 1 128 ? 161.053 13.164 182.329 1.00 57.55 109 THR B CA 1
ATOM 2797 C C . THR B 1 128 ? 161.429 13.741 180.971 1.00 59.09 109 THR B C 1
ATOM 2798 O O . THR B 1 128 ? 161.465 13.023 179.972 1.00 60.12 109 THR B O 1
ATOM 2802 N N . THR B 1 129 ? 161.705 15.040 180.931 1.00 61.74 110 THR B N 1
ATOM 2803 C CA . THR B 1 129 ? 162.144 15.671 179.693 1.00 63.97 110 THR B CA 1
ATOM 2804 C C . THR B 1 129 ? 163.546 15.193 179.313 1.00 64.88 110 THR B C 1
ATOM 2805 O O . THR B 1 129 ? 163.904 15.155 178.135 1.00 72.41 110 THR B O 1
ATOM 2809 N N . THR B 1 130 ? 164.324 14.813 180.324 1.00 61.48 111 THR B N 1
ATOM 2810 C CA . THR B 1 130 ? 165.745 14.515 180.157 1.00 63.62 111 THR B CA 1
ATOM 2811 C C . THR B 1 130 ? 166.094 13.030 180.166 1.00 60.99 111 THR B C 1
ATOM 2812 O O . THR B 1 130 ? 167.246 12.666 179.928 1.00 64.03 111 THR B O 1
ATOM 2816 N N . GLY B 1 131 ? 165.116 12.177 180.464 1.00 59.98 112 GLY B N 1
ATOM 2817 C CA . GLY B 1 131 ? 165.381 10.753 180.599 1.00 58.41 112 GLY B CA 1
ATOM 2818 C C . GLY B 1 131 ? 166.309 10.467 181.770 1.00 59.65 112 GLY B C 1
ATOM 2819 O O . GLY B 1 131 ? 167.175 9.587 181.697 1.00 53.39 112 GLY B O 1
ATOM 2820 N N . SER B 1 132 ? 166.132 11.224 182.850 1.00 48.32 113 SER B N 1
ATOM 2821 C CA . SER B 1 132 ? 166.984 11.096 184.025 1.00 44.95 113 SER B CA 1
ATOM 2822 C C . SER B 1 132 ? 166.176 11.233 185.305 1.00 35.74 113 SER B C 1
ATOM 2823 O O . SER B 1 132 ? 165.078 11.782 185.296 1.00 39.42 113 SER B O 1
ATOM 2826 N N . LEU B 1 133 ? 166.725 10.726 186.404 1.00 39.04 114 LEU B N 1
ATOM 2827 C CA . LEU B 1 133 ? 166.101 10.890 187.713 1.00 37.14 114 LEU B CA 1
ATOM 2828 C C . LEU B 1 133 ? 166.446 12.249 188.328 1.00 37.59 114 LEU B C 1
ATOM 2829 O O . LEU B 1 133 ? 165.800 12.686 189.283 1.00 35.56 114 LEU B O 1
ATOM 2834 N N . LYS B 1 134 ? 167.468 12.900 187.775 1.00 36.16 115 LYS B N 1
ATOM 2835 C CA . LYS B 1 134 ? 167.929 14.206 188.264 1.00 36.16 115 LYS B CA 1
ATOM 2836 C C . LYS B 1 134 ? 166.821 15.272 188.238 1.00 37.49 115 LYS B C 1
ATOM 2837 O O . LYS B 1 134 ? 166.249 15.550 187.187 1.00 35.17 115 LYS B O 1
ATOM 2843 N N . CYS B 1 135 ? 166.531 15.864 189.394 1.00 36.44 116 CYS B N 1
ATOM 2844 C CA . CYS B 1 135 ? 165.562 16.960 189.475 1.00 38.60 116 CYS B CA 1
ATOM 2845 C C . CYS B 1 135 ? 166.212 18.218 190.041 1.00 43.08 116 CYS B C 1
ATOM 2846 O O . CYS B 1 135 ? 166.960 18.146 191.011 1.00 35.70 116 CYS B O 1
ATOM 2849 N N . THR B 1 136 ? 165.922 19.366 189.443 1.00 46.15 117 THR B N 1
ATOM 2850 C CA . THR B 1 136 ? 166.466 20.623 189.947 1.00 42.65 117 THR B CA 1
ATOM 2851 C C . THR B 1 136 ? 165.364 21.543 190.473 1.00 49.51 117 THR B C 1
ATOM 2852 O O . THR B 1 136 ? 165.639 22.558 191.111 1.00 43.07 117 THR B O 1
ATOM 2856 N N . THR B 1 137 ? 164.115 21.186 190.198 1.00 41.29 118 THR B N 1
ATOM 2857 C CA . THR B 1 137 ? 162.976 21.965 190.670 1.00 44.86 118 THR B CA 1
ATOM 2858 C C . THR B 1 137 ? 161.987 21.086 191.427 1.00 48.00 118 THR B C 1
ATOM 2859 O O . THR B 1 137 ? 161.948 19.877 191.220 1.00 42.87 118 THR B O 1
ATOM 2863 N N . ALA B 1 138 ? 161.189 21.694 192.298 1.00 45.38 119 ALA B N 1
ATOM 2864 C CA . ALA B 1 138 ? 160.141 20.967 193.002 1.00 46.24 119 ALA B CA 1
ATOM 2865 C C . ALA B 1 138 ? 159.155 20.348 192.012 1.00 49.05 119 ALA B C 1
ATOM 2866 O O . ALA B 1 138 ? 158.666 19.234 192.213 1.00 46.53 119 ALA B O 1
ATOM 2868 N N . GLU B 1 139 ? 158.879 21.077 190.936 1.00 49.53 120 GLU B N 1
ATOM 2869 C CA . GLU B 1 139 ? 157.994 20.606 189.876 1.00 49.88 120 GLU B CA 1
ATOM 2870 C C . GLU B 1 139 ? 158.481 19.290 189.276 1.00 44.58 120 GLU B C 1
ATOM 2871 O O . GLU B 1 139 ? 157.706 18.354 189.088 1.00 48.25 120 GLU B O 1
ATOM 2877 N N . GLU B 1 140 ? 159.771 19.215 188.977 1.00 42.78 121 GLU B N 1
ATOM 2878 C CA . GLU B 1 140 ? 160.339 17.977 188.455 1.00 44.06 121 GLU B CA 1
ATOM 2879 C C . GLU B 1 140 ? 160.257 16.837 189.474 1.00 42.79 121 GLU B C 1
ATOM 2880 O O . GLU B 1 140 ? 160.041 15.678 189.103 1.00 44.30 121 GLU B O 1
ATOM 2886 N N . VAL B 1 141 ? 160.427 17.169 190.752 1.00 40.58 122 VAL B N 1
ATOM 2887 C CA . VAL B 1 141 ? 160.333 16.180 191.819 1.00 39.06 122 VAL B CA 1
ATOM 2888 C C . VAL B 1 141 ? 158.929 15.568 191.884 1.00 44.71 122 VAL B C 1
ATOM 2889 O O . VAL B 1 141 ? 158.762 14.342 191.889 1.00 40.46 122 VAL B O 1
ATOM 2893 N N . LEU B 1 142 ? 157.929 16.435 191.930 1.00 40.00 123 LEU B N 1
ATOM 2894 C CA . LEU B 1 142 ? 156.543 16.007 192.024 1.00 46.42 123 LEU B CA 1
ATOM 2895 C C . LEU B 1 142 ? 156.094 15.196 190.807 1.00 42.71 123 LEU B C 1
ATOM 2896 O O . LEU B 1 142 ? 155.411 14.185 190.954 1.00 45.94 123 LEU B O 1
ATOM 2901 N N . LEU B 1 143 ? 156.486 15.637 189.617 1.00 43.25 124 LEU B N 1
ATOM 2902 C CA . LEU B 1 143 ? 156.130 14.950 188.376 1.00 42.30 124 LEU B CA 1
ATOM 2903 C C . LEU B 1 143 ? 156.623 13.505 188.362 1.00 46.64 124 LEU B C 1
ATOM 2904 O O . LEU B 1 143 ? 155.894 12.589 188.001 1.00 42.76 124 LEU B O 1
ATOM 2909 N N . LEU B 1 144 ? 157.871 13.307 188.770 1.00 43.63 125 LEU B N 1
ATOM 2910 C CA . LEU B 1 144 ? 158.471 11.984 188.792 1.00 40.83 125 LEU B CA 1
ATOM 2911 C C . LEU B 1 144 ? 157.751 11.103 189.796 1.00 39.57 125 LEU B C 1
ATOM 2912 O O . LEU B 1 144 ? 157.407 9.950 189.499 1.00 40.19 125 LEU B O 1
ATOM 2917 N N . LEU B 1 145 ? 157.524 11.656 190.985 1.00 36.39 126 LEU B N 1
ATOM 2918 C CA . LEU B 1 145 ? 156.864 10.931 192.065 1.00 38.93 126 LEU B CA 1
ATOM 2919 C C . LEU B 1 145 ? 155.436 10.560 191.680 1.00 42.69 126 LEU B C 1
ATOM 2920 O O . LEU B 1 145 ? 154.993 9.430 191.899 1.00 40.79 126 LEU B O 1
ATOM 2925 N N . LYS B 1 146 ? 154.736 11.523 191.091 1.00 41.45 127 LYS B N 1
ATOM 2926 C CA . LYS B 1 146 ? 153.315 11.377 190.773 1.00 49.41 127 LYS B CA 1
ATOM 2927 C C . LYS B 1 146 ? 153.032 10.321 189.706 1.00 49.33 127 LYS B C 1
ATOM 2928 O O . LYS B 1 146 ? 151.949 9.755 189.678 1.00 51.11 127 LYS B O 1
ATOM 2934 N N . SER B 1 147 ? 153.985 10.039 188.828 1.00 46.81 128 SER B N 1
ATOM 2935 C CA . SER B 1 147 ? 153.684 9.109 187.748 1.00 48.83 128 SER B CA 1
ATOM 2936 C C . SER B 1 147 ? 154.496 7.821 187.806 1.00 45.12 128 SER B C 1
ATOM 2937 O O . SER B 1 147 ? 154.579 7.089 186.817 1.00 47.47 128 SER B O 1
ATOM 2940 N N . SER B 1 148 ? 155.075 7.527 188.969 1.00 37.62 129 SER B N 1
ATOM 2941 C CA . SER B 1 148 ? 155.852 6.302 189.140 1.00 36.37 129 SER B CA 1
ATOM 2942 C C . SER B 1 148 ? 155.001 5.144 189.641 1.00 37.44 129 SER B C 1
ATOM 2943 O O . SER B 1 148 ? 154.215 5.318 190.570 1.00 41.07 129 SER B O 1
ATOM 2946 N N . ASP B 1 149 ? 155.177 3.962 189.049 1.00 37.80 130 ASP B N 1
ATOM 2947 C CA . ASP B 1 149 ? 154.503 2.744 189.518 1.00 38.30 130 ASP B CA 1
ATOM 2948 C C . ASP B 1 149 ? 155.016 2.344 190.898 1.00 39.03 130 ASP B C 1
ATOM 2949 O O . ASP B 1 149 ? 154.249 1.951 191.773 1.00 33.85 130 ASP B O 1
ATOM 2954 N N . PHE B 1 150 ? 156.333 2.417 191.049 1.00 40.78 131 PHE B N 1
ATOM 2955 C CA . PHE B 1 150 ? 157.012 2.082 192.298 1.00 38.74 131 PHE B CA 1
ATOM 2956 C C . PHE B 1 150 ? 156.504 2.949 193.440 1.00 34.84 131 PHE B C 1
ATOM 2957 O O . PHE B 1 150 ? 156.227 2.466 194.542 1.00 33.72 131 PHE B O 1
ATOM 2965 N N . VAL B 1 151 ? 156.379 4.238 193.169 1.00 33.44 132 VAL B N 1
ATOM 2966 C CA . VAL B 1 151 ? 155.922 5.165 194.180 1.00 30.52 132 VAL B CA 1
ATOM 2967 C C . VAL B 1 151 ? 154.451 4.915 194.504 1.00 38.92 132 VAL B C 1
ATOM 2968 O O . VAL B 1 151 ? 154.051 4.952 195.661 1.00 32.08 132 VAL B O 1
ATOM 2972 N N . ALA B 1 152 ? 153.649 4.633 193.482 1.00 37.73 133 ALA B N 1
ATOM 2973 C CA . ALA B 1 152 ? 152.249 4.286 193.699 1.00 38.13 133 ALA B CA 1
ATOM 2974 C C . ALA B 1 152 ? 152.143 3.046 194.569 1.00 33.40 133 ALA B C 1
ATOM 2975 O O . ALA B 1 152 ? 151.282 2.966 195.439 1.00 35.76 133 ALA B O 1
ATOM 2977 N N . HIS B 1 153 ? 153.022 2.077 194.342 1.00 32.75 134 HIS B N 1
ATOM 2978 C CA . HIS B 1 153 ? 153.023 0.892 195.189 1.00 33.44 134 HIS B CA 1
ATOM 2979 C C . HIS B 1 153 ? 153.295 1.249 196.661 1.00 32.31 134 HIS B C 1
ATOM 2980 O O . HIS B 1 153 ? 152.631 0.727 197.554 1.00 33.53 134 HIS B O 1
ATOM 2987 N N . ASP B 1 154 ? 154.261 2.136 196.912 1.00 32.93 135 ASP B N 1
ATOM 2988 C CA . ASP B 1 154 ? 154.490 2.639 198.277 1.00 35.50 135 ASP B CA 1
ATOM 2989 C C . ASP B 1 154 ? 153.217 3.223 198.884 1.00 34.24 135 ASP B C 1
ATOM 2990 O O . ASP B 1 154 ? 152.863 2.944 200.035 1.00 35.30 135 ASP B O 1
ATOM 2995 N N . LEU B 1 155 ? 152.533 4.042 198.097 1.00 30.55 136 LEU B N 1
ATOM 2996 C CA . LEU B 1 155 ? 151.371 4.770 198.584 1.00 36.00 136 LEU B CA 1
ATOM 2997 C C . LEU B 1 155 ? 150.167 3.871 198.884 1.00 36.30 136 LEU B C 1
ATOM 2998 O O . LEU B 1 155 ? 149.409 4.138 199.811 1.00 39.78 136 LEU B O 1
ATOM 3003 N N . ASN B 1 156 ? 149.991 2.799 198.120 1.00 37.42 137 ASN B N 1
ATOM 3004 C CA . ASN B 1 156 ? 148.740 2.053 198.233 1.00 43.99 137 ASN B CA 1
ATOM 3005 C C . ASN B 1 156 ? 148.848 0.576 198.589 1.00 45.70 137 ASN B C 1
ATOM 3006 O O . ASN B 1 156 ? 147.841 -0.059 198.899 1.00 47.49 137 ASN B O 1
ATOM 3011 N N . HIS B 1 157 ? 150.050 0.020 198.534 1.00 38.99 138 HIS B N 1
ATOM 3012 C CA . HIS B 1 157 ? 150.201 -1.420 198.697 1.00 39.08 138 HIS B CA 1
ATOM 3013 C C . HIS B 1 157 ? 151.419 -1.828 199.532 1.00 34.42 138 HIS B C 1
ATOM 3014 O O . HIS B 1 157 ? 151.852 -2.981 199.472 1.00 33.60 138 HIS B O 1
ATOM 3021 N N . ALA B 1 158 ? 151.952 -0.887 200.306 1.00 37.03 139 ALA B N 1
ATOM 3022 C CA . ALA B 1 158 ? 153.213 -1.103 201.032 1.00 37.20 139 ALA B CA 1
ATOM 3023 C C . ALA B 1 158 ? 153.176 -2.316 201.953 1.00 32.55 139 ALA B C 1
ATOM 3024 O O . ALA B 1 158 ? 154.159 -3.066 202.061 1.00 34.64 139 ALA B O 1
ATOM 3026 N N . PHE B 1 159 ? 152.043 -2.513 202.615 1.00 33.82 140 PHE B N 1
ATOM 3027 C CA . PHE B 1 159 ? 151.936 -3.580 203.600 1.00 38.99 140 PHE B CA 1
ATOM 3028 C C . PHE B 1 159 ? 151.118 -4.760 203.116 1.00 40.90 140 PHE B C 1
ATOM 3029 O O . PHE B 1 159 ? 150.794 -5.636 203.902 1.00 38.29 140 PHE B O 1
ATOM 3037 N N . ASP B 1 160 ? 150.821 -4.802 201.819 1.00 44.23 141 ASP B N 1
ATOM 3038 C CA . ASP B 1 160 ? 149.914 -5.813 201.276 1.00 47.19 141 ASP B CA 1
ATOM 3039 C C . ASP B 1 160 ? 150.324 -7.244 201.598 1.00 46.94 141 ASP B C 1
ATOM 3040 O O . ASP B 1 160 ? 149.480 -8.073 201.942 1.00 48.09 141 ASP B O 1
ATOM 3045 N N . ASP B 1 161 ? 151.615 -7.530 201.487 1.00 38.70 142 ASP B N 1
ATOM 3046 C CA . ASP B 1 161 ? 152.101 -8.893 201.661 1.00 40.66 142 ASP B CA 1
ATOM 3047 C C . ASP B 1 161 ? 152.325 -9.285 203.129 1.00 40.39 142 ASP B C 1
ATOM 3048 O O . ASP B 1 161 ? 152.649 -10.430 203.425 1.00 45.62 142 ASP B O 1
ATOM 3053 N N . CYS B 1 162 ? 152.149 -8.339 204.043 1.00 41.96 143 CYS B N 1
ATOM 3054 C CA . CYS B 1 162 ? 152.434 -8.593 205.455 1.00 42.38 143 CYS B CA 1
ATOM 3055 C C . CYS B 1 162 ? 151.396 -9.491 206.115 1.00 50.06 143 CYS B C 1
ATOM 3056 O O . CYS B 1 162 ? 150.211 -9.162 206.170 1.00 48.91 143 CYS B O 1
ATOM 3059 N N . LYS B 1 163 ? 151.870 -10.623 206.623 1.00 50.36 144 LYS B N 1
ATOM 3060 C CA . LYS B 1 163 ? 151.023 -11.633 207.243 1.00 52.63 144 LYS B CA 1
ATOM 3061 C C . LYS B 1 163 ? 150.333 -11.132 208.512 1.00 53.81 144 LYS B C 1
ATOM 3062 O O . LYS B 1 163 ? 149.158 -11.416 208.751 1.00 57.50 144 LYS B O 1
ATOM 3068 N N . ASP B 1 164 ? 151.074 -10.375 209.310 1.00 53.03 145 ASP B N 1
ATOM 3069 C CA . ASP B 1 164 ? 150.637 -9.953 210.637 1.00 56.38 145 ASP B CA 1
ATOM 3070 C C . ASP B 1 164 ? 149.948 -8.601 210.617 1.00 59.42 145 ASP B C 1
ATOM 3071 O O . ASP B 1 164 ? 149.901 -7.912 211.639 1.00 61.96 145 ASP B O 1
ATOM 3076 N N . PHE B 1 165 ? 149.445 -8.204 209.454 1.00 56.44 146 PHE B N 1
ATOM 3077 C CA . PHE B 1 165 ? 148.766 -6.923 209.342 1.00 64.08 146 PHE B CA 1
ATOM 3078 C C . PHE B 1 165 ? 147.777 -6.912 208.181 1.00 71.90 146 PHE B C 1
ATOM 3079 O O . PHE B 1 165 ? 148.030 -7.491 207.121 1.00 71.41 146 PHE B O 1
ATOM 3087 N N . ASP B 1 166 ? 146.652 -6.240 208.397 1.00 75.26 147 ASP B N 1
ATOM 3088 C CA . ASP B 1 166 ? 145.596 -6.153 207.399 1.00 82.34 147 ASP B CA 1
ATOM 3089 C C . ASP B 1 166 ? 145.645 -4.823 206.650 1.00 81.28 147 ASP B C 1
ATOM 3090 O O . ASP B 1 166 ? 144.890 -3.900 206.957 1.00 81.47 147 ASP B O 1
ATOM 3095 N N . SER B 1 171 ? 144.259 1.257 207.577 1.00 78.51 152 SER B N 1
ATOM 3096 C CA . SER B 1 171 ? 144.851 0.371 206.579 1.00 78.58 152 SER B CA 1
ATOM 3097 C C . SER B 1 171 ? 146.383 0.432 206.602 1.00 81.32 152 SER B C 1
ATOM 3098 O O . SER B 1 171 ? 147.053 -0.364 205.935 1.00 77.91 152 SER B O 1
ATOM 3101 N N . VAL B 1 172 ? 146.925 1.383 207.364 1.00 74.73 153 VAL B N 1
ATOM 3102 C CA . VAL B 1 172 ? 148.367 1.470 207.612 1.00 71.57 153 VAL B CA 1
ATOM 3103 C C . VAL B 1 172 ? 148.632 1.446 209.123 1.00 71.13 153 VAL B C 1
ATOM 3104 O O . VAL B 1 172 ? 147.783 1.877 209.905 1.00 72.79 153 VAL B O 1
ATOM 3108 N N . PRO B 1 173 ? 149.806 0.929 209.537 1.00 65.78 154 PRO B N 1
ATOM 3109 C CA . PRO B 1 173 ? 150.151 0.799 210.959 1.00 66.44 154 PRO B CA 1
ATOM 3110 C C . PRO B 1 173 ? 150.060 2.115 211.718 1.00 70.39 154 PRO B C 1
ATOM 3111 O O . PRO B 1 173 ? 150.060 3.188 211.108 1.00 69.08 154 PRO B O 1
ATOM 3115 N N . LYS B 1 174 ? 149.982 2.023 213.041 1.00 70.65 155 LYS B N 1
ATOM 3116 C CA . LYS B 1 174 ? 149.972 3.205 213.887 1.00 69.99 155 LYS B CA 1
ATOM 3117 C C . LYS B 1 174 ? 151.374 3.790 213.980 1.00 67.83 155 LYS B C 1
ATOM 3118 O O . LYS B 1 174 ? 152.360 3.048 213.968 1.00 69.85 155 LYS B O 1
ATOM 3124 N N . ASP B 1 175 ? 151.438 5.121 214.044 1.00 64.68 156 ASP B N 1
ATOM 3125 C 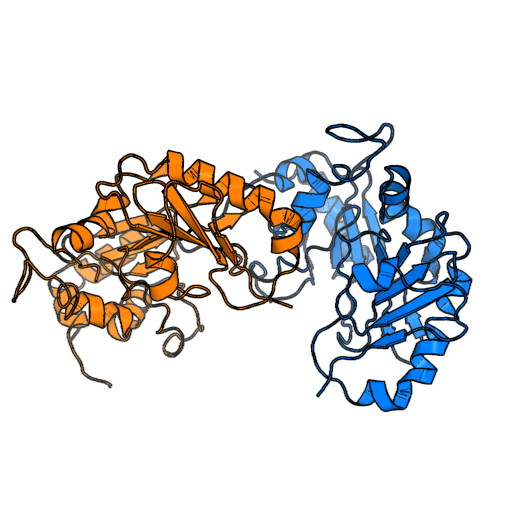CA . ASP B 1 175 ? 152.682 5.899 214.125 1.00 65.28 156 ASP B CA 1
ATOM 3126 C C . ASP B 1 175 ? 153.452 5.929 212.798 1.00 59.94 156 ASP B C 1
ATOM 3127 O O . ASP B 1 175 ? 154.422 6.675 212.653 1.00 61.37 156 ASP B O 1
ATOM 3132 N N . PHE B 1 176 ? 153.017 5.129 211.831 1.00 53.70 157 PHE B N 1
ATOM 3133 C CA . PHE B 1 176 ? 153.558 5.218 210.478 1.00 50.28 157 PHE B CA 1
ATOM 3134 C C . PHE B 1 176 ? 153.184 6.536 209.826 1.00 48.26 157 PHE B C 1
ATOM 3135 O O . PHE B 1 176 ? 152.061 7.010 209.971 1.00 50.30 157 PHE B O 1
ATOM 3143 N N . SER B 1 177 ? 154.120 7.120 209.093 1.00 37.47 158 SER B N 1
ATOM 3144 C CA . SER B 1 177 ? 153.797 8.235 208.215 1.00 38.05 158 SER B CA 1
ATOM 3145 C C . SER B 1 177 ? 154.584 8.103 206.916 1.00 38.37 158 SER B C 1
ATOM 3146 O O . SER B 1 177 ? 155.659 7.505 206.900 1.00 35.02 158 SER B O 1
ATOM 3149 N N . PHE B 1 178 ? 154.055 8.662 205.835 1.00 40.56 159 PHE B N 1
ATOM 3150 C CA . PHE B 1 178 ? 154.831 8.756 204.606 1.00 39.67 159 PHE B CA 1
ATOM 3151 C C . PHE B 1 178 ? 155.862 9.866 204.734 1.00 38.35 159 PHE B C 1
ATOM 3152 O O . PHE B 1 178 ? 155.717 10.765 205.550 1.00 38.48 159 PHE B O 1
ATOM 3160 N N . GLU B 1 179 ? 156.915 9.787 203.934 1.00 34.42 160 GLU B N 1
ATOM 3161 C CA . GLU B 1 179 ? 157.982 10.769 203.988 1.00 33.44 160 GLU B CA 1
ATOM 3162 C C . GLU B 1 179 ? 158.471 11.094 202.585 1.00 35.52 160 GLU B C 1
ATOM 3163 O O . GLU B 1 179 ? 158.455 10.237 201.698 1.00 34.15 160 GLU B O 1
ATOM 3169 N N . LEU B 1 180 ? 158.904 12.331 202.381 1.00 31.46 161 LEU B N 1
ATOM 3170 C CA . LEU B 1 180 ? 159.505 12.729 201.115 1.00 34.90 161 LEU B CA 1
ATOM 3171 C C . LEU B 1 180 ? 161.024 12.806 201.256 1.00 39.91 161 LEU B C 1
ATOM 3172 O O . LEU B 1 180 ? 161.567 13.632 202.004 1.00 35.62 161 LEU B O 1
ATOM 3177 N N . VAL B 1 181 ? 161.703 11.919 200.539 1.00 31.82 162 VAL B N 1
ATOM 3178 C CA . VAL B 1 181 ? 163.141 11.806 200.626 1.00 30.16 162 VAL B CA 1
ATOM 3179 C C . VAL B 1 181 ? 163.749 12.500 199.425 1.00 34.14 162 VAL B C 1
ATOM 3180 O O . VAL B 1 181 ? 163.345 12.230 198.289 1.00 31.35 162 VAL B O 1
ATOM 3184 N N . LEU B 1 182 ? 164.691 13.414 199.659 1.00 30.71 163 LEU B N 1
ATOM 3185 C CA . LEU B 1 182 ? 165.427 14.025 198.554 1.00 29.31 163 LEU B CA 1
ATOM 3186 C C . LEU B 1 182 ? 166.907 13.668 198.673 1.00 35.06 163 LEU B C 1
ATOM 3187 O O . LEU B 1 182 ? 167.604 14.116 199.585 1.00 32.19 163 LEU B O 1
ATOM 3192 N N . LYS B 1 183 ? 167.382 12.829 197.763 1.00 34.79 164 LYS B N 1
ATOM 3193 C CA . LYS B 1 183 ? 168.770 12.397 197.813 1.00 33.41 164 LYS B CA 1
ATOM 3194 C C . LYS B 1 183 ? 169.591 13.320 196.956 1.00 30.83 164 LYS B C 1
ATOM 3195 O O . LYS B 1 183 ? 169.146 13.727 195.890 1.00 32.09 164 LYS B O 1
ATOM 3201 N N . GLU B 1 184 ? 170.780 13.676 197.421 1.00 30.44 165 GLU B N 1
ATOM 3202 C CA . GLU B 1 184 ? 171.654 14.472 196.592 1.00 31.70 165 GLU B CA 1
ATOM 3203 C C . GLU B 1 184 ? 171.950 13.677 195.326 1.00 35.14 165 GLU B C 1
ATOM 3204 O O . GLU B 1 184 ? 172.331 12.503 195.385 1.00 33.49 165 GLU B O 1
ATOM 3210 N N . TRP B 1 185 ? 171.738 14.304 194.184 1.00 29.67 166 TRP B N 1
ATOM 3211 C CA . TRP B 1 185 ? 172.045 13.648 192.927 1.00 35.45 166 TRP B CA 1
ATOM 3212 C C . TRP B 1 185 ? 173.540 13.631 192.673 1.00 36.25 166 TRP B C 1
ATOM 3213 O O . TRP B 1 185 ? 174.246 14.585 192.991 1.00 37.00 166 TRP B O 1
ATOM 3224 N N . PHE B 1 186 ? 174.011 12.543 192.076 1.00 35.59 167 PHE B N 1
ATOM 3225 C CA . PHE B 1 186 ? 175.383 12.458 191.608 1.00 35.18 167 PHE B CA 1
ATOM 3226 C C . PHE B 1 186 ? 175.461 11.473 190.440 1.00 36.03 167 PHE B C 1
ATOM 3227 O O . PHE B 1 186 ? 174.736 10.478 190.405 1.00 32.80 167 PHE B O 1
ATOM 3235 N N . PRO B 1 187 ? 176.323 11.760 189.459 1.00 42.18 168 PRO B N 1
ATOM 3236 C CA . PRO B 1 187 ? 176.470 10.789 188.376 1.00 40.57 168 PRO B CA 1
ATOM 3237 C C . PRO B 1 187 ? 177.053 9.502 188.930 1.00 36.38 168 PRO B C 1
ATOM 3238 O O . PRO B 1 187 ? 177.941 9.560 189.781 1.00 35.90 168 PRO B O 1
ATOM 3242 N N . MET B 1 188 ? 176.549 8.357 188.500 1.00 37.16 169 MET B N 1
ATOM 3243 C CA . MET B 1 188 ? 177.168 7.128 188.969 1.00 35.61 169 MET B CA 1
ATOM 3244 C C . MET B 1 188 ? 177.401 6.125 187.859 1.00 40.23 169 MET B C 1
ATOM 3245 O O . MET B 1 188 ? 176.742 6.145 186.820 1.00 38.53 169 MET B O 1
ATOM 3250 N N . HIS B 1 189 ? 178.378 5.261 188.096 1.00 37.36 170 HIS B N 1
ATOM 3251 C CA . HIS B 1 189 ? 178.698 4.187 187.185 1.00 35.27 170 HIS B CA 1
ATOM 3252 C C . HIS B 1 189 ? 177.739 3.049 187.470 1.00 35.08 170 HIS B C 1
ATOM 3253 O O . HIS B 1 189 ? 177.870 2.360 188.482 1.00 34.35 170 HIS B O 1
ATOM 3260 N N . ALA B 1 190 ? 176.772 2.856 186.583 1.00 34.55 171 ALA B N 1
ATOM 3261 C CA . ALA B 1 190 ? 175.694 1.900 186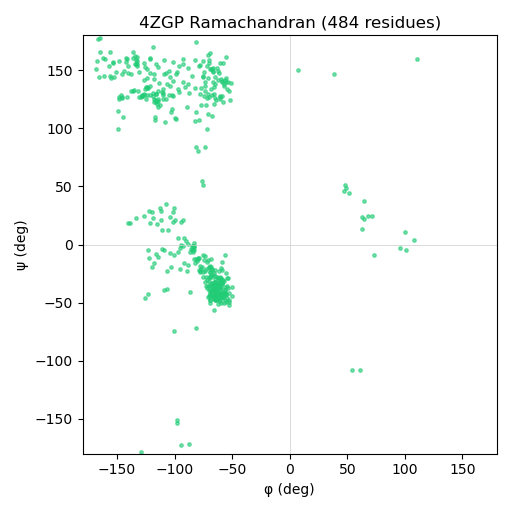.819 1.00 35.86 171 ALA B CA 1
ATOM 3262 C C . ALA B 1 190 ? 176.214 0.487 187.024 1.00 36.70 171 ALA B C 1
ATOM 3263 O O . ALA B 1 190 ? 175.645 -0.289 187.795 1.00 32.37 171 ALA B O 1
ATOM 3265 N N . SER B 1 191 ? 177.309 0.153 186.345 1.00 30.05 172 SER B N 1
ATOM 3266 C CA . SER B 1 191 ? 177.788 -1.224 186.367 1.00 33.09 172 SER B CA 1
ATOM 3267 C C . SER B 1 191 ? 178.642 -1.570 187.597 1.00 33.66 172 SER B C 1
ATOM 3268 O O . SER B 1 191 ? 179.072 -2.714 187.740 1.00 31.40 172 SER B O 1
ATOM 3271 N N . THR B 1 192 ? 178.883 -0.608 188.484 1.00 28.03 173 THR B N 1
ATOM 3272 C CA . THR B 1 192 ? 179.569 -0.929 189.740 1.00 28.52 173 THR B CA 1
ATOM 3273 C C . THR B 1 192 ? 178.610 -0.753 190.919 1.00 28.47 173 THR B C 1
ATOM 3274 O O . THR B 1 192 ? 179.010 -0.403 192.021 1.00 30.26 173 THR B O 1
ATOM 3278 N N . GLU B 1 193 ? 177.337 -1.006 190.652 1.00 26.36 174 GLU B N 1
ATOM 3279 C CA . GLU B 1 193 ? 176.351 -1.153 191.713 1.00 34.82 174 GLU B CA 1
ATOM 3280 C C . GLU B 1 193 ? 176.032 -2.640 191.872 1.00 31.07 174 GLU B C 1
ATOM 3281 O O . GLU B 1 193 ? 176.028 -3.390 190.886 1.00 31.28 174 GLU B O 1
ATOM 3287 N N . PHE B 1 194 ? 175.788 -3.081 193.109 1.00 27.83 175 PHE B N 1
ATOM 3288 C CA . PHE B 1 194 ? 175.501 -4.489 193.384 1.00 23.74 175 PHE B CA 1
ATOM 3289 C C . PHE B 1 194 ? 174.280 -4.646 194.294 1.00 26.97 175 PHE B C 1
ATOM 3290 O O . PHE B 1 194 ? 173.987 -3.762 195.102 1.00 27.86 175 PHE B O 1
ATOM 3298 N N . ARG B 1 195 ? 173.612 -5.787 194.188 1.00 25.14 176 ARG B N 1
ATOM 3299 C CA . ARG B 1 195 ? 172.543 -6.139 195.127 1.00 28.25 176 ARG B CA 1
ATOM 3300 C C . ARG B 1 195 ? 173.037 -7.302 195.967 1.00 29.75 176 ARG B C 1
ATOM 3301 O O . ARG B 1 195 ? 173.561 -8.277 195.426 1.00 31.21 176 ARG B O 1
ATOM 3309 N N . CYS B 1 196 ? 172.893 -7.198 197.286 1.00 29.25 177 CYS B N 1
ATOM 3310 C CA . CYS B 1 196 ? 173.570 -8.116 198.191 1.00 32.68 177 CYS B CA 1
ATOM 3311 C C . CYS B 1 196 ? 172.595 -8.733 199.181 1.00 34.74 177 CYS B C 1
ATOM 3312 O O . CYS B 1 196 ? 171.878 -8.011 199.855 1.00 26.61 177 CYS B O 1
ATOM 3315 N N . PHE B 1 197 ? 172.606 -10.059 199.282 1.00 29.95 178 PHE B N 1
ATOM 3316 C CA . PHE B 1 197 ? 171.570 -10.785 200.009 1.00 35.50 178 PHE B CA 1
ATOM 3317 C C . PHE B 1 197 ? 172.099 -11.334 201.331 1.00 37.14 178 PHE B C 1
ATOM 3318 O O . PHE B 1 197 ? 173.109 -12.044 201.367 1.00 35.46 178 PHE B O 1
ATOM 3326 N N . VAL B 1 198 ? 171.405 -10.988 202.411 1.00 34.15 179 VAL B N 1
ATOM 3327 C CA . VAL B 1 198 ? 171.820 -11.338 203.764 1.00 32.51 179 VAL B CA 1
ATOM 3328 C C . VAL B 1 198 ? 170.795 -12.263 204.419 1.00 35.36 179 VAL B C 1
ATOM 3329 O O . VAL B 1 198 ? 169.618 -11.924 204.508 1.00 35.19 179 VAL B O 1
ATOM 3333 N N . LYS B 1 199 ? 171.247 -13.440 204.840 1.00 37.60 180 LYS B N 1
ATOM 3334 C CA . LYS B 1 199 ? 170.401 -14.377 205.576 1.00 43.28 180 LYS B CA 1
ATOM 3335 C C . LYS B 1 199 ? 171.095 -14.769 206.870 1.00 42.38 180 LYS B C 1
ATOM 3336 O O . LYS B 1 199 ? 172.254 -15.175 206.847 1.00 44.55 180 LYS B O 1
ATOM 3342 N N . SER B 1 200 ? 170.388 -14.645 207.994 1.00 44.93 181 SER B N 1
ATOM 3343 C CA . SER B 1 200 ? 170.973 -14.910 209.311 1.00 46.35 181 SER B CA 1
ATOM 3344 C C . SER B 1 200 ? 172.276 -14.138 209.488 1.00 45.66 181 SER B C 1
ATOM 3345 O O . SER B 1 200 ? 173.277 -14.690 209.956 1.00 47.78 181 SER B O 1
ATOM 3348 N N . LYS B 1 201 ? 172.251 -12.871 209.080 1.00 42.41 182 LYS B N 1
ATOM 3349 C CA . LYS B 1 201 ? 173.386 -11.957 209.195 1.00 41.12 182 LYS B CA 1
ATOM 3350 C C . LYS B 1 201 ? 174.613 -12.386 208.381 1.00 41.03 182 LYS B C 1
ATOM 3351 O O . LYS B 1 201 ? 175.696 -11.836 208.557 1.00 44.43 182 LYS B O 1
ATOM 3357 N N . ARG B 1 202 ? 174.434 -13.347 207.479 1.00 41.54 183 ARG B N 1
ATOM 3358 C CA . ARG B 1 202 ? 175.516 -13.778 206.598 1.00 42.93 183 ARG B CA 1
ATOM 3359 C C . ARG B 1 202 ? 175.310 -13.291 205.161 1.00 42.25 183 ARG B C 1
ATOM 3360 O O . ARG B 1 202 ? 174.198 -13.350 204.635 1.00 39.51 183 ARG B O 1
ATOM 3368 N N . LEU B 1 203 ? 176.379 -12.825 204.517 1.00 43.23 184 LEU B N 1
ATOM 3369 C CA . LEU B 1 203 ? 176.320 -12.524 203.087 1.00 38.93 184 LEU B CA 1
ATOM 3370 C C . LEU B 1 203 ? 176.255 -13.837 202.321 1.00 39.03 184 LEU B C 1
ATOM 3371 O O . LEU B 1 203 ? 177.270 -14.492 202.126 1.00 41.81 184 LEU B O 1
ATOM 3376 N N . ILE B 1 204 ? 175.059 -14.234 201.905 1.00 36.70 185 ILE B N 1
ATOM 3377 C CA . ILE B 1 204 ? 174.893 -15.511 201.227 1.00 38.80 185 ILE B CA 1
ATOM 3378 C C . ILE B 1 204 ? 175.061 -15.391 199.716 1.00 37.58 185 ILE B C 1
ATOM 3379 O O . ILE B 1 204 ? 175.375 -16.371 199.048 1.00 44.02 185 ILE B O 1
ATOM 3384 N N . ALA B 1 205 ? 174.866 -14.191 199.172 1.00 39.69 186 ALA B N 1
ATOM 3385 C CA . ALA B 1 205 ? 174.990 -13.991 197.726 1.00 34.25 186 ALA B CA 1
ATOM 3386 C C . ALA B 1 205 ? 175.040 -12.515 197.363 1.00 37.00 186 ALA B C 1
ATOM 3387 O O . ALA B 1 205 ? 174.597 -11.673 198.127 1.00 33.46 186 ALA B O 1
ATOM 3389 N N . PHE B 1 206 ? 175.592 -12.205 196.195 1.00 30.84 187 PHE B N 1
ATOM 3390 C CA . PHE B 1 206 ? 175.425 -10.871 195.639 1.00 32.13 187 PHE B CA 1
ATOM 3391 C C . PHE B 1 206 ? 175.616 -10.890 194.129 1.00 33.27 187 PHE B C 1
ATOM 3392 O O . PHE B 1 206 ? 176.279 -11.769 193.579 1.00 34.46 187 PHE B O 1
ATOM 3400 N N . CYS B 1 207 ? 174.990 -9.935 193.459 1.00 30.58 188 CYS B N 1
ATOM 3401 C CA . CYS B 1 207 ? 175.092 -9.863 192.018 1.00 31.10 188 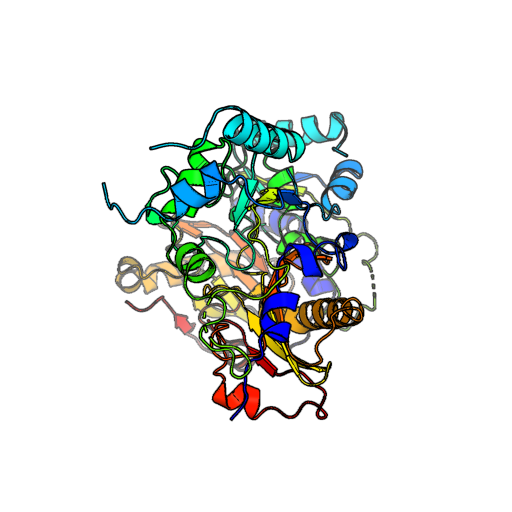CYS B CA 1
ATOM 3402 C C . CYS B 1 207 ? 175.167 -8.442 191.523 1.00 33.16 188 CYS B C 1
ATOM 3403 O O . CYS B 1 207 ? 174.797 -7.486 192.210 1.00 27.93 188 CYS B O 1
ATOM 3406 N N . GLN B 1 208 ? 175.661 -8.309 190.300 1.00 32.64 189 GLN B N 1
ATOM 3407 C CA . GLN B 1 208 ? 175.578 -7.053 189.586 1.00 32.70 189 GLN B CA 1
ATOM 3408 C C . GLN B 1 208 ? 174.134 -6.551 189.531 1.00 29.39 189 GLN B C 1
ATOM 3409 O O . GLN B 1 208 ? 173.183 -7.319 189.331 1.00 31.42 189 GLN B O 1
ATOM 3415 N N . ARG B 1 209 ? 173.991 -5.247 189.700 1.00 30.07 190 ARG B N 1
ATOM 3416 C CA . ARG B 1 209 ? 172.686 -4.600 189.823 1.00 32.91 190 ARG B CA 1
ATOM 3417 C C . ARG B 1 209 ? 172.059 -4.222 188.472 1.00 38.34 190 ARG B C 1
ATOM 3418 O O . ARG B 1 209 ? 170.859 -4.383 188.285 1.00 38.23 190 ARG B O 1
ATOM 3426 N N . ASP B 1 210 ? 172.867 -3.715 187.539 1.00 31.80 191 ASP B N 1
ATOM 3427 C CA . ASP B 1 210 ? 172.380 -3.368 186.195 1.00 36.48 191 ASP B CA 1
ATOM 3428 C C . ASP B 1 210 ? 172.455 -4.595 185.280 1.00 43.11 191 ASP B C 1
ATOM 3429 O O . ASP B 1 210 ? 172.726 -5.701 185.747 1.00 39.47 191 ASP B O 1
ATOM 3434 N N . ASP B 1 211 ? 172.216 -4.423 183.983 1.00 41.72 192 ASP B N 1
ATOM 3435 C CA . ASP B 1 211 ? 172.254 -5.583 183.098 1.00 43.54 192 ASP B CA 1
ATOM 3436 C C . ASP B 1 211 ? 173.182 -5.405 181.897 1.00 41.72 192 ASP B C 1
ATOM 3437 O O . ASP B 1 211 ? 173.006 -6.056 180.874 1.00 44.39 192 ASP B O 1
ATOM 3442 N N . ASN B 1 212 ? 174.170 -4.529 182.028 1.00 44.53 193 ASN B N 1
ATOM 3443 C CA . ASN B 1 212 ? 175.200 -4.388 181.002 1.00 38.46 193 ASN B CA 1
ATOM 3444 C C . ASN B 1 212 ? 176.517 -5.031 181.433 1.00 45.22 193 ASN B C 1
ATOM 3445 O O . ASN B 1 212 ? 177.021 -4.747 182.526 1.00 35.40 193 ASN B O 1
ATOM 3450 N N . TYR B 1 213 ? 177.068 -5.893 180.575 1.00 37.39 194 TYR B N 1
ATOM 3451 C CA . TYR B 1 213 ? 178.346 -6.549 180.849 1.00 38.89 194 TYR B CA 1
ATOM 3452 C C . TYR B 1 213 ? 179.418 -5.507 181.135 1.00 35.03 194 TYR B C 1
ATOM 3453 O O . TYR B 1 213 ? 179.439 -4.446 180.511 1.00 36.69 194 TYR B O 1
ATOM 3462 N N . TYR B 1 214 ? 180.276 -5.784 182.109 1.00 34.10 195 TYR B N 1
ATOM 3463 C CA . TYR B 1 214 ? 181.382 -4.885 182.444 1.00 33.77 195 TYR B CA 1
ATOM 3464 C C . TYR B 1 214 ? 182.553 -5.757 182.850 1.00 36.92 195 TYR B C 1
ATOM 3465 O O . TYR B 1 214 ? 182.528 -6.404 183.896 1.00 37.52 195 TYR B O 1
ATOM 3474 N N . GLU B 1 215 ? 183.574 -5.792 181.997 1.00 42.71 196 GLU B N 1
ATOM 3475 C CA . GLU B 1 215 ? 184.620 -6.797 182.118 1.00 38.48 196 GLU B CA 1
ATOM 3476 C C . GLU B 1 215 ? 185.438 -6.613 183.374 1.00 35.60 196 GLU B C 1
ATOM 3477 O O . GLU B 1 215 ? 185.908 -7.588 183.960 1.00 36.83 196 GLU B O 1
ATOM 3483 N N . PHE B 1 216 ? 185.597 -5.355 183.775 1.00 33.46 197 PHE B N 1
ATOM 3484 C CA . PHE B 1 216 ? 186.361 -4.984 184.958 1.00 34.27 197 PHE B CA 1
ATOM 3485 C C . PHE B 1 216 ? 185.906 -5.728 186.217 1.00 39.35 197 PHE B C 1
ATOM 3486 O O . PHE B 1 216 ? 186.707 -5.969 187.121 1.00 37.68 197 PHE B O 1
ATOM 3494 N N . LEU B 1 217 ? 184.628 -6.097 186.263 1.00 32.73 198 LEU B N 1
ATOM 3495 C CA . LEU B 1 217 ? 184.048 -6.725 187.450 1.00 30.72 198 LEU B CA 1
ATOM 3496 C C . LEU B 1 217 ? 184.645 -8.104 187.745 1.00 35.76 198 LEU B C 1
ATOM 3497 O O . LEU B 1 217 ? 185.172 -8.333 188.829 1.00 35.88 198 LEU B O 1
ATOM 3502 N N . LYS B 1 218 ? 184.582 -9.025 186.794 1.00 33.39 199 LYS B N 1
ATOM 3503 C CA . LYS B 1 218 ? 185.074 -10.366 187.086 1.00 39.30 199 LYS B CA 1
ATOM 3504 C C . LYS B 1 218 ? 186.591 -10.360 187.268 1.00 36.43 199 LYS B C 1
ATOM 3505 O O . LYS B 1 218 ? 187.126 -11.190 187.996 1.00 39.42 199 LYS B O 1
ATOM 3511 N N . GLU B 1 219 ? 187.265 -9.393 186.651 1.00 33.84 200 GLU B N 1
ATOM 3512 C CA . GLU B 1 219 ? 188.715 -9.236 186.809 1.00 40.09 200 GLU B CA 1
ATOM 3513 C C . GLU B 1 219 ? 189.121 -8.810 188.210 1.00 41.52 200 GLU B C 1
ATOM 3514 O O . GLU B 1 219 ? 190.288 -8.958 188.592 1.00 35.49 200 GLU B O 1
ATOM 3520 N N . ASN B 1 220 ? 188.175 -8.216 188.934 1.00 32.60 201 ASN B N 1
ATOM 3521 C CA . ASN B 1 220 ? 188.458 -7.581 190.214 1.00 34.01 201 ASN B CA 1
ATOM 3522 C C . ASN B 1 220 ? 187.449 -7.966 191.283 1.00 36.63 201 ASN B C 1
ATOM 3523 O O . ASN B 1 220 ? 187.284 -7.263 192.280 1.00 33.49 201 ASN B O 1
ATOM 3528 N N . ILE B 1 221 ? 186.799 -9.104 191.082 1.00 36.50 202 ILE B N 1
ATOM 3529 C CA . ILE B 1 221 ? 185.645 -9.466 191.898 1.00 36.26 202 ILE B CA 1
ATOM 3530 C C . ILE B 1 221 ? 186.009 -9.702 193.374 1.00 38.13 202 ILE B C 1
ATOM 3531 O O . ILE B 1 221 ? 185.208 -9.412 194.258 1.00 35.25 202 ILE B O 1
ATOM 3536 N N . ASP B 1 222 ? 187.216 -10.198 193.649 1.00 38.51 203 ASP B N 1
ATOM 3537 C CA . ASP B 1 222 ? 187.646 -10.397 195.036 1.00 38.09 203 ASP B CA 1
ATOM 3538 C C . ASP B 1 222 ? 187.718 -9.075 195.791 1.00 33.33 203 ASP B C 1
ATOM 3539 O O . ASP B 1 222 ? 187.433 -9.007 196.996 1.00 35.21 203 ASP B O 1
ATOM 3544 N N . CYS B 1 223 ? 188.107 -8.020 195.083 1.00 33.81 204 CYS B N 1
ATOM 3545 C CA . CYS B 1 223 ? 188.172 -6.690 195.660 1.00 33.20 204 CYS B CA 1
ATOM 3546 C C . CYS B 1 223 ? 186.762 -6.192 195.993 1.00 36.79 204 CYS B C 1
ATOM 3547 O O . CYS B 1 223 ? 186.521 -5.642 197.081 1.00 35.53 204 CYS B O 1
ATOM 3550 N N . TYR B 1 224 ? 185.832 -6.397 195.064 1.00 33.91 205 TYR B N 1
ATOM 3551 C CA . TYR B 1 224 ? 184.455 -5.977 195.295 1.00 29.53 205 TYR B CA 1
ATOM 3552 C C . TYR B 1 224 ? 183.847 -6.743 196.458 1.00 32.07 205 TYR B C 1
ATOM 3553 O O . TYR B 1 224 ? 183.206 -6.149 197.343 1.00 32.07 205 TYR B O 1
ATOM 3562 N N . GLU B 1 225 ? 184.032 -8.058 196.450 1.00 30.09 206 GLU B N 1
ATOM 3563 C CA . GLU B 1 225 ? 183.491 -8.901 197.511 1.00 35.86 206 GLU B CA 1
ATOM 3564 C C . GLU B 1 225 ? 183.968 -8.447 198.891 1.00 36.58 206 GLU B C 1
ATOM 3565 O O . GLU B 1 225 ? 183.181 -8.406 199.839 1.00 35.03 206 GLU B O 1
ATOM 3571 N N . LYS B 1 226 ? 185.247 -8.087 199.000 1.00 32.00 207 LYS B N 1
ATOM 3572 C CA . LYS B 1 226 ? 185.788 -7.628 200.275 1.00 37.84 207 LYS B CA 1
ATOM 3573 C C . LYS B 1 226 ? 185.140 -6.328 200.736 1.00 38.30 207 LYS B C 1
ATOM 3574 O O . LYS B 1 226 ? 184.816 -6.166 201.919 1.00 35.72 207 LYS B O 1
ATOM 3580 N N . LEU B 1 227 ? 184.955 -5.392 199.812 1.00 31.60 208 LEU B N 1
ATOM 3581 C CA . LEU B 1 227 ? 184.336 -4.127 200.175 1.00 33.76 208 LEU B CA 1
ATOM 3582 C C . LEU B 1 227 ? 182.878 -4.331 200.599 1.00 31.97 208 LEU B C 1
ATOM 3583 O O . LEU B 1 227 ? 182.381 -3.635 201.486 1.00 33.92 208 LEU B O 1
ATOM 3588 N N . ILE B 1 228 ? 182.196 -5.285 199.968 1.00 33.44 209 ILE B N 1
ATOM 3589 C CA . ILE B 1 228 ? 180.803 -5.576 200.310 1.00 34.97 209 ILE B CA 1
ATOM 3590 C C . ILE B 1 228 ? 180.708 -6.219 201.700 1.00 36.28 209 ILE B C 1
ATOM 3591 O O . ILE B 1 228 ? 179.926 -5.775 202.540 1.00 33.85 209 ILE B O 1
ATOM 3596 N N . SER B 1 229 ? 181.508 -7.262 201.924 1.00 33.36 210 SER B N 1
ATOM 3597 C CA . SER B 1 229 ? 181.605 -7.913 203.231 1.00 36.64 210 SER B CA 1
ATOM 3598 C C . SER B 1 229 ? 181.972 -6.928 204.318 1.00 34.96 210 SER B C 1
ATOM 3599 O O . SER B 1 229 ? 181.398 -6.972 205.401 1.00 36.79 210 SER B O 1
ATOM 3602 N N . ASP B 1 230 ? 182.927 -6.047 204.029 1.00 35.53 211 ASP B N 1
ATOM 3603 C CA . ASP B 1 230 ? 183.317 -4.998 204.964 1.00 37.35 211 ASP B CA 1
ATOM 3604 C C . ASP B 1 230 ? 182.136 -4.117 205.320 1.00 39.97 211 ASP B C 1
ATOM 3605 O O . ASP B 1 230 ? 181.963 -3.737 206.476 1.00 33.59 211 ASP B O 1
ATOM 3610 N N . LEU B 1 231 ? 181.317 -3.784 204.328 1.00 33.23 212 LEU B N 1
ATOM 3611 C CA . LEU B 1 231 ? 180.200 -2.903 204.595 1.00 32.57 212 LEU B CA 1
ATOM 3612 C C . LEU B 1 231 ? 179.139 -3.611 205.424 1.00 30.30 212 LEU B C 1
ATOM 3613 O O . LEU B 1 231 ? 178.498 -2.982 206.277 1.00 32.72 212 LEU B O 1
ATOM 3618 N N . LEU B 1 232 ? 178.951 -4.901 205.179 1.00 30.10 213 LEU B N 1
ATOM 3619 C CA . LEU B 1 232 ? 177.941 -5.656 205.903 1.00 30.28 213 LEU B CA 1
ATOM 3620 C C . LEU B 1 232 ? 178.272 -5.647 207.388 1.00 40.84 213 LEU B C 1
ATOM 3621 O O . LEU B 1 232 ? 177.381 -5.575 208.238 1.00 32.80 213 LEU B O 1
ATOM 3626 N N . LYS B 1 233 ? 179.562 -5.663 207.701 1.00 36.55 214 LYS B N 1
ATOM 3627 C CA . LYS B 1 233 ? 179.988 -5.623 209.097 1.00 35.77 214 LYS B CA 1
ATOM 3628 C C . LYS B 1 233 ? 179.559 -4.326 209.756 1.00 38.29 214 LYS B C 1
ATOM 3629 O O . LYS B 1 233 ? 179.343 -4.283 210.957 1.00 37.16 214 LYS B O 1
ATOM 3635 N N . LYS B 1 234 ? 179.424 -3.274 208.959 1.00 30.22 215 LYS B N 1
ATOM 3636 C CA . LYS B 1 234 ? 179.026 -1.987 209.476 1.00 30.08 215 LYS B CA 1
ATOM 3637 C C . LYS B 1 234 ? 177.512 -1.818 209.465 1.00 33.44 215 LYS B C 1
ATOM 3638 O O . LYS B 1 234 ? 177.012 -0.771 209.855 1.00 31.53 215 LYS B O 1
ATOM 3644 N N . LEU B 1 235 ? 176.779 -2.849 209.056 1.00 30.36 216 LEU B N 1
ATOM 3645 C CA . LEU B 1 235 ? 175.319 -2.747 209.093 1.00 29.51 216 LEU B CA 1
ATOM 3646 C C . LEU B 1 235 ? 174.743 -3.495 210.306 1.00 32.77 216 LEU B C 1
ATOM 3647 O O . LEU B 1 235 ? 173.593 -3.953 210.294 1.00 29.43 216 LEU B O 1
ATOM 3652 N N . ASP B 1 236 ? 175.547 -3.589 211.365 1.00 35.45 217 ASP B N 1
ATOM 3653 C CA . ASP B 1 236 ? 175.191 -4.390 212.535 1.00 33.15 217 ASP B CA 1
ATOM 3654 C C . ASP B 1 236 ? 173.970 -3.850 213.276 1.00 32.53 217 ASP B C 1
ATOM 3655 O O . ASP B 1 236 ? 173.321 -4.583 214.003 1.00 35.87 217 ASP B O 1
ATOM 3660 N N . THR B 1 237 ? 173.656 -2.576 213.093 1.00 30.73 218 THR B N 1
ATOM 3661 C CA . THR B 1 237 ? 172.535 -1.986 213.796 1.00 31.53 218 THR B CA 1
ATOM 3662 C C . THR B 1 237 ? 171.212 -2.245 213.087 1.00 38.82 218 THR B C 1
ATOM 3663 O O . THR B 1 237 ? 170.160 -1.897 213.617 1.00 29.92 218 THR B O 1
ATOM 3667 N N . PHE B 1 238 ? 171.249 -2.844 211.895 1.00 32.95 219 PHE B N 1
ATOM 3668 C CA . PHE B 1 238 ? 169.991 -3.152 211.222 1.00 31.04 219 PHE B CA 1
ATOM 3669 C C . PHE B 1 238 ? 169.293 -4.297 211.949 1.00 30.67 219 PHE B C 1
ATOM 3670 O O . PHE B 1 238 ? 169.876 -5.366 212.151 1.00 35.72 219 PHE B O 1
ATOM 3678 N N . PRO B 1 23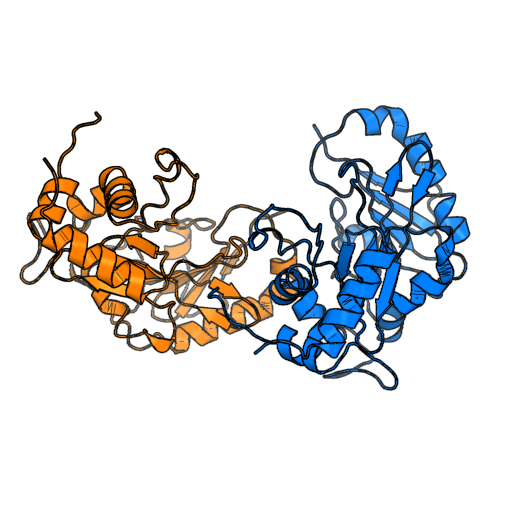9 ? 168.022 -4.071 212.326 1.00 33.28 220 PRO B N 1
ATOM 3679 C CA . PRO B 1 239 ? 167.284 -4.914 213.280 1.00 35.77 220 PRO B CA 1
ATOM 3680 C C . PRO B 1 239 ? 166.873 -6.297 212.792 1.00 36.69 220 PRO B C 1
ATOM 3681 O O . PRO B 1 239 ? 166.498 -7.112 213.621 1.00 39.76 220 PRO B O 1
ATOM 3685 N N . ASP B 1 240 ? 166.935 -6.585 211.499 1.00 35.15 221 ASP B N 1
ATOM 3686 C CA . ASP B 1 240 ? 166.536 -7.917 211.055 1.00 29.82 221 ASP B CA 1
ATOM 3687 C C . ASP B 1 240 ? 167.729 -8.763 210.646 1.00 32.81 221 ASP B C 1
ATOM 3688 O O . ASP B 1 240 ? 168.726 -8.239 210.162 1.00 37.04 221 ASP B O 1
ATOM 3693 N N . PRO B 1 241 ? 167.636 -10.083 210.860 1.00 38.21 222 PRO B N 1
ATOM 3694 C CA . PRO B 1 241 ? 168.721 -10.985 210.464 1.00 38.82 222 PRO B CA 1
ATOM 3695 C C . PRO B 1 241 ? 168.780 -11.239 208.956 1.00 39.12 222 PRO B C 1
ATOM 3696 O O . PRO B 1 241 ? 169.842 -11.616 208.463 1.00 37.26 222 PRO B O 1
ATOM 3700 N N . ASP B 1 242 ? 167.658 -11.071 208.257 1.00 35.56 223 ASP B N 1
ATOM 3701 C CA . ASP B 1 242 ? 167.611 -11.269 206.801 1.00 38.03 223 ASP B CA 1
ATOM 3702 C C . ASP B 1 242 ? 167.149 -9.996 206.094 1.00 32.15 223 ASP B C 1
ATOM 3703 O O . ASP B 1 242 ? 166.133 -9.422 206.456 1.00 36.77 223 ASP B O 1
ATOM 3708 N N . PHE B 1 243 ? 167.897 -9.544 205.091 1.00 33.45 224 PHE B N 1
ATOM 3709 C CA . PHE B 1 243 ? 167.536 -8.332 204.360 1.00 25.95 224 PHE B CA 1
ATOM 3710 C C . PHE B 1 243 ? 168.331 -8.276 203.054 1.00 28.91 224 PHE B C 1
ATOM 3711 O O . PHE B 1 243 ? 169.149 -9.156 202.785 1.00 30.21 224 PHE B O 1
ATOM 3719 N N . VAL B 1 244 ? 168.080 -7.250 202.256 1.00 27.24 225 VAL B N 1
ATOM 3720 C CA . VAL B 1 244 ? 168.793 -7.099 200.983 1.00 29.87 225 VAL B CA 1
ATOM 3721 C C . VAL B 1 244 ? 169.308 -5.673 200.897 1.00 25.93 225 VAL B C 1
ATOM 3722 O O . VAL B 1 244 ? 168.544 -4.752 201.083 1.00 31.27 225 VAL B O 1
ATOM 3726 N N . PHE B 1 245 ? 170.602 -5.475 200.653 1.00 25.29 226 PHE B N 1
ATOM 3727 C CA . PHE B 1 245 ? 171.082 -4.100 200.543 1.00 29.86 226 PHE B CA 1
ATOM 3728 C C . PHE B 1 245 ? 171.728 -3.857 199.180 1.00 30.34 226 PHE B C 1
ATOM 3729 O O . PHE B 1 245 ? 172.295 -4.764 198.577 1.00 28.75 226 PHE B O 1
ATOM 3737 N N . ASP B 1 246 ? 171.591 -2.628 198.697 1.00 26.39 227 ASP B N 1
ATOM 3738 C CA . ASP B 1 246 ? 172.209 -2.227 197.439 1.00 34.37 227 ASP B CA 1
ATOM 3739 C C . ASP B 1 246 ? 173.437 -1.381 197.733 1.00 28.66 227 ASP B C 1
ATOM 3740 O O . ASP B 1 246 ? 173.403 -0.510 198.602 1.00 27.00 227 ASP B O 1
ATOM 3745 N N . VAL B 1 247 ? 174.522 -1.644 197.009 1.00 26.19 228 VAL B N 1
ATOM 3746 C CA A VAL B 1 247 ? 175.786 -0.941 197.216 0.51 25.68 228 VAL B CA 1
ATOM 3747 C CA B VAL B 1 247 ? 175.767 -0.921 197.217 0.49 25.68 228 VAL B CA 1
ATOM 3748 C C . VAL B 1 247 ? 176.287 -0.333 195.920 1.00 30.81 228 VAL B C 1
ATOM 3749 O O . VAL B 1 247 ? 176.120 -0.926 194.859 1.00 32.95 228 VAL B O 1
ATOM 3756 N N . TYR B 1 248 ? 176.899 0.839 196.015 1.00 27.90 229 TYR B N 1
ATOM 3757 C CA . TYR B 1 248 ? 177.613 1.440 194.883 1.00 25.31 229 TYR B CA 1
ATOM 3758 C C . TYR B 1 248 ? 179.080 1.473 195.263 1.00 29.33 229 TYR B C 1
ATOM 3759 O O . TYR B 1 248 ? 179.423 2.004 196.308 1.00 34.04 229 TYR B O 1
ATOM 3768 N N . ILE B 1 249 ? 179.943 0.895 194.440 1.00 28.25 230 ILE B N 1
ATOM 3769 C CA . ILE B 1 249 ? 181.364 0.859 194.778 1.00 33.33 230 ILE B CA 1
ATOM 3770 C C . ILE B 1 249 ? 182.153 1.635 193.737 1.00 32.34 230 ILE B C 1
ATOM 3771 O O . ILE B 1 249 ? 182.043 1.371 192.540 1.00 30.80 230 ILE B O 1
ATOM 3776 N N . HIS B 1 250 ? 182.923 2.610 194.205 1.00 31.49 231 HIS B N 1
ATOM 3777 C CA . HIS B 1 250 ? 183.595 3.546 193.313 1.00 36.34 231 HIS B CA 1
ATOM 3778 C C . HIS B 1 250 ? 184.905 3.990 193.943 1.00 34.78 231 HIS B C 1
ATOM 3779 O O . HIS B 1 250 ? 184.912 4.471 195.076 1.00 35.22 231 HIS B O 1
ATOM 3786 N N . LYS B 1 251 ? 185.998 3.819 193.200 1.00 39.08 232 LYS B N 1
ATOM 3787 C CA . LYS B 1 251 ? 187.334 4.181 193.662 1.00 38.43 232 LYS B CA 1
ATOM 3788 C C . LYS B 1 251 ? 187.601 3.636 195.061 1.00 38.22 232 LYS B C 1
ATOM 3789 O O . LYS B 1 251 ? 188.038 4.370 195.946 1.00 36.50 232 LYS B O 1
ATOM 3795 N N . ASP B 1 252 ? 187.303 2.350 195.233 1.00 36.91 233 ASP B N 1
ATOM 3796 C CA . ASP B 1 252 ? 187.626 1.584 196.433 1.00 40.25 233 ASP B CA 1
ATOM 3797 C C . ASP B 1 252 ? 186.836 2.034 197.656 1.00 41.73 233 ASP B C 1
ATOM 3798 O O . ASP B 1 252 ? 187.259 1.830 198.795 1.00 39.63 233 ASP B O 1
ATOM 3803 N N . ARG B 1 253 ? 185.683 2.642 197.416 1.00 40.22 234 ARG B N 1
ATOM 3804 C CA . ARG B 1 253 ? 184.795 3.023 198.506 1.00 37.80 234 ARG B CA 1
ATOM 3805 C C . ARG B 1 253 ? 183.405 2.462 198.255 1.00 35.04 234 ARG B C 1
ATOM 3806 O O . ARG B 1 253 ? 182.869 2.626 197.168 1.00 30.35 234 ARG B O 1
ATOM 3814 N N . ALA B 1 254 ? 182.841 1.791 199.259 1.00 32.69 235 ALA B N 1
ATOM 3815 C CA . ALA B 1 254 ? 181.486 1.257 199.163 1.00 34.37 235 ALA B CA 1
ATOM 3816 C C . ALA B 1 254 ? 180.477 2.214 199.797 1.00 37.92 235 ALA B C 1
ATOM 3817 O O . ALA B 1 254 ? 180.678 2.707 200.912 1.00 36.90 235 ALA B O 1
ATOM 3819 N N . TRP B 1 255 ? 179.400 2.485 199.068 1.00 31.57 236 TRP B N 1
ATOM 3820 C CA . TRP B 1 255 ? 178.325 3.335 199.555 1.00 30.29 236 TRP B CA 1
ATOM 3821 C C . TRP B 1 255 ? 177.055 2.510 199.674 1.00 31.02 236 TRP B C 1
ATOM 3822 O O . TRP B 1 255 ? 176.680 1.832 198.731 1.00 27.25 236 TRP B O 1
ATOM 3833 N N . LEU B 1 256 ? 176.389 2.570 200.822 1.00 30.17 237 LEU B N 1
ATOM 3834 C CA . LEU B 1 256 ? 175.056 1.986 200.949 1.00 28.41 237 LEU B CA 1
ATOM 3835 C C . LEU B 1 256 ? 174.054 2.828 200.173 1.00 26.02 237 LEU B C 1
ATOM 3836 O O . LEU B 1 256 ? 173.997 4.048 200.343 1.00 27.89 237 LEU B O 1
ATOM 3841 N N . ILE B 1 257 ? 173.250 2.185 199.327 1.00 27.73 238 ILE B N 1
ATOM 3842 C CA . ILE B 1 257 ? 172.278 2.935 198.536 1.00 26.74 238 ILE B CA 1
ATOM 3843 C C . ILE B 1 257 ? 170.843 2.688 199.013 1.00 25.11 238 ILE B C 1
ATOM 3844 O O . ILE B 1 257 ? 170.037 3.617 199.059 1.00 29.22 238 ILE B O 1
ATOM 3849 N N . ASP B 1 258 ? 170.528 1.446 199.375 1.00 26.71 239 ASP B N 1
ATOM 3850 C CA . ASP B 1 258 ? 169.154 1.108 199.736 1.00 26.72 239 ASP B CA 1
ATOM 3851 C C . ASP B 1 258 ? 169.145 -0.171 200.556 1.00 29.77 239 ASP B C 1
ATOM 3852 O O . ASP B 1 258 ? 170.103 -0.944 200.521 1.00 28.21 239 ASP B O 1
ATOM 3857 N N . ILE B 1 259 ? 168.067 -0.392 201.305 1.00 26.45 240 ILE B N 1
ATOM 3858 C CA . ILE B 1 259 ? 167.883 -1.639 202.048 1.00 25.26 240 ILE B CA 1
ATOM 3859 C C . ILE B 1 259 ? 166.445 -2.097 201.830 1.00 27.12 240 ILE B C 1
ATOM 3860 O O . ILE B 1 259 ? 165.526 -1.303 201.928 1.00 28.01 240 ILE B O 1
ATOM 3865 N N . ASN B 1 260 ? 166.274 -3.373 201.507 1.00 26.96 241 ASN B N 1
ATOM 3866 C CA . ASN B 1 260 ? 164.967 -3.926 201.182 1.00 29.13 241 ASN B CA 1
ATOM 3867 C C . ASN B 1 260 ? 164.759 -5.234 201.903 1.00 28.74 241 ASN B C 1
ATOM 3868 O O . ASN B 1 260 ? 165.724 -5.871 202.318 1.00 33.68 241 ASN B O 1
ATOM 3873 N N . PRO B 1 261 ? 163.488 -5.649 202.061 1.00 32.00 242 PRO B N 1
ATOM 3874 C CA . PRO B 1 261 ? 163.201 -6.896 202.774 1.00 31.43 242 PRO B CA 1
ATOM 3875 C C . PRO B 1 261 ? 163.690 -8.149 202.041 1.00 33.24 242 PRO B C 1
ATOM 3876 O O . PRO B 1 261 ? 163.794 -8.197 200.806 1.00 31.64 242 PRO B O 1
ATOM 3880 N N . PHE B 1 262 ? 164.000 -9.167 202.829 1.00 29.50 243 PHE B N 1
ATOM 3881 C CA . PHE B 1 262 ? 164.322 -10.487 202.319 1.00 32.76 243 PHE B CA 1
ATOM 3882 C C . PHE B 1 262 ? 163.000 -11.172 201.981 1.00 39.64 243 PHE B C 1
ATOM 3883 O O . PHE B 1 262 ? 162.476 -11.970 202.757 1.00 39.72 243 PHE B O 1
ATOM 3891 N N . TYR B 1 263 ? 162.460 -10.826 200.821 1.00 35.66 244 TYR B N 1
ATOM 3892 C CA . TYR B 1 263 ? 161.147 -11.291 200.404 1.00 41.99 244 TYR B CA 1
ATOM 3893 C C . TYR B 1 263 ? 161.042 -11.113 198.890 1.00 40.65 244 TYR B C 1
ATOM 3894 O O . TYR B 1 263 ? 161.603 -10.164 198.339 1.00 38.53 244 TYR B O 1
ATOM 3903 N N . PRO B 1 264 ? 160.343 -12.032 198.205 1.00 46.35 245 PRO B N 1
ATOM 3904 C CA . PRO B 1 264 ? 160.300 -12.043 196.737 1.00 40.72 245 PRO B CA 1
ATOM 3905 C C . PRO B 1 264 ? 159.816 -10.766 196.054 1.00 43.07 245 PRO B C 1
ATOM 3906 O O . PRO B 1 264 ? 159.937 -10.679 194.833 1.00 45.75 245 PRO B O 1
ATOM 3910 N N . ARG B 1 265 ? 159.299 -9.792 196.797 1.00 39.54 246 ARG B N 1
ATOM 3911 C CA . ARG B 1 265 ? 158.930 -8.519 196.186 1.00 36.73 246 ARG B CA 1
ATOM 3912 C C . ARG B 1 265 ? 160.167 -7.647 195.963 1.00 41.99 246 ARG B C 1
ATOM 3913 O O . ARG B 1 265 ? 160.116 -6.616 195.286 1.00 38.27 246 ARG B O 1
ATOM 3921 N N . THR B 1 266 ? 161.275 -8.063 196.561 1.00 33.73 247 THR B N 1
ATOM 3922 C CA . THR B 1 266 ? 162.571 -7.475 196.269 1.00 35.32 247 THR B CA 1
ATOM 3923 C C . THR B 1 266 ? 163.152 -8.279 195.105 1.00 31.25 247 THR B C 1
ATOM 3924 O O . THR B 1 266 ? 163.326 -9.483 195.218 1.00 36.16 247 THR B O 1
ATOM 3928 N N . ASP B 1 267 ? 163.404 -7.637 193.972 1.00 34.22 248 ASP B N 1
ATOM 3929 C CA . ASP B 1 267 ? 163.864 -8.385 192.800 1.00 36.78 248 ASP B CA 1
ATOM 3930 C C . ASP B 1 267 ? 165.183 -9.105 193.068 1.00 35.03 248 ASP B C 1
ATOM 3931 O O . ASP B 1 267 ? 166.150 -8.495 193.514 1.00 34.38 248 ASP B O 1
ATOM 3936 N N . GLY B 1 268 ? 165.210 -10.409 192.810 1.00 33.19 249 GLY B N 1
ATOM 3937 C CA . GLY B 1 268 ? 166.417 -11.197 192.983 1.00 35.84 249 GLY B CA 1
ATOM 3938 C C . GLY B 1 268 ? 167.450 -10.979 191.878 1.00 37.40 249 GLY B C 1
ATOM 3939 O O . GLY B 1 268 ? 168.589 -11.446 191.984 1.00 36.69 249 GLY B O 1
ATOM 3940 N N . LEU B 1 269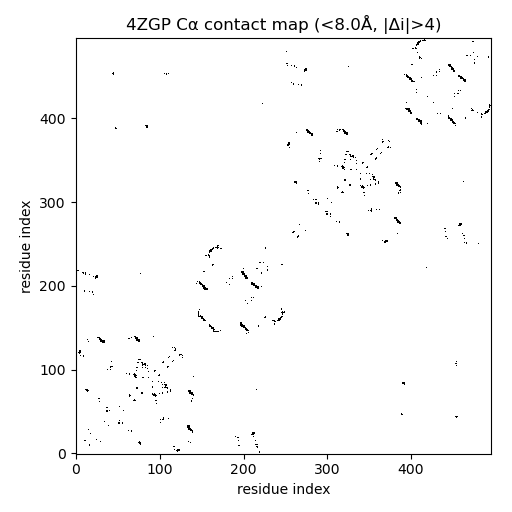 ? 167.048 -10.258 190.832 1.00 40.87 250 LEU B N 1
ATOM 3941 C CA . LEU B 1 269 ? 167.922 -9.951 189.699 1.00 34.05 250 LEU B CA 1
ATOM 3942 C C . LEU B 1 269 ? 168.508 -11.234 189.114 1.00 38.32 250 LEU B C 1
ATOM 3943 O O . LEU B 1 269 ? 167.797 -12.005 188.481 1.00 42.39 250 LEU B O 1
ATOM 3948 N N . LEU B 1 270 ? 169.798 -11.473 189.327 1.00 37.55 251 LEU B N 1
ATOM 3949 C CA . LEU B 1 270 ? 170.440 -12.642 188.729 1.00 39.63 251 LEU B CA 1
ATOM 3950 C C . LEU B 1 270 ? 170.214 -13.903 189.563 1.00 41.06 251 LEU B C 1
ATOM 3951 O O . LEU B 1 270 ? 170.660 -14.989 189.192 1.00 43.08 251 LEU B O 1
ATOM 3956 N N . PHE B 1 271 ? 169.526 -13.758 190.693 1.00 40.71 252 PHE B N 1
ATOM 3957 C CA . PHE B 1 271 ? 169.118 -14.904 191.503 1.00 41.98 252 PHE B CA 1
ATOM 3958 C C . PHE B 1 271 ? 167.598 -15.036 191.509 1.00 44.60 252 PHE B C 1
ATOM 3959 O O . PHE B 1 271 ? 166.886 -14.049 191.333 1.00 41.49 252 PHE B O 1
ATOM 3967 N N . SER B 1 272 ? 167.115 -16.262 191.699 1.00 48.32 253 SER B N 1
ATOM 3968 C CA . SER B 1 272 ? 165.704 -16.509 191.978 1.00 50.03 253 SER B CA 1
ATOM 3969 C C . SER B 1 272 ? 165.514 -16.625 193.482 1.00 45.94 253 SER B C 1
ATOM 3970 O O . SER B 1 272 ? 166.438 -16.999 194.201 1.00 46.53 253 SER B O 1
ATOM 3973 N N . TRP B 1 273 ? 164.321 -16.325 193.972 1.00 41.67 254 TRP B N 1
ATOM 3974 C CA . TRP B 1 273 ? 164.113 -16.419 195.411 1.00 47.66 254 TRP B CA 1
ATOM 3975 C C . TRP B 1 273 ? 164.036 -17.874 195.860 1.00 50.67 254 TRP B C 1
ATOM 3976 O O . TRP B 1 273 ? 164.327 -18.189 197.009 1.00 53.94 254 TRP B O 1
ATOM 3987 N N . SER B 1 274 ? 163.693 -18.764 194.937 1.00 54.23 255 SER B N 1
ATOM 3988 C CA . SER B 1 274 ? 163.762 -20.188 195.216 1.00 53.86 255 SER B CA 1
ATOM 3989 C C . SER B 1 274 ? 165.178 -20.595 195.629 1.00 55.74 255 SER B C 1
ATOM 3990 O O . SER B 1 274 ? 165.364 -21.241 196.658 1.00 60.17 255 SER B O 1
ATOM 3993 N N . GLU B 1 275 ? 166.183 -20.200 194.849 1.00 53.00 256 GLU B N 1
ATOM 3994 C CA . GLU B 1 275 ? 167.552 -20.598 195.172 1.00 55.11 256 GLU B CA 1
ATOM 3995 C C . GLU B 1 275 ? 168.151 -19.750 196.299 1.00 51.81 256 GLU B C 1
ATOM 3996 O O . GLU B 1 275 ? 169.076 -20.190 196.978 1.00 54.09 256 GLU B O 1
ATOM 4002 N N . LEU B 1 276 ? 167.618 -18.551 196.517 1.00 49.45 257 LEU B N 1
ATOM 4003 C CA . LEU B 1 276 ? 168.055 -17.742 197.657 1.00 47.92 257 LEU B CA 1
ATOM 4004 C C . LEU B 1 276 ? 167.597 -18.367 198.973 1.00 52.94 257 LEU B C 1
ATOM 4005 O O . LEU B 1 276 ? 168.363 -18.422 199.942 1.00 52.50 257 LEU B O 1
ATOM 4010 N N . GLU B 1 277 ? 166.352 -18.841 199.006 1.00 53.59 258 GLU B N 1
ATOM 4011 C CA . GLU B 1 277 ? 165.843 -19.563 200.173 1.00 56.88 258 GLU B CA 1
ATOM 4012 C C . GLU B 1 277 ? 166.601 -20.869 200.355 1.00 55.81 258 GLU B C 1
ATOM 4013 O O . GLU B 1 277 ? 166.748 -21.355 201.472 1.00 56.52 258 GLU B O 1
ATOM 4019 N N . SER B 1 278 ? 167.079 -21.424 199.243 1.00 60.60 259 SER B N 1
ATOM 4020 C CA . SER B 1 278 ? 167.832 -22.681 199.233 1.00 62.58 259 SER B CA 1
ATOM 4021 C C . SER B 1 278 ? 169.212 -22.533 199.851 1.00 63.25 259 SER B C 1
ATOM 4022 O O . SER B 1 278 ? 169.775 -23.495 200.370 1.00 67.33 259 SER B O 1
ATOM 4025 N N . MET B 1 279 ? 169.764 -21.328 199.770 1.00 61.91 260 MET B N 1
ATOM 4026 C CA . MET B 1 279 ? 171.142 -21.105 200.181 1.00 62.32 260 MET B CA 1
ATOM 4027 C C . MET B 1 279 ? 171.334 -21.295 201.671 1.00 68.38 260 MET B C 1
ATOM 4028 O O . MET B 1 279 ? 170.448 -21.027 202.477 1.00 66.60 260 MET B O 1
ATOM 4033 N N . ASN B 1 280 ? 172.527 -21.747 202.016 1.00 74.30 261 ASN B N 1
ATOM 4034 C CA . ASN B 1 280 ? 172.848 -22.167 203.362 1.00 77.72 261 ASN B CA 1
ATOM 4035 C C . ASN B 1 280 ? 173.774 -21.164 204.039 1.00 78.79 261 ASN B C 1
ATOM 4036 O O . ASN B 1 280 ? 174.966 -21.104 203.737 1.00 81.51 261 ASN B O 1
ATOM 4041 N N . SER B 1 281 ? 173.209 -20.382 204.954 1.00 77.55 262 SER B N 1
ATOM 4042 C CA . SER B 1 281 ? 173.902 -19.243 205.556 1.00 77.02 262 SER B CA 1
ATOM 4043 C C . SER B 1 281 ? 175.229 -19.595 206.242 1.00 80.45 262 SER B C 1
ATOM 4044 O O . SER B 1 281 ? 176.153 -18.780 206.267 1.00 76.96 262 SER B O 1
ATOM 4047 N N . GLU B 1 282 ? 175.323 -20.805 206.789 1.00 82.75 263 GLU B N 1
ATOM 4048 C CA . GLU B 1 282 ? 176.504 -21.211 207.549 1.00 83.06 263 GLU B CA 1
ATOM 4049 C C . GLU B 1 282 ? 177.715 -21.452 206.637 1.00 83.03 263 GLU B C 1
ATOM 4050 O O . GLU B 1 282 ? 178.849 -21.130 207.000 1.00 78.06 263 GLU B O 1
ATOM 4056 N N . ASN B 1 283 ? 177.467 -22.013 205.455 1.00 84.02 264 ASN B N 1
ATOM 4057 C CA . ASN B 1 283 ? 178.494 -22.139 204.427 1.00 82.99 264 ASN B CA 1
ATOM 4058 C C . ASN B 1 283 ? 178.829 -20.728 203.937 1.00 81.02 264 ASN B C 1
ATOM 4059 O O . ASN B 1 283 ? 178.015 -20.067 203.287 1.00 83.61 264 ASN B O 1
ATOM 4064 N N . MET B 1 284 ? 180.034 -20.273 204.269 1.00 77.78 265 MET B N 1
ATOM 4065 C CA . MET B 1 284 ? 180.313 -18.842 204.348 1.00 77.35 265 MET B CA 1
ATOM 4066 C C . MET B 1 284 ? 181.177 -18.261 203.226 1.00 75.23 265 MET B C 1
ATOM 4067 O O . MET B 1 284 ? 181.970 -17.344 203.452 1.00 69.48 265 MET B O 1
ATOM 4072 N N . LYS B 1 285 ? 181.014 -18.793 202.020 1.00 77.25 266 LYS B N 1
ATOM 4073 C CA . LYS B 1 285 ? 181.491 -18.119 200.819 1.00 65.17 266 LYS B CA 1
ATOM 4074 C C . LYS B 1 285 ? 180.270 -17.741 199.982 1.00 56.87 266 LYS B C 1
ATOM 4075 O O . LYS B 1 285 ? 179.504 -18.613 199.573 1.00 58.28 266 LYS B O 1
ATOM 4077 N N . PRO B 1 286 ? 180.069 -16.436 199.750 1.00 49.59 267 PRO B N 1
ATOM 4078 C CA . PRO B 1 286 ? 178.891 -15.976 199.002 1.00 45.70 267 PRO B CA 1
ATOM 4079 C C . PRO B 1 286 ? 178.854 -16.427 197.553 1.00 47.50 267 PRO B C 1
ATOM 4080 O O . PRO B 1 286 ? 179.875 -16.517 196.867 1.00 47.23 267 PRO B O 1
ATOM 4084 N N . GLU B 1 287 ? 177.647 -16.713 197.092 1.00 41.39 268 GLU B N 1
ATOM 4085 C CA . GLU B 1 287 ? 177.414 -16.967 195.686 1.00 39.82 268 GLU B CA 1
ATOM 4086 C C . GLU B 1 287 ? 177.489 -15.631 194.952 1.00 43.79 268 GLU B C 1
ATOM 4087 O O . GLU B 1 287 ? 176.903 -14.645 195.388 1.00 39.99 268 GLU B O 1
ATOM 4093 N N . ILE B 1 288 ? 178.232 -15.585 193.853 1.00 43.21 269 ILE B N 1
ATOM 4094 C CA . ILE B 1 288 ? 178.407 -14.335 193.131 1.00 38.07 269 ILE B CA 1
ATOM 4095 C C . ILE B 1 288 ? 177.980 -14.500 191.685 1.00 39.92 269 ILE B C 1
ATOM 4096 O O . ILE B 1 288 ? 178.308 -15.497 191.046 1.00 44.39 269 ILE B O 1
ATOM 4101 N N . ARG B 1 289 ? 177.223 -13.534 191.174 1.00 38.39 270 ARG B N 1
ATOM 4102 C CA . ARG B 1 289 ? 176.801 -13.573 189.776 1.00 36.45 270 ARG B CA 1
ATOM 4103 C C . ARG B 1 289 ? 176.945 -12.221 189.097 1.00 39.59 270 ARG B C 1
ATOM 4104 O O . ARG B 1 289 ? 176.549 -11.195 189.636 1.00 37.95 270 ARG B O 1
ATOM 4112 N N . LEU B 1 290 ? 177.537 -12.225 187.909 1.00 35.81 271 LEU B N 1
ATOM 4113 C CA . LEU B 1 290 ? 177.731 -11.007 187.142 1.00 33.07 271 LEU B CA 1
ATOM 4114 C C . LEU B 1 290 ? 177.047 -11.165 185.797 1.00 37.31 271 LEU B C 1
ATOM 4115 O O . LEU B 1 290 ? 176.754 -12.282 185.382 1.00 38.88 271 LEU B O 1
ATOM 4120 N N . ILE B 1 291 ? 176.762 -10.055 185.127 1.00 37.13 272 ILE B N 1
ATOM 4121 C CA . ILE B 1 291 ? 176.258 -10.140 183.760 1.00 36.66 272 ILE B CA 1
ATOM 4122 C C . ILE B 1 291 ? 177.356 -10.764 182.907 1.00 41.12 272 ILE B C 1
ATOM 4123 O O . ILE B 1 291 ? 178.488 -10.279 182.906 1.00 42.22 272 ILE B O 1
ATOM 4128 N N . PRO B 1 292 ? 177.027 -11.864 182.210 1.00 42.90 273 PRO B N 1
ATOM 4129 C CA . PRO B 1 292 ? 177.992 -12.599 181.391 1.00 51.21 273 PRO B CA 1
ATOM 4130 C C . PRO B 1 292 ? 178.222 -11.909 180.052 1.00 48.24 273 PRO B C 1
ATOM 4131 O O . PRO B 1 292 ? 177.341 -11.194 179.573 1.00 46.65 273 PRO B O 1
ATOM 4135 N N . LYS B 1 293 ? 179.399 -12.122 179.469 1.00 55.54 274 LYS B N 1
ATOM 4136 C CA . LYS B 1 293 ? 179.772 -11.538 178.181 1.00 53.86 274 LYS B CA 1
ATOM 4137 C C . LYS B 1 293 ? 178.876 -12.028 177.044 1.00 55.84 274 LYS B C 1
ATOM 4138 O O . LYS B 1 293 ? 178.037 -11.283 176.534 1.00 62.74 274 LYS B O 1
#

Foldseek 3Di:
DDADAQVLLVCFFCVNCCVLQVVFAFDKDKAPQQPVQLLVLLPDPDDDPSDRDVVNQVVVLVRCVVLPQWWQKAKGADGQLVQLVPDPVSDSIDRGVVSNSSSLSRGPRNVCVSPPSCVRHPHDDDDDDPPDHMMMMIGRDDDADQQQKKKFWFAQLATAEMEGDDADADPVCVVCVVLSVVQVRVVSVSSVPSPDRTWMWMWGADPSGIHTYGIGHLDVVPPPVVDDNVCVVVGDRPDPDHYYYYHDD/DDADALVLLVCFFCVNCCVLQVVFAFDKDKAPQQPPQLLVLLQDPDPVRDRDDVNQVVVLVRCVVLPQKWQKAKGADGLLVQLPPDPVSDSIDRGSVSNSVSLNPGPRNNCVSPPSCVRHPVCPPHDPPDHMMMMIGRDDDADQQQKKKFWFAQLAGAAMEGDDQDDDPVCVVCVVLSVVQVVVVSVSSVPRPDRTWMWMWGADPSGIHTYGIGGLDVVPPPVVDHNVVVVVTDRVPHDHHYYYNDD

Sequence (496 aa):
TLILTKNQVLHCQFSSWYSLFRKLTPKAKVIKPIPATVLKYLHEDSIYVYYPEREAIQLIEKAIKELGGAVVPKLNWSTPKDALWITTTGSLKCTTAEEEVLLLLKSSDFVAHDLNHAFDDCKDFDNSVPKDFSFELVLKEWFPMHASTEEFRCFVKSKKRLIAFCQRRDDNYYEFLKENIDCYEKLISSDLLKKLDTFPDPDFVFDVVYIHKDRAWLIDINPFYPRTDGLLFSWSELESMNSENMMKPEIRLIPKTLILTKNQVLHCQFSSWYSLFRKLTPKAKVIKPIPATVLKYLHEDSIYYYPEREAIQLIEKAIKELGGAVVPKLNWSTPKDALWITTTGSLKCTTAEEVLLLLKSSDFVAHDLNHAFDDCKDFDSVPKDFSFELVLKEWFPMHASTEFRCFVKSKRLIAFCQRDDNYYEFLKENIDCYEKLISDLLKKLDTFPDPDFVFDVVYIHKDRAWLIDINPFYPRTDGLLFSWSELESMNSENMKPEIRLIPK

Organism: Schizosaccharomyces pombe (strain 972 / ATCC 24843) (NCBI:txid284812)

Radius of gyration: 25.98 Å; Cα contacts (8 Å, |Δi|>4): 874; chains: 2; bounding box: 68×51×61 Å

Nearest PDB structures (foldseek):
  4zgp-assembly1_A  TM=1.004E+00  e=1.565E-55  Schizosaccharomyces pombe
  4zgo-assembly1_A  TM=1.000E+00  e=1.707E-52  Schizosaccharomyces pombe
  4zgp-assembly2_B  TM=9.994E-01  e=8.533E-52  Schizosaccharomyces pombe
  4zgq-assembly1_A  TM=9.844E-01  e=2.871E-49  Schizosaccharomyces pombe
  4zgn-assembly1_A  TM=9.844E-01  e=6.420E-49  Schizosaccharomyces pombe 972h-